Protein AF-A0A395MNA4-F1 (afdb_monomer)

Nearest PDB structures (foldseek):
  7blo-assembly1_J  TM=5.849E-01  e=1.072E-12  Homo sapiens
  3lh8-assembly2_B  TM=6.107E-01  e=2.645E-11  Mus musculus
  3lha-assembly2_B  TM=6.039E-01  e=3.186E-11  Mus musculus
  6vac-assembly1_B  TM=5.971E-01  e=2.242E-10  Mus musculus
  6oh3-assembly1_A  TM=6.700E-01  e=7.982E-07  Mus musculus

InterPro domains:
  IPR004853 Sugar phosphate transporter domain [PF03151] (23-314)
  IPR011022 Arrestin-like, C-terminal domain [PF02752] (524-651)
  IPR011022 Arrestin-like, C-terminal domain [SM01017] (524-652)
  IPR014752 Arrestin-like, C-terminal domain superfamily [G3DSA:2.60.40.640] (362-504)
  IPR050186 Triose Phosphate/Phosphate Translocator [PTHR11132] (25-314)

Organism: NCBI:txid2675880

Sequence (710 aa):
MATYAKLPLLSKGPAQPDKPSSLKVGLYMVAWIVSSNITILFNKWLLDTAGFKYPILLVTWHLIFATVVTQILAHTTTYLDSRHDLPNNWDFFLTTVLPIGIVSSGSLVASNFVYLYLSVAVIQMLKAASPVSVLLVSWIFGVVNPTLEKILNILVIAVGVAVASAGTVEFSAIGFFFQMGGLAFEAVRVVMTQVMLNGEGLKMDAMVGLYYYAPIVAVLNLLVAFVIEVPHFDMEDFNRVGFPMLFLNAAVAFTLNFTSMVLIGKTSGLVMSLSGIFKNILLVICSVLIWHVTITPIQLFGYSVTLCALVYYSLGREKLREGYEASLNWVSGVATNNGVSIRTRKVTTSMHSLFAKITGPKRVKIRIKPDYDYVFLTGYGPEAQGQYLRGKLLLFVPEKQHVQSVHLKFTSRMWLGDHAAPTEQATKWQQREQTIHSWSPFRTVDHPSKNVLNGKEYEWPFELFIKGNQDETFKGCNRCSITYLLEASTEPQDVRSFTPIRIIRTPAFSSYELMDPSSVHGKWSTKAEYNISVRHRAIALGGLIPIDAQVCASSKIAKARFYLREIHTVDDVFEGQRVVTEWPLDVKKESELQSWQQCLHLPLAVRSCSPDLSMHGVKISHTLHFEVTFVTDGITTEEEISMPIHLFISPELPVNGWGIFVQNQDITSKEVKDVLAEGIRVPPRYCDVELSLEGYGLPVGTPPPAYSEC

Solvent-accessible surface area (backbone atoms only — not comparable to full-atom values): 39402 Å² total; per-residue (Å²): 139,84,84,83,77,83,79,83,84,72,88,77,74,81,73,82,55,79,84,61,60,68,65,60,55,50,51,46,50,50,50,27,44,50,28,47,46,50,36,54,52,50,51,48,41,37,42,70,71,57,55,42,77,41,51,43,55,54,54,25,49,33,24,47,51,44,37,54,52,44,54,52,42,56,74,76,42,78,91,43,58,67,58,74,73,50,81,93,42,68,65,53,44,61,71,53,48,44,56,45,19,53,34,44,28,52,13,52,47,27,52,40,55,20,65,81,48,43,54,70,42,59,51,49,49,56,54,70,40,43,67,49,38,32,50,53,45,29,40,75,71,65,66,43,87,81,50,72,71,59,51,55,47,40,50,49,26,50,51,14,37,51,45,21,58,74,34,46,90,76,75,40,66,68,24,50,52,32,42,54,50,13,39,47,28,44,19,49,29,52,49,53,48,48,50,53,51,69,36,92,86,37,83,57,51,64,63,44,48,49,59,64,35,28,53,52,23,21,52,53,31,44,56,52,22,57,74,67,43,53,83,72,63,55,70,65,45,51,62,70,54,31,68,71,53,55,49,50,50,30,52,36,44,40,48,23,55,52,35,46,38,54,43,62,56,69,48,54,72,58,59,55,52,54,52,47,53,53,43,47,53,51,42,34,53,51,39,32,70,75,70,65,55,85,78,39,73,51,22,53,50,14,43,51,50,22,52,54,37,50,52,47,68,65,56,36,73,69,54,48,49,54,53,49,53,51,49,52,52,48,50,51,54,50,41,68,73,64,72,71,78,72,71,64,59,57,55,52,54,52,50,50,58,57,48,48,77,70,70,48,68,91,53,73,46,65,46,79,45,54,78,54,40,42,47,68,24,38,32,63,73,94,62,24,39,54,40,78,49,43,31,38,41,39,36,40,36,23,76,92,57,80,63,54,30,35,41,43,34,36,32,39,42,35,38,41,47,57,85,87,60,67,98,83,56,88,69,67,64,49,74,48,76,43,80,79,44,69,57,77,65,50,42,55,86,84,45,84,63,47,84,46,94,61,26,38,35,38,77,44,78,48,77,44,78,43,57,25,80,56,77,57,52,39,68,51,48,100,47,42,33,33,45,34,34,41,38,38,36,37,32,86,51,82,53,74,34,73,43,48,37,21,39,43,56,32,83,34,86,86,51,52,75,34,58,42,63,47,72,54,69,54,62,56,79,95,46,30,39,38,40,37,34,32,61,42,31,49,34,39,63,53,22,44,48,52,37,42,39,38,38,43,33,85,50,52,70,77,47,37,33,40,36,36,34,40,38,39,33,42,70,85,79,42,79,49,75,45,78,59,52,75,46,80,50,90,76,69,93,87,51,53,64,46,75,48,77,51,68,49,79,47,61,78,41,44,69,64,43,57,56,47,44,80,56,94,52,36,33,34,45,38,35,42,31,43,39,40,31,35,41,55,98,88,45,77,48,80,48,76,50,76,45,76,37,43,34,32,60,36,88,87,49,36,52,35,35,83,60,45,75,49,81,55,93,89,54,54,80,65,56,50,53,54,56,35,64,42,56,104,73,76,88,83,92,86,77,94,64,92,72,83,82,80,83,81,79,78,90,77,88,72,80,74,98,78,80,89,85,127

Foldseek 3Di:
DDDDDDDDADDDFADAPDQDPPVVLVVLLVLLLVLVLCLLVLLLCLCPPLPNVQQLVLVLLLLVLLLVVLVVCVVVHPPQVLLVLDDPDPCCCVVQQLVLLVLLLLLSVLLSNLSVQDFLLLLLLLCLLLVVLLVVLCVVVVNDDDDPVLVVLSVLLVQLSVLLQVQDPRRDPSSSVSSVSSSNSVSNSVNSVVCQCPPARRVDQVSNSSNRNSVSSSVVSVVVCVVPPVVVDDVVSDVSCDPVSSVVSSVSSSSNSVSVSVCSRNDGPLVVLVSSLVSSVVSSVVSCVPVVDDRGPSNVRSSVSSSVSSNCSRQPQPRVQVVVVVVVVVVVVVCVVPVDDDDVVVVCVVVLVVVLVPRDDPDKDKDWFWPALEFEWEAADPLTAWDKTKTKIKIWDFPPDDFFWKKKWKKKWKWAWDPPDDPPDDTPIDIDMDTPDIDDTHGPVVFDWDDDRRTTMGMDMDMDTGTSNDFFFADQDPGITMWIKIWMATPPDGDIDIRTHGYFYDYHPVVCVQQQKDWDWDDDPPFKTKIKIWRGQEAEAQAWTWIKIKMQGPFFWDWKKKWKKKWKWALNPDIDIDTLDMGTDDDDGPDSMDIDTDIHGHDQFCNSPPFFDDPDRITIWMKMKIWIWTADPNDIDIDMDIDTGGYGHDPCFDAGSLRATDHDPVADPVNSRVVSVAPPDDDDDDDPDPPPPSDDDRPPDDRPPDPPDD

Structure (mmCIF, N/CA/C/O backbone):
data_AF-A0A395MNA4-F1
#
_entry.id   AF-A0A395MNA4-F1
#
loop_
_atom_site.group_PDB
_atom_site.id
_atom_site.type_symbol
_atom_site.label_atom_id
_atom_site.label_alt_id
_atom_site.label_comp_id
_atom_site.label_asym_id
_atom_site.label_entity_id
_atom_site.label_seq_id
_atom_site.pdbx_PDB_ins_code
_atom_site.Cartn_x
_atom_site.Cartn_y
_atom_site.Cartn_z
_atom_site.occupancy
_atom_site.B_iso_or_equiv
_atom_site.auth_seq_id
_atom_site.auth_comp_id
_atom_site.auth_asym_id
_atom_site.auth_atom_id
_atom_site.pdbx_PDB_model_num
ATOM 1 N N . MET A 1 1 ? -27.112 22.138 -4.716 1.00 27.09 1 MET A N 1
ATOM 2 C CA . MET A 1 1 ? -25.717 22.209 -4.230 1.00 27.09 1 MET A CA 1
ATOM 3 C C . MET A 1 1 ? -25.417 20.890 -3.541 1.00 27.09 1 MET A C 1
ATOM 5 O O . MET A 1 1 ? -25.883 20.691 -2.430 1.00 27.09 1 MET A O 1
ATOM 9 N N . ALA A 1 2 ? -24.783 19.953 -4.249 1.00 25.17 2 ALA A N 1
ATOM 10 C CA . ALA A 1 2 ? -24.515 18.610 -3.741 1.00 25.17 2 ALA A CA 1
ATOM 11 C C . ALA A 1 2 ? -23.218 18.608 -2.918 1.00 25.17 2 ALA A C 1
ATOM 13 O O . ALA A 1 2 ? -22.174 19.077 -3.372 1.00 25.17 2 ALA A O 1
ATOM 14 N N . THR A 1 3 ? -23.326 18.132 -1.686 1.00 21.75 3 THR A N 1
ATOM 15 C CA . THR A 1 3 ? -22.289 18.063 -0.660 1.00 21.75 3 THR A CA 1
ATOM 16 C C . THR A 1 3 ? -21.246 17.008 -1.044 1.00 21.75 3 THR A C 1
ATOM 18 O O . THR A 1 3 ? -21.527 15.814 -1.016 1.00 21.75 3 THR A O 1
ATOM 21 N N . TYR A 1 4 ? -20.035 17.435 -1.410 1.00 25.77 4 TYR A N 1
ATOM 22 C CA . TYR A 1 4 ? -18.895 16.534 -1.602 1.00 25.77 4 TYR A CA 1
ATOM 23 C C . TYR A 1 4 ? -18.392 16.041 -0.236 1.00 25.77 4 TYR A C 1
ATOM 25 O O . TYR A 1 4 ? -17.876 16.823 0.565 1.00 25.77 4 TYR A O 1
ATOM 33 N N . ALA A 1 5 ? -18.554 14.745 0.038 1.00 25.20 5 ALA A N 1
ATOM 34 C CA . ALA A 1 5 ? -17.995 14.086 1.215 1.00 25.20 5 ALA A CA 1
ATOM 35 C C . ALA A 1 5 ? -16.466 13.937 1.079 1.00 25.20 5 ALA A C 1
ATOM 37 O O . ALA A 1 5 ? -15.951 13.561 0.027 1.00 25.20 5 ALA A O 1
ATOM 38 N N . LYS A 1 6 ? -15.734 14.265 2.151 1.00 23.69 6 LYS A N 1
ATOM 39 C CA . LYS A 1 6 ? -14.266 14.185 2.238 1.00 23.69 6 LYS A CA 1
ATOM 40 C C . LYS A 1 6 ? -13.788 12.728 2.134 1.00 23.69 6 LYS A C 1
ATOM 42 O O . LYS A 1 6 ? -14.175 11.907 2.959 1.00 23.69 6 LYS A O 1
ATOM 47 N N . LEU A 1 7 ? -12.898 12.444 1.177 1.00 25.08 7 LEU A N 1
ATOM 48 C CA . LEU A 1 7 ? -12.162 11.176 1.071 1.00 25.08 7 LEU A CA 1
ATOM 49 C C . LEU A 1 7 ? -11.260 10.934 2.305 1.00 25.08 7 LEU A C 1
ATOM 51 O O . LEU A 1 7 ? -10.472 11.822 2.651 1.00 25.08 7 LEU A O 1
ATOM 55 N N . PRO A 1 8 ? -11.277 9.736 2.922 1.00 27.28 8 PRO A N 1
ATOM 56 C CA . PRO A 1 8 ? -10.278 9.331 3.904 1.00 27.28 8 PRO A CA 1
ATOM 57 C C . PRO A 1 8 ? -9.030 8.738 3.222 1.00 27.28 8 PRO A C 1
ATOM 59 O O . PRO A 1 8 ? -9.038 7.641 2.670 1.00 27.28 8 PRO A O 1
ATOM 62 N N . LEU A 1 9 ? -7.920 9.473 3.300 1.00 31.36 9 LEU A N 1
ATOM 63 C CA . LEU A 1 9 ? -6.567 9.017 2.965 1.00 31.36 9 LEU A CA 1
ATOM 64 C C . LEU A 1 9 ? -5.991 8.153 4.097 1.00 31.36 9 LEU A C 1
ATOM 66 O O . LEU A 1 9 ? -5.315 8.686 4.972 1.00 31.36 9 LEU A O 1
ATOM 70 N N . LEU A 1 10 ? -6.189 6.833 4.066 1.00 29.58 10 LEU A N 1
ATOM 71 C CA . LEU A 1 10 ? -5.354 5.873 4.805 1.00 29.58 10 LEU A CA 1
ATOM 72 C C . LEU A 1 10 ? -5.200 4.585 3.986 1.00 29.58 10 LEU A C 1
ATOM 74 O O . LEU A 1 10 ? -6.109 3.767 3.886 1.00 29.58 10 LEU A O 1
ATOM 78 N N . SER A 1 11 ? -4.026 4.409 3.375 1.00 28.77 11 SER A N 1
ATOM 79 C CA . SER A 1 11 ? -3.700 3.232 2.575 1.00 28.77 11 SER A CA 1
ATOM 80 C C . SER A 1 11 ? -3.534 1.991 3.462 1.00 28.77 11 SER A C 1
ATOM 82 O O . SER A 1 11 ? -2.488 1.817 4.092 1.00 28.77 11 SER A O 1
ATOM 84 N N . LYS A 1 12 ? -4.513 1.083 3.453 1.00 29.27 12 LYS A N 1
ATOM 85 C CA . LYS A 1 12 ? -4.242 -0.342 3.685 1.00 29.27 12 LYS A CA 1
ATOM 86 C C . LYS A 1 12 ? -3.566 -0.891 2.427 1.00 29.27 12 LYS A C 1
ATOM 88 O O . LYS A 1 12 ? -4.120 -0.812 1.336 1.00 29.27 12 LYS A O 1
ATOM 93 N N . GLY A 1 13 ? -2.344 -1.402 2.568 1.00 27.45 13 GLY A N 1
ATOM 94 C CA . GLY A 1 13 ? -1.775 -2.292 1.557 1.00 27.45 13 GLY A CA 1
ATOM 95 C C . GLY A 1 13 ? -2.605 -3.583 1.474 1.00 27.45 13 GLY A C 1
ATOM 96 O O . GLY A 1 13 ? -3.261 -3.928 2.461 1.00 27.45 13 GLY A O 1
ATOM 97 N N . PRO A 1 14 ? -2.600 -4.291 0.331 1.00 27.56 14 PRO A N 1
ATOM 98 C CA . PRO A 1 14 ? -3.349 -5.534 0.188 1.00 27.56 14 PRO A CA 1
ATOM 99 C C . PRO A 1 14 ? -2.896 -6.550 1.244 1.00 27.56 14 PRO A C 1
ATOM 101 O O . PRO A 1 14 ? -1.709 -6.622 1.580 1.00 27.56 14 PRO A O 1
ATOM 104 N N . ALA A 1 15 ? -3.859 -7.305 1.781 1.00 28.25 15 ALA A N 1
ATOM 105 C CA . ALA A 1 15 ? -3.629 -8.379 2.738 1.00 28.25 15 ALA A CA 1
ATOM 106 C C . ALA A 1 15 ? -2.560 -9.343 2.202 1.00 28.25 15 ALA A C 1
ATOM 108 O O . ALA A 1 15 ? -2.649 -9.796 1.062 1.00 28.25 15 ALA A O 1
ATOM 109 N N . GLN A 1 16 ? -1.539 -9.649 3.010 1.00 27.19 16 GLN A N 1
ATOM 110 C CA . GLN A 1 16 ? -0.625 -10.736 2.677 1.00 27.19 16 GLN A CA 1
ATOM 111 C C . GLN A 1 16 ? -1.381 -12.056 2.843 1.00 27.19 16 GLN A C 1
ATOM 113 O O . GLN A 1 16 ? -1.850 -12.332 3.946 1.00 27.19 16 GLN A O 1
ATOM 118 N N . PRO A 1 17 ? -1.501 -12.879 1.793 1.00 30.42 17 PRO A N 1
ATOM 119 C CA . PRO A 1 17 ? -1.974 -14.239 1.969 1.00 30.42 17 PRO A CA 1
ATOM 120 C C . PRO A 1 17 ? -0.906 -15.069 2.675 1.00 30.42 17 PRO A C 1
ATOM 122 O O . PRO A 1 17 ? 0.286 -14.752 2.590 1.00 30.42 17 PRO A O 1
ATOM 125 N N . ASP A 1 18 ? -1.350 -16.151 3.319 1.00 32.75 18 ASP A N 1
ATOM 126 C CA . ASP A 1 18 ? -0.515 -17.201 3.911 1.00 32.75 18 ASP A CA 1
ATOM 127 C C . ASP A 1 18 ? 0.758 -17.405 3.104 1.00 32.75 18 ASP A C 1
ATOM 129 O O . ASP A 1 18 ? 0.652 -17.638 1.896 1.00 32.75 18 ASP A O 1
ATOM 133 N N . LYS A 1 19 ? 1.934 -17.307 3.755 1.00 34.84 19 LYS A N 1
ATOM 134 C CA . LYS A 1 19 ? 3.255 -17.479 3.125 1.00 34.84 19 LYS A CA 1
ATOM 135 C C . LYS A 1 19 ? 3.212 -18.720 2.229 1.00 34.84 19 LYS A C 1
ATOM 137 O O . LYS A 1 19 ? 3.357 -19.839 2.727 1.00 34.84 19 LYS A O 1
ATOM 142 N N . PRO A 1 20 ? 3.050 -18.567 0.903 1.00 44.72 20 PRO A N 1
ATOM 143 C CA . PRO A 1 20 ? 3.150 -19.703 0.019 1.00 44.72 20 PRO A CA 1
ATOM 144 C C . PRO A 1 20 ? 4.628 -20.084 0.047 1.00 44.72 20 PRO A C 1
ATOM 146 O O . PRO A 1 20 ? 5.487 -19.206 0.166 1.00 44.72 20 PRO A O 1
ATOM 149 N N . SER A 1 21 ? 4.955 -21.374 -0.049 1.00 53.78 21 SER A N 1
ATOM 150 C CA . SER A 1 21 ? 6.353 -21.802 -0.173 1.00 53.78 21 SER A CA 1
ATOM 151 C C . SER A 1 21 ? 7.061 -20.890 -1.185 1.00 53.78 21 SER A C 1
ATOM 153 O O . SER A 1 21 ? 6.567 -20.775 -2.310 1.00 53.78 21 SER A O 1
ATOM 155 N N . SER A 1 22 ? 8.154 -20.226 -0.789 1.00 68.25 22 SER A N 1
ATOM 156 C CA . SER A 1 22 ? 8.850 -19.190 -1.584 1.00 68.25 22 SER A CA 1
ATOM 157 C C . SER A 1 22 ? 9.055 -19.603 -3.055 1.00 68.25 22 SER A C 1
ATOM 159 O O . SER A 1 22 ? 8.897 -18.805 -3.978 1.00 68.25 22 SER A O 1
ATOM 161 N N . LEU A 1 23 ? 9.261 -20.906 -3.277 1.00 74.94 23 LEU A N 1
ATOM 162 C CA . LEU A 1 23 ? 9.349 -21.556 -4.583 1.00 74.94 23 LEU A CA 1
ATOM 163 C C . LEU A 1 23 ? 8.095 -21.395 -5.471 1.00 74.94 23 LEU A C 1
ATOM 165 O O . LEU A 1 23 ? 8.219 -21.066 -6.645 1.00 74.94 23 LEU A O 1
ATOM 169 N N . LYS A 1 24 ? 6.886 -21.604 -4.930 1.00 77.81 24 LYS A N 1
ATOM 170 C CA . LYS A 1 24 ? 5.617 -21.498 -5.681 1.00 77.81 24 LYS A CA 1
ATOM 171 C C . LYS A 1 24 ? 5.379 -20.066 -6.157 1.00 77.81 24 LYS A C 1
ATOM 173 O O . LYS A 1 24 ? 5.001 -19.861 -7.303 1.00 77.81 24 LYS A O 1
ATOM 178 N N . VAL A 1 25 ? 5.648 -19.077 -5.302 1.00 78.88 25 VAL A N 1
ATOM 179 C CA . VAL A 1 25 ? 5.535 -17.653 -5.667 1.00 78.88 25 VAL A CA 1
ATOM 180 C C . VAL A 1 25 ? 6.547 -17.288 -6.750 1.00 78.88 25 VAL A C 1
ATOM 182 O O . VAL A 1 25 ? 6.189 -16.627 -7.724 1.00 78.88 25 VAL A O 1
ATOM 185 N N . GLY A 1 26 ? 7.789 -17.765 -6.616 1.00 83.44 26 GLY A N 1
ATOM 186 C CA . GLY A 1 26 ? 8.820 -17.599 -7.639 1.00 83.44 26 GLY A CA 1
ATOM 187 C C . GLY A 1 26 ? 8.410 -18.196 -8.987 1.00 83.44 26 GLY A C 1
ATOM 188 O O . GLY A 1 26 ? 8.567 -17.543 -10.015 1.00 83.44 26 GLY A O 1
ATOM 189 N N . LEU A 1 27 ? 7.812 -19.391 -8.993 1.00 85.94 27 LEU A N 1
ATOM 190 C CA . LEU A 1 27 ? 7.354 -20.055 -10.216 1.00 85.94 27 LEU A CA 1
ATOM 191 C C . LEU A 1 27 ? 6.233 -19.271 -10.911 1.00 85.94 27 LEU A C 1
ATOM 193 O O . LEU A 1 27 ? 6.319 -19.034 -12.115 1.00 85.94 27 LEU A O 1
ATOM 197 N N . TYR A 1 28 ? 5.229 -18.797 -10.164 1.00 83.94 28 TYR A N 1
ATOM 198 C CA . TYR A 1 28 ? 4.186 -17.934 -10.729 1.00 83.94 28 TYR A CA 1
ATOM 199 C C . TYR A 1 28 ? 4.763 -16.637 -11.301 1.00 83.94 28 TYR A C 1
ATOM 201 O O . TYR A 1 28 ? 4.342 -16.190 -12.365 1.00 83.94 28 TYR A O 1
ATOM 209 N N . MET A 1 29 ? 5.753 -16.046 -10.631 1.00 87.06 29 MET A N 1
ATOM 210 C CA . MET A 1 29 ? 6.411 -14.828 -11.098 1.00 87.06 29 MET A CA 1
ATOM 211 C C . MET A 1 29 ? 7.167 -15.040 -12.408 1.00 87.06 29 MET A C 1
ATOM 213 O O . MET A 1 29 ? 7.041 -14.225 -13.320 1.00 87.06 29 MET A O 1
ATOM 217 N N . VAL A 1 30 ? 7.908 -16.143 -12.530 1.00 88.94 30 VAL A N 1
ATOM 218 C CA . VAL A 1 30 ? 8.563 -16.517 -13.790 1.00 88.94 30 VAL A CA 1
ATOM 219 C C . VAL A 1 30 ? 7.516 -16.745 -14.880 1.00 88.94 30 VAL A C 1
ATOM 221 O O . VAL A 1 30 ? 7.662 -16.204 -15.974 1.00 88.94 30 VAL A O 1
ATOM 224 N N . ALA A 1 31 ? 6.427 -17.458 -14.580 1.00 89.62 31 ALA A N 1
ATOM 225 C CA . ALA A 1 31 ? 5.340 -17.688 -15.529 1.00 89.62 31 ALA A CA 1
ATOM 226 C C . ALA A 1 31 ? 4.693 -16.376 -16.010 1.00 89.62 31 ALA A C 1
ATOM 228 O O . ALA A 1 31 ? 4.438 -16.222 -17.204 1.00 89.62 31 ALA A O 1
ATOM 229 N N . TRP A 1 32 ? 4.487 -15.402 -15.121 1.00 91.12 32 TRP A N 1
ATOM 230 C CA . TRP A 1 32 ? 3.970 -14.075 -15.471 1.00 91.12 32 TRP A CA 1
ATOM 231 C C . TRP A 1 32 ? 4.938 -13.277 -16.350 1.00 91.12 32 TRP A C 1
ATOM 233 O O . TRP A 1 32 ? 4.534 -12.702 -17.360 1.00 91.12 32 TRP A O 1
ATOM 243 N N . ILE A 1 33 ? 6.233 -13.273 -16.014 1.00 90.88 33 ILE A N 1
ATOM 244 C CA . ILE A 1 33 ? 7.259 -12.599 -16.823 1.00 90.88 33 ILE A CA 1
ATOM 245 C C . ILE A 1 33 ? 7.312 -13.223 -18.220 1.00 90.88 33 ILE A C 1
ATOM 247 O O . ILE A 1 33 ? 7.261 -12.498 -19.213 1.00 90.88 33 ILE A O 1
ATOM 251 N N . VAL A 1 34 ? 7.385 -14.551 -18.311 1.00 91.12 34 VAL A N 1
ATOM 252 C CA . VAL A 1 34 ? 7.490 -15.273 -19.585 1.00 91.12 34 VAL A CA 1
ATOM 253 C C . VAL A 1 34 ? 6.230 -15.080 -20.429 1.00 91.12 34 VAL A C 1
ATOM 255 O O . VAL A 1 34 ? 6.338 -14.634 -21.568 1.00 91.12 34 VAL A O 1
ATOM 258 N N . SER A 1 35 ? 5.038 -15.323 -19.875 1.00 91.19 35 SER A N 1
ATOM 259 C CA . SER A 1 35 ? 3.772 -15.135 -20.602 1.00 91.19 35 SER A CA 1
ATOM 260 C C . SER A 1 35 ? 3.572 -13.687 -21.055 1.00 91.19 35 SER A C 1
ATOM 262 O O . SER A 1 35 ? 3.150 -13.459 -22.188 1.00 91.19 35 SER A O 1
ATOM 264 N N . SER A 1 36 ? 3.956 -12.695 -20.241 1.00 90.69 36 SER A N 1
ATOM 265 C CA . SER A 1 36 ? 3.892 -11.282 -20.631 1.00 90.69 36 SER A CA 1
ATOM 266 C C . SER A 1 36 ? 4.814 -10.963 -21.803 1.00 90.69 36 SER A C 1
ATOM 268 O O . SER A 1 36 ? 4.394 -10.257 -22.718 1.00 90.69 36 SER A O 1
ATOM 270 N N . ASN A 1 37 ? 6.058 -11.448 -21.772 1.00 91.06 37 ASN A N 1
ATOM 271 C CA . ASN A 1 37 ? 7.020 -11.224 -22.849 1.00 91.06 37 ASN A CA 1
ATOM 272 C C . ASN A 1 37 ? 6.561 -11.912 -24.137 1.00 91.06 37 ASN A C 1
ATOM 274 O O . ASN A 1 37 ? 6.493 -11.261 -25.176 1.00 91.06 37 ASN A O 1
ATOM 278 N N . ILE A 1 38 ? 6.174 -13.191 -24.060 1.00 92.88 38 ILE A N 1
ATOM 279 C CA . ILE A 1 38 ? 5.684 -13.945 -25.219 1.00 92.88 38 ILE A CA 1
ATOM 280 C C . ILE A 1 38 ? 4.454 -13.261 -25.810 1.00 92.88 38 ILE A C 1
ATOM 282 O O . ILE A 1 38 ? 4.430 -13.061 -27.014 1.00 92.88 38 ILE A O 1
ATOM 286 N N . THR A 1 39 ? 3.479 -12.829 -25.002 1.00 91.44 39 THR A N 1
ATOM 287 C CA . THR A 1 39 ? 2.279 -12.139 -25.518 1.00 91.44 39 THR A CA 1
ATOM 288 C C . THR A 1 39 ? 2.656 -10.907 -26.341 1.00 91.44 39 THR A C 1
ATOM 290 O O . THR A 1 39 ? 2.161 -10.730 -27.447 1.00 91.44 39 THR A O 1
ATOM 293 N N . ILE A 1 40 ? 3.564 -10.063 -25.842 1.00 89.94 40 ILE A N 1
ATOM 294 C CA . ILE A 1 40 ? 3.943 -8.824 -26.538 1.00 89.94 40 ILE A CA 1
ATOM 295 C C . ILE A 1 40 ? 4.715 -9.127 -27.827 1.00 89.94 40 ILE A C 1
ATOM 297 O O . ILE A 1 40 ? 4.419 -8.546 -28.871 1.00 89.94 40 ILE A O 1
ATOM 301 N N . LEU A 1 41 ? 5.683 -10.043 -27.765 1.00 89.94 41 LEU A N 1
ATOM 302 C CA . LEU A 1 41 ? 6.480 -10.436 -28.927 1.00 89.94 41 LEU A CA 1
ATOM 303 C C . LEU A 1 41 ? 5.614 -11.110 -29.997 1.00 89.94 41 LEU A C 1
ATOM 305 O O . LEU A 1 41 ? 5.745 -10.808 -31.180 1.00 89.94 41 LEU A O 1
ATOM 309 N N . PHE A 1 42 ? 4.703 -11.985 -29.575 1.00 91.56 42 PHE A N 1
ATOM 310 C CA . PHE A 1 42 ? 3.801 -12.717 -30.452 1.00 91.56 42 PHE A CA 1
ATOM 311 C C . PHE A 1 42 ? 2.773 -11.776 -31.088 1.00 91.56 42 PHE A C 1
ATOM 313 O O . PHE A 1 42 ? 2.565 -11.847 -32.295 1.00 91.56 42 PHE A O 1
ATOM 320 N N . ASN A 1 43 ? 2.217 -10.821 -30.333 1.00 91.06 43 ASN A N 1
ATOM 321 C CA . ASN A 1 43 ? 1.358 -9.780 -30.900 1.00 91.06 43 ASN A CA 1
ATOM 322 C C . ASN A 1 43 ? 2.118 -8.957 -31.948 1.00 91.06 43 ASN A C 1
ATOM 324 O O . ASN A 1 43 ? 1.610 -8.779 -33.049 1.00 91.06 43 ASN A O 1
ATOM 328 N N . LYS A 1 44 ? 3.352 -8.508 -31.667 1.00 88.06 44 LYS A N 1
ATOM 329 C CA . LYS A 1 44 ? 4.144 -7.775 -32.671 1.00 88.06 44 LYS A CA 1
ATOM 330 C C . LYS A 1 44 ? 4.411 -8.627 -33.913 1.00 88.06 44 LYS A C 1
ATOM 332 O O . LYS A 1 44 ? 4.227 -8.134 -35.017 1.00 88.06 44 LYS A O 1
ATOM 337 N N . TRP A 1 45 ? 4.801 -9.890 -33.754 1.00 89.44 45 TRP A N 1
ATOM 338 C CA . TRP A 1 45 ? 5.042 -10.790 -34.885 1.00 89.44 45 TRP A CA 1
ATOM 339 C C . TRP A 1 45 ? 3.781 -11.024 -35.731 1.00 89.44 45 TRP A C 1
ATOM 341 O O . TRP A 1 45 ? 3.860 -10.987 -36.956 1.00 89.44 45 TRP A O 1
ATOM 351 N N . LEU A 1 46 ? 2.614 -11.195 -35.100 1.00 89.31 46 LEU A N 1
ATOM 352 C CA . LEU A 1 46 ? 1.326 -11.337 -35.789 1.00 89.31 46 LEU A CA 1
ATOM 353 C C . LEU A 1 46 ? 0.974 -10.095 -36.617 1.00 89.31 46 LEU A C 1
ATOM 355 O O . LEU A 1 46 ? 0.639 -10.218 -37.796 1.00 89.31 46 LEU A O 1
ATOM 359 N N . LEU A 1 47 ? 1.091 -8.914 -36.005 1.00 87.12 47 LEU A N 1
ATOM 360 C CA . LEU A 1 47 ? 0.722 -7.637 -36.622 1.00 87.12 47 LEU A CA 1
ATOM 361 C C . LEU A 1 47 ? 1.700 -7.198 -37.723 1.00 87.12 47 LEU A C 1
ATOM 363 O O . LEU A 1 47 ? 1.293 -6.566 -38.692 1.00 87.12 47 LEU A O 1
ATOM 367 N N . ASP A 1 48 ? 2.986 -7.512 -37.570 1.00 82.50 48 ASP A N 1
ATOM 368 C CA . ASP A 1 48 ? 4.060 -6.985 -38.420 1.00 82.50 48 ASP A CA 1
ATOM 369 C C . ASP A 1 48 ? 4.535 -8.000 -39.471 1.00 82.50 48 ASP A C 1
ATOM 371 O O . ASP A 1 48 ? 4.687 -7.665 -40.642 1.00 82.50 48 ASP A O 1
ATOM 375 N N . THR A 1 49 ? 4.752 -9.256 -39.066 1.00 82.38 49 THR A N 1
ATOM 376 C CA . THR A 1 49 ? 5.398 -10.292 -39.891 1.00 82.38 49 THR A CA 1
ATOM 377 C C . THR A 1 49 ? 4.396 -11.277 -40.495 1.00 82.38 49 THR A C 1
ATOM 379 O O . THR A 1 49 ? 4.515 -11.632 -41.668 1.00 82.38 49 THR A O 1
ATOM 382 N N . ALA A 1 50 ? 3.403 -11.727 -39.720 1.00 82.88 50 ALA A N 1
ATOM 383 C CA . ALA A 1 50 ? 2.419 -12.709 -40.184 1.00 82.88 50 ALA A CA 1
ATOM 384 C C . ALA A 1 50 ? 1.362 -12.106 -41.127 1.00 82.88 50 ALA A C 1
ATOM 386 O O . ALA A 1 50 ? 0.739 -12.843 -41.887 1.00 82.88 50 ALA A O 1
ATOM 387 N N . GLY A 1 51 ? 1.204 -10.777 -41.118 1.00 79.75 51 GLY A N 1
ATOM 388 C CA . GLY A 1 51 ? 0.298 -10.037 -42.001 1.00 79.75 51 GLY A CA 1
ATOM 389 C C . GLY A 1 51 ? -1.059 -9.687 -41.386 1.00 79.75 51 GLY A C 1
ATOM 390 O O . GLY A 1 51 ? -1.846 -9.014 -42.037 1.00 79.75 51 GLY A O 1
ATOM 391 N N . PHE A 1 52 ? -1.326 -10.058 -40.130 1.00 85.50 52 PHE A N 1
ATOM 392 C CA . PHE A 1 52 ? -2.599 -9.773 -39.461 1.00 85.50 52 PHE A CA 1
ATOM 393 C C . PHE A 1 52 ? -2.657 -8.328 -38.954 1.00 85.50 52 PHE A C 1
ATOM 395 O O . PHE A 1 52 ? -2.536 -8.086 -37.758 1.00 85.50 52 PHE A O 1
ATOM 402 N N . LYS A 1 53 ? -2.816 -7.334 -39.829 1.00 86.12 53 LYS A N 1
ATOM 403 C CA . LYS A 1 53 ? -2.724 -5.901 -39.469 1.00 86.12 53 LYS A CA 1
ATOM 404 C C . LYS A 1 53 ? -3.977 -5.342 -38.769 1.00 86.12 53 LYS A C 1
ATOM 406 O O . LYS A 1 53 ? -4.362 -4.202 -39.008 1.00 86.12 53 LYS A O 1
ATOM 411 N N . TYR A 1 54 ? -4.579 -6.123 -37.874 1.00 89.69 54 TYR A N 1
ATOM 412 C CA . TYR A 1 54 ? -5.829 -5.801 -37.179 1.00 89.69 54 TYR A CA 1
ATOM 413 C C . TYR A 1 54 ? -5.649 -5.865 -35.647 1.00 89.69 54 TYR A C 1
ATOM 415 O O . TYR A 1 54 ? -6.050 -6.842 -35.001 1.00 89.69 54 TYR A O 1
ATOM 423 N N . PRO A 1 55 ? -4.966 -4.873 -35.039 1.00 89.12 55 PRO A N 1
ATOM 424 C CA . PRO A 1 55 ? -4.667 -4.860 -33.606 1.00 89.12 55 PRO A CA 1
ATOM 425 C C . PRO A 1 55 ? -5.896 -4.863 -32.689 1.00 89.12 55 PRO A C 1
ATOM 427 O O . PRO A 1 55 ? -5.837 -5.490 -31.626 1.00 89.12 55 PRO A O 1
ATOM 430 N N . ILE A 1 56 ? -6.999 -4.202 -33.057 1.00 90.94 56 ILE A N 1
ATOM 431 C CA . ILE A 1 56 ? -8.225 -4.186 -32.245 1.00 90.94 56 ILE A CA 1
ATOM 432 C C . ILE A 1 56 ? -8.932 -5.536 -32.338 1.00 90.94 56 ILE A C 1
ATOM 434 O O . ILE A 1 56 ? -9.332 -6.076 -31.306 1.00 90.94 56 ILE A O 1
ATOM 438 N N . LEU A 1 57 ? -9.061 -6.120 -33.530 1.00 91.12 57 LEU A N 1
ATOM 439 C CA . LEU A 1 57 ? -9.638 -7.457 -33.694 1.00 91.12 57 LEU A CA 1
ATOM 440 C C . LEU A 1 57 ? -8.827 -8.508 -32.929 1.00 91.12 57 LEU A C 1
ATOM 442 O O . LEU A 1 57 ? -9.416 -9.356 -32.257 1.00 91.12 57 LEU A O 1
ATOM 446 N N . LEU A 1 58 ? -7.494 -8.406 -32.934 1.00 90.88 58 LEU A N 1
ATOM 447 C CA . LEU A 1 58 ? -6.625 -9.312 -32.181 1.00 90.88 58 LEU A CA 1
ATOM 448 C C . LEU A 1 58 ? -6.869 -9.232 -30.664 1.00 90.88 58 LEU A C 1
ATOM 450 O O . LEU A 1 58 ? -7.057 -10.260 -30.013 1.00 90.88 58 LEU A O 1
ATOM 454 N N . VAL A 1 59 ? -6.908 -8.027 -30.083 1.00 90.94 59 VAL A N 1
ATOM 455 C CA . VAL A 1 59 ? -7.176 -7.878 -28.639 1.00 90.94 59 VAL A CA 1
ATOM 456 C C . VAL A 1 59 ? -8.633 -8.202 -28.288 1.00 90.94 59 VAL A C 1
ATOM 458 O O . VAL A 1 59 ? -8.908 -8.718 -27.207 1.00 90.94 59 VAL A O 1
ATOM 461 N N . THR A 1 60 ? -9.574 -7.957 -29.203 1.00 92.81 60 THR A N 1
ATOM 462 C CA . THR A 1 60 ? -10.978 -8.368 -29.050 1.00 92.81 60 THR A CA 1
ATOM 463 C C . THR A 1 60 ? -11.080 -9.887 -28.978 1.00 92.81 60 THR A C 1
ATOM 465 O O . THR A 1 60 ? -11.754 -10.408 -28.093 1.00 92.81 60 THR A O 1
ATOM 468 N N . TRP A 1 61 ? -10.339 -10.607 -29.824 1.00 92.25 61 TRP A N 1
ATOM 469 C CA . TRP A 1 61 ? -10.244 -12.065 -29.773 1.00 92.25 61 TRP A CA 1
ATOM 470 C C . TRP A 1 61 ? -9.698 -12.571 -28.429 1.00 92.25 61 TRP A C 1
ATOM 472 O O . TRP A 1 61 ? -10.263 -13.502 -27.855 1.00 92.25 61 TRP A O 1
ATOM 482 N N . HIS A 1 62 ? -8.670 -11.924 -27.862 1.00 92.31 62 HIS A N 1
ATOM 483 C CA . HIS A 1 62 ? -8.168 -12.264 -26.518 1.00 92.31 62 HIS A CA 1
ATOM 484 C C . HIS A 1 62 ? -9.235 -12.105 -25.437 1.00 92.31 62 HIS A C 1
ATOM 486 O O . HIS A 1 62 ? -9.337 -12.951 -24.551 1.00 92.31 62 HIS A O 1
ATOM 492 N N . LEU A 1 63 ? -10.023 -11.030 -25.500 1.00 91.25 63 LEU A N 1
ATOM 493 C CA . LEU A 1 63 ? -11.072 -10.741 -24.521 1.00 91.25 63 LEU A CA 1
ATOM 494 C C . LEU A 1 63 ? -12.278 -11.673 -24.671 1.00 91.25 63 LEU A C 1
ATOM 496 O O . LEU A 1 63 ? -12.830 -12.107 -23.661 1.00 91.25 63 LEU A O 1
ATOM 500 N N . ILE A 1 64 ? -12.660 -12.029 -25.902 1.00 92.81 64 ILE A N 1
ATOM 501 C CA . ILE A 1 64 ? -13.692 -13.042 -26.170 1.00 92.81 64 ILE A CA 1
ATOM 502 C C . ILE A 1 64 ? -13.240 -14.389 -25.609 1.00 92.81 64 ILE A C 1
ATOM 504 O O . ILE A 1 64 ? -13.975 -15.012 -24.846 1.00 92.81 64 ILE A O 1
ATOM 508 N N . PHE A 1 65 ? -12.011 -14.808 -25.916 1.00 92.44 65 PHE A N 1
ATOM 509 C CA . PHE A 1 65 ? -11.446 -16.045 -25.385 1.00 92.44 65 PHE A CA 1
ATOM 510 C C . PHE A 1 65 ? -11.413 -16.036 -23.852 1.00 92.44 65 PHE A C 1
ATOM 512 O O . PHE A 1 65 ? -11.868 -16.986 -23.218 1.00 92.44 65 PHE A O 1
ATOM 519 N N . ALA A 1 66 ? -10.951 -14.939 -23.243 1.00 89.81 66 ALA A N 1
ATOM 520 C CA . ALA A 1 66 ? -10.951 -14.782 -21.794 1.00 89.81 66 ALA A CA 1
ATOM 521 C C . ALA A 1 66 ? -12.366 -14.857 -21.204 1.00 89.81 66 ALA A C 1
ATOM 523 O O . ALA A 1 66 ? -12.539 -15.503 -20.179 1.00 89.81 66 ALA A O 1
ATOM 524 N N . THR A 1 67 ? -13.367 -14.264 -21.859 1.00 90.19 67 THR A N 1
ATOM 525 C CA . THR A 1 67 ? -14.778 -14.318 -21.438 1.00 90.19 67 THR A CA 1
ATOM 526 C C . THR A 1 67 ? -15.318 -15.745 -21.474 1.00 90.19 67 THR A C 1
ATOM 528 O O . THR A 1 67 ? -15.936 -16.193 -20.515 1.00 90.19 67 THR A O 1
ATOM 531 N N . VAL A 1 68 ? -15.059 -16.488 -22.553 1.00 91.12 68 VAL A N 1
ATOM 532 C CA . VAL A 1 68 ? -15.491 -17.890 -22.671 1.00 91.12 68 VAL A CA 1
ATOM 533 C C . VAL A 1 68 ? -14.851 -18.739 -21.575 1.00 91.12 68 VAL A C 1
ATOM 535 O O . VAL A 1 68 ? -15.543 -19.477 -20.879 1.00 91.12 68 VAL A O 1
ATOM 538 N N . VAL A 1 69 ? -13.537 -18.609 -21.374 1.00 88.12 69 VAL A N 1
ATOM 539 C CA . VAL A 1 69 ? -12.824 -19.397 -20.362 1.00 88.12 69 VAL A CA 1
ATOM 540 C C . VAL A 1 69 ? -13.264 -19.027 -18.945 1.00 88.12 69 VAL A C 1
ATOM 542 O O . VAL A 1 69 ? -13.457 -19.926 -18.130 1.00 88.12 69 VAL A O 1
ATOM 545 N N . THR A 1 70 ? -13.465 -17.744 -18.628 1.00 85.00 70 THR A N 1
ATOM 546 C CA . THR A 1 70 ? -13.938 -17.339 -17.293 1.00 85.00 70 THR A CA 1
ATOM 547 C C . THR A 1 70 ? -15.376 -17.768 -17.035 1.00 85.00 70 THR A C 1
ATOM 549 O O . THR A 1 70 ? -15.674 -18.145 -15.906 1.00 85.00 70 THR A O 1
ATOM 552 N N . GLN A 1 71 ? -16.247 -17.791 -18.050 1.00 84.88 71 GLN A N 1
ATOM 553 C CA . GLN A 1 71 ? -17.598 -18.350 -17.929 1.00 84.88 71 GLN A CA 1
ATOM 554 C C . GLN A 1 71 ? -17.574 -19.861 -17.689 1.00 84.88 71 GLN A C 1
ATOM 556 O O . GLN A 1 71 ? -18.251 -20.343 -16.785 1.00 84.88 71 GLN A O 1
ATOM 561 N N . ILE A 1 72 ? -16.754 -20.612 -18.429 1.00 86.19 72 ILE A N 1
ATOM 562 C CA . ILE A 1 72 ? -16.581 -22.053 -18.187 1.00 86.19 72 ILE A CA 1
ATOM 563 C C . ILE A 1 72 ? -16.078 -22.281 -16.759 1.00 86.19 72 ILE A C 1
ATOM 565 O O . ILE A 1 72 ? -16.657 -23.070 -16.017 1.00 86.19 72 ILE A O 1
ATOM 569 N N . LEU A 1 73 ? -15.057 -21.533 -16.342 1.00 81.25 73 LEU A N 1
ATOM 570 C CA . LEU A 1 73 ? -14.457 -21.662 -15.019 1.00 81.25 73 LEU A CA 1
ATOM 571 C C . LEU A 1 73 ? -15.427 -21.297 -13.888 1.00 81.25 73 LEU A C 1
ATOM 573 O O . LEU A 1 73 ? -15.407 -21.934 -12.839 1.00 81.25 73 LEU A O 1
ATOM 577 N N . ALA A 1 74 ? -16.310 -20.327 -14.131 1.00 78.12 74 ALA A N 1
ATOM 578 C CA . ALA A 1 74 ? -17.423 -19.968 -13.259 1.00 78.12 74 ALA A CA 1
ATOM 579 C C . ALA A 1 74 ? -18.425 -21.117 -13.045 1.00 78.12 74 ALA A C 1
ATOM 581 O O . ALA A 1 74 ? -19.085 -21.146 -12.004 1.00 78.12 74 ALA A O 1
ATOM 582 N N . HIS A 1 75 ? -18.567 -22.029 -14.007 1.00 77.62 75 HIS A N 1
ATOM 583 C CA . HIS A 1 75 ? -19.455 -23.188 -13.903 1.00 77.62 75 HIS A CA 1
ATOM 584 C C . HIS A 1 75 ? -18.747 -24.448 -13.391 1.00 77.62 75 HIS A C 1
ATOM 586 O O . HIS A 1 75 ? -19.400 -25.309 -12.807 1.00 77.62 75 HIS A O 1
ATOM 592 N N . THR A 1 76 ? -17.434 -24.575 -13.594 1.00 78.25 76 THR A N 1
ATOM 593 C CA . THR A 1 76 ? -16.682 -25.792 -13.250 1.00 78.25 76 THR A CA 1
ATOM 594 C C . THR A 1 76 ? -15.887 -25.697 -11.952 1.00 78.25 76 THR A C 1
ATOM 596 O O . THR A 1 76 ? -15.366 -26.714 -11.494 1.00 78.25 76 THR A O 1
ATOM 599 N N . THR A 1 77 ? -15.685 -24.506 -11.377 1.00 69.56 77 THR A N 1
ATOM 600 C CA . THR A 1 77 ? -14.758 -24.335 -10.247 1.00 69.56 77 THR A CA 1
ATOM 601 C C . THR A 1 77 ? -15.188 -23.240 -9.273 1.00 69.56 77 THR A C 1
ATOM 603 O O . THR A 1 77 ? -15.764 -22.232 -9.661 1.00 69.56 77 THR A O 1
ATOM 606 N N . THR A 1 78 ? -14.829 -23.413 -8.000 1.00 60.28 78 THR A N 1
ATOM 607 C CA . THR A 1 78 ? -15.152 -22.510 -6.881 1.00 60.28 78 THR A CA 1
ATOM 608 C C . THR A 1 78 ? -14.289 -21.239 -6.820 1.00 60.28 78 THR A C 1
ATOM 610 O O . THR A 1 78 ? -14.503 -20.374 -5.976 1.00 60.28 78 THR A O 1
ATOM 613 N N . TYR A 1 79 ? -13.320 -21.062 -7.733 1.00 58.09 79 TYR A N 1
ATOM 614 C CA . TYR A 1 79 ? -12.442 -19.877 -7.771 1.00 58.09 79 TYR A CA 1
ATOM 615 C C . TYR A 1 79 ? -13.181 -18.555 -8.056 1.00 58.09 79 TYR A C 1
ATOM 617 O O . TYR A 1 79 ? -12.595 -17.492 -7.875 1.00 58.09 79 TYR A O 1
ATOM 625 N N . LEU A 1 80 ? -14.436 -18.599 -8.522 1.00 61.81 80 LEU A N 1
ATOM 626 C CA . LEU A 1 80 ? -15.257 -17.418 -8.828 1.00 61.81 80 LEU A CA 1
ATOM 627 C C . LEU A 1 80 ? -16.460 -17.244 -7.879 1.00 61.81 80 LEU A C 1
ATOM 629 O O . LEU A 1 80 ? -17.335 -16.429 -8.170 1.00 61.81 80 LEU A O 1
ATOM 633 N N . ASP A 1 81 ? -16.530 -17.967 -6.756 1.00 59.03 81 ASP A N 1
ATOM 634 C CA . ASP A 1 81 ? -17.721 -17.962 -5.885 1.00 59.03 81 ASP A CA 1
ATOM 635 C C . ASP A 1 81 ? -17.986 -16.619 -5.193 1.00 59.03 81 ASP A C 1
ATOM 637 O O . ASP A 1 81 ? -19.149 -16.293 -4.953 1.00 59.03 81 ASP A O 1
ATOM 641 N N . SER A 1 82 ? -16.959 -15.779 -5.014 1.00 59.53 82 SER A N 1
ATOM 642 C CA . SER A 1 82 ? -17.094 -14.401 -4.505 1.00 59.53 82 SER A CA 1
ATOM 643 C C . SER A 1 82 ? -17.924 -13.477 -5.410 1.00 59.53 82 SER A C 1
ATOM 645 O O . SER A 1 82 ? -18.181 -12.329 -5.064 1.00 59.53 82 SER A O 1
ATOM 647 N N . ARG A 1 83 ? -18.359 -13.946 -6.589 1.00 61.97 83 ARG A N 1
ATOM 648 C CA . ARG A 1 83 ? -19.318 -13.223 -7.439 1.00 61.97 83 ARG A CA 1
ATOM 649 C C . ARG A 1 83 ? -20.705 -13.089 -6.800 1.00 61.97 83 ARG A C 1
ATOM 651 O O . ARG A 1 83 ? -21.436 -12.174 -7.163 1.00 61.97 83 ARG A O 1
ATOM 658 N N . HIS A 1 84 ? -21.085 -14.011 -5.910 1.00 58.53 84 HIS A N 1
ATOM 659 C CA . HIS A 1 84 ? -22.417 -14.028 -5.293 1.00 58.53 84 HIS A CA 1
ATOM 660 C C . HIS A 1 84 ? -22.548 -13.005 -4.155 1.00 58.53 84 HIS A C 1
ATOM 662 O O . HIS A 1 84 ? -23.664 -12.649 -3.792 1.00 58.53 84 HIS A O 1
ATOM 668 N N . ASP A 1 85 ? -21.418 -12.485 -3.667 1.00 53.91 85 ASP A N 1
ATOM 669 C CA . ASP A 1 85 ? -21.348 -11.462 -2.619 1.00 53.91 85 ASP A CA 1
ATOM 670 C C . ASP A 1 85 ? -21.551 -10.038 -3.176 1.00 53.91 85 ASP A C 1
ATOM 672 O O . ASP A 1 85 ? -21.575 -9.060 -2.430 1.00 53.91 85 ASP A O 1
ATOM 676 N N . LEU A 1 86 ? -21.683 -9.894 -4.502 1.00 59.62 86 LEU A N 1
ATOM 677 C CA . LEU A 1 86 ? -21.816 -8.598 -5.157 1.00 59.62 86 LEU A CA 1
ATOM 678 C C . LEU A 1 86 ? -23.284 -8.202 -5.326 1.00 59.62 86 LEU A C 1
ATOM 680 O O . LEU A 1 86 ? -24.097 -9.021 -5.763 1.00 59.62 86 LEU A O 1
ATOM 684 N N . PRO A 1 87 ? -23.636 -6.930 -5.065 1.00 55.38 87 PRO A N 1
ATOM 685 C CA . PRO A 1 87 ? -24.988 -6.445 -5.288 1.00 55.38 87 PRO A CA 1
ATOM 686 C C . PRO A 1 87 ? -25.345 -6.584 -6.773 1.00 55.38 87 PRO A C 1
ATOM 688 O O . PRO A 1 87 ? -24.745 -5.942 -7.637 1.00 55.38 87 PRO A O 1
ATOM 691 N N . ASN A 1 88 ? -26.350 -7.408 -7.073 1.00 58.56 88 ASN A N 1
ATOM 692 C CA . ASN A 1 88 ? -26.825 -7.676 -8.434 1.00 58.56 88 ASN A CA 1
ATOM 693 C C . ASN A 1 88 ? -27.708 -6.530 -8.980 1.00 58.56 88 ASN A C 1
ATOM 695 O O . ASN A 1 88 ? -28.800 -6.757 -9.501 1.00 58.56 88 ASN A O 1
ATOM 699 N N . ASN A 1 89 ? -27.254 -5.284 -8.815 1.00 68.19 89 ASN A N 1
ATOM 700 C CA . ASN A 1 89 ? -27.992 -4.077 -9.177 1.00 68.19 89 ASN A CA 1
ATOM 701 C C . ASN A 1 89 ? -27.445 -3.464 -10.472 1.00 68.19 89 ASN A C 1
ATOM 703 O O . ASN A 1 89 ? -26.243 -3.233 -10.614 1.00 68.19 89 ASN A O 1
ATOM 707 N N . TRP A 1 90 ? -28.347 -3.112 -11.391 1.00 73.38 90 TRP A N 1
ATOM 708 C CA . TRP A 1 90 ? -28.014 -2.399 -12.631 1.00 73.38 90 TRP A CA 1
ATOM 709 C C . TRP A 1 90 ? -27.312 -1.060 -12.383 1.00 73.38 90 TRP A C 1
ATOM 711 O O . TRP A 1 90 ? -26.438 -0.676 -13.159 1.00 73.38 90 TRP A O 1
ATOM 721 N N . ASP A 1 91 ? -27.624 -0.393 -11.271 1.00 67.56 91 ASP A N 1
ATOM 722 C CA . ASP A 1 91 ? -26.969 0.857 -10.883 1.00 67.56 91 ASP A CA 1
ATOM 723 C C . ASP A 1 91 ? -25.478 0.653 -10.606 1.00 67.56 91 ASP A C 1
ATOM 725 O O . ASP A 1 91 ? -24.654 1.431 -11.084 1.00 67.56 91 ASP A O 1
ATOM 729 N N . PHE A 1 92 ? -25.102 -0.426 -9.912 1.00 71.56 92 PHE A N 1
ATOM 730 C CA . PHE A 1 92 ? -23.698 -0.773 -9.676 1.00 71.56 92 PHE A CA 1
ATOM 731 C C . PHE A 1 92 ? -22.971 -1.056 -10.999 1.00 71.56 92 PHE A C 1
ATOM 733 O O . PHE A 1 92 ? -21.875 -0.545 -11.246 1.00 71.56 92 PHE A O 1
ATOM 740 N N . PHE A 1 93 ? -23.618 -1.800 -11.897 1.00 74.50 93 PHE A N 1
ATOM 741 C CA . PHE A 1 93 ? -23.067 -2.117 -13.211 1.00 74.50 93 PHE A CA 1
ATOM 742 C C . PHE A 1 93 ? -22.819 -0.860 -14.065 1.00 74.50 93 PHE A C 1
ATOM 744 O O . PHE A 1 93 ? -21.728 -0.691 -14.612 1.00 74.50 93 PHE A O 1
ATOM 751 N N . LEU A 1 94 ? -23.794 0.052 -14.144 1.00 74.75 94 LEU A N 1
ATOM 752 C CA . LEU A 1 94 ? -23.715 1.256 -14.980 1.00 74.75 94 LEU A CA 1
ATOM 753 C C . LEU A 1 94 ? -22.825 2.357 -14.394 1.00 74.75 94 LEU A C 1
ATOM 755 O O . LEU A 1 94 ? -22.179 3.076 -15.153 1.00 74.75 94 LEU A O 1
ATOM 759 N N . THR A 1 95 ? -22.777 2.504 -13.068 1.00 69.38 95 THR A N 1
ATOM 760 C CA . THR A 1 95 ? -22.013 3.583 -12.414 1.00 69.38 95 THR A CA 1
ATOM 761 C C . THR A 1 95 ? -20.580 3.191 -12.073 1.00 69.38 95 THR A C 1
ATOM 763 O O . THR A 1 95 ? -19.720 4.065 -11.994 1.00 69.38 95 THR A O 1
ATOM 766 N N . THR A 1 96 ? -20.303 1.895 -11.899 1.00 71.50 96 THR A N 1
ATOM 767 C CA . THR A 1 96 ? -18.993 1.418 -11.434 1.00 71.50 96 THR A CA 1
ATOM 768 C C . THR A 1 96 ? -18.286 0.571 -12.488 1.00 71.50 96 THR A C 1
ATOM 770 O O . THR A 1 96 ? -17.167 0.895 -12.882 1.00 71.50 96 THR A O 1
ATOM 773 N N . VAL A 1 97 ? -18.930 -0.479 -13.008 1.00 78.62 97 VAL A N 1
ATOM 774 C CA . VAL A 1 97 ? -18.266 -1.449 -13.901 1.00 78.62 97 VAL A CA 1
ATOM 775 C C . VAL A 1 97 ? -18.111 -0.907 -15.329 1.00 78.62 97 VAL A C 1
ATOM 777 O O . VAL A 1 97 ? -17.027 -0.983 -15.913 1.00 78.62 97 VAL A O 1
ATOM 780 N N . LEU A 1 98 ? -19.170 -0.323 -15.895 1.00 84.50 98 LEU A N 1
ATOM 781 C CA . LEU A 1 98 ? -19.175 0.187 -17.268 1.00 84.50 98 LEU A CA 1
ATOM 782 C C . LEU A 1 98 ? -18.143 1.312 -17.505 1.00 84.50 98 LEU A C 1
ATOM 784 O O . LEU A 1 98 ? -17.404 1.216 -18.488 1.00 84.50 98 LEU A O 1
ATOM 788 N N . PRO A 1 99 ? -17.995 2.332 -16.633 1.00 84.12 99 PRO A N 1
ATOM 789 C CA . PRO A 1 99 ? -16.979 3.371 -16.813 1.00 84.12 99 PRO A CA 1
ATOM 790 C C . PRO A 1 99 ? -15.547 2.818 -16.804 1.00 84.12 99 PRO A C 1
ATOM 792 O O . PRO A 1 99 ? -14.721 3.232 -17.619 1.00 84.12 99 PRO A O 1
ATOM 795 N N . ILE A 1 100 ? -15.263 1.833 -15.942 1.00 82.56 100 ILE A N 1
ATOM 796 C CA . ILE A 1 100 ? -13.972 1.126 -15.921 1.00 82.56 100 ILE A CA 1
ATOM 797 C C . ILE A 1 100 ? -13.753 0.385 -17.246 1.00 82.56 100 ILE A C 1
ATOM 799 O O . ILE A 1 100 ? -12.664 0.458 -17.821 1.00 82.56 100 ILE A O 1
ATOM 803 N N . GLY A 1 101 ? -14.790 -0.282 -17.762 1.00 86.19 101 GLY A N 1
ATOM 804 C CA . GLY A 1 101 ? -14.769 -0.952 -19.062 1.00 86.19 101 GLY A CA 1
ATOM 805 C C . GLY A 1 101 ? -14.468 -0.001 -20.226 1.00 86.19 101 GLY A C 1
ATOM 806 O O . GLY A 1 101 ? -13.615 -0.308 -21.056 1.00 86.19 101 GLY A O 1
ATOM 807 N N . ILE A 1 102 ? -15.089 1.183 -20.256 1.00 89.50 102 ILE A N 1
ATOM 808 C CA . ILE A 1 102 ? -14.857 2.208 -21.291 1.00 89.50 102 ILE A CA 1
ATOM 809 C C . ILE A 1 102 ? -13.403 2.684 -21.281 1.00 89.50 102 ILE A C 1
ATOM 811 O O . ILE A 1 102 ? -12.735 2.675 -22.316 1.00 89.50 102 ILE A O 1
ATOM 815 N N . VAL A 1 103 ? -12.881 3.050 -20.109 1.00 89.19 103 VAL A N 1
ATOM 816 C CA . VAL A 1 103 ? -11.488 3.501 -19.971 1.00 89.19 103 VAL A CA 1
ATOM 817 C C . VAL A 1 103 ? -10.508 2.369 -20.313 1.00 89.19 103 VAL A C 1
ATOM 819 O O . VAL A 1 103 ? -9.496 2.602 -20.978 1.00 89.19 103 VAL A O 1
ATOM 822 N N . SER A 1 104 ? -10.815 1.127 -19.922 1.00 88.12 104 SER A N 1
ATOM 823 C CA . SER A 1 104 ? -9.997 -0.043 -20.261 1.00 88.12 104 SER A CA 1
ATOM 824 C C . SER A 1 104 ? -9.997 -0.352 -21.756 1.00 88.12 104 SER A C 1
ATOM 826 O O . SER A 1 104 ? -8.950 -0.704 -22.299 1.00 88.12 104 SER A O 1
ATOM 828 N N . SER A 1 105 ? -11.141 -0.211 -22.427 1.00 91.31 105 SER A N 1
ATOM 829 C CA . SER A 1 105 ? -11.253 -0.343 -23.882 1.00 91.31 105 SER A CA 1
ATOM 830 C C . SER A 1 105 ? -10.381 0.701 -24.580 1.00 91.31 105 SER A C 1
ATOM 832 O O . SER A 1 105 ? -9.507 0.337 -25.369 1.00 91.31 105 SER A O 1
ATOM 834 N N . GLY A 1 106 ? -10.501 1.976 -24.191 1.00 91.50 106 GLY A N 1
ATOM 835 C CA . GLY A 1 106 ? -9.666 3.058 -24.721 1.00 91.50 106 GLY A CA 1
ATOM 836 C C . GLY A 1 106 ? -8.164 2.810 -24.540 1.00 91.50 106 GLY A C 1
ATOM 837 O O . GLY A 1 106 ? -7.388 2.989 -25.481 1.00 91.50 106 GLY A O 1
ATOM 838 N N . SER A 1 107 ? -7.745 2.325 -23.366 1.00 91.06 107 SER A N 1
ATOM 839 C CA . SER A 1 107 ? -6.342 1.977 -23.110 1.00 91.06 107 SER A CA 1
ATOM 840 C C . SER A 1 107 ? -5.838 0.829 -23.992 1.00 91.06 107 SER A C 1
ATOM 842 O O . SER A 1 107 ? -4.743 0.925 -24.557 1.00 91.06 107 SER A O 1
ATOM 844 N N . LEU A 1 108 ? -6.625 -0.246 -24.137 1.00 89.06 108 LEU A N 1
ATOM 845 C CA . LEU A 1 108 ? -6.251 -1.416 -24.937 1.00 89.06 108 LEU A CA 1
ATOM 846 C C . LEU A 1 108 ? -6.188 -1.091 -26.428 1.00 89.06 108 LEU A C 1
ATOM 848 O O . LEU A 1 108 ? -5.233 -1.509 -27.084 1.00 89.06 108 LEU A O 1
ATOM 852 N N . VAL A 1 109 ? -7.155 -0.337 -26.953 1.00 90.75 109 VAL A N 1
ATOM 853 C CA . VAL A 1 109 ? -7.159 0.106 -28.354 1.00 90.75 109 VAL A CA 1
ATOM 854 C C . VAL A 1 109 ? -5.921 0.955 -28.630 1.00 90.75 109 VAL A C 1
ATOM 856 O O . VAL A 1 109 ? -5.123 0.601 -29.497 1.00 90.75 109 VAL A O 1
ATOM 859 N N . ALA A 1 110 ? -5.701 2.012 -27.839 1.00 90.81 110 ALA A N 1
ATOM 860 C CA . ALA A 1 110 ? -4.555 2.898 -28.014 1.00 90.81 110 ALA A CA 1
ATOM 861 C C . ALA A 1 110 ? -3.224 2.138 -27.897 1.00 90.81 110 ALA A C 1
ATOM 863 O O . ALA A 1 110 ? -2.372 2.257 -28.770 1.00 90.81 110 ALA A O 1
ATOM 864 N N . SER A 1 111 ? -3.056 1.295 -26.873 1.00 87.69 111 SER A N 1
ATOM 865 C CA . SER A 1 111 ? -1.800 0.571 -26.625 1.00 87.69 111 SER A CA 1
ATOM 866 C C . SER A 1 111 ? -1.473 -0.502 -27.668 1.00 87.69 111 SER A C 1
ATOM 868 O O . SER A 1 111 ? -0.300 -0.846 -27.810 1.00 87.69 111 SER A O 1
ATOM 870 N N . ASN A 1 112 ? -2.470 -1.054 -28.372 1.00 87.75 112 ASN A N 1
ATOM 871 C CA . ASN A 1 112 ? -2.229 -2.010 -29.457 1.00 87.75 112 ASN A CA 1
ATOM 872 C C . ASN A 1 112 ? -2.022 -1.313 -30.809 1.00 87.75 112 ASN A C 1
ATOM 874 O O . ASN A 1 112 ? -1.190 -1.763 -31.595 1.00 87.75 112 ASN A O 1
ATOM 878 N N . PHE A 1 113 ? -2.683 -0.176 -31.052 1.00 87.94 113 PHE A N 1
ATOM 879 C CA . PHE A 1 113 ? -2.449 0.644 -32.247 1.00 87.94 113 PHE A CA 1
ATOM 880 C C . PHE A 1 113 ? -0.994 1.118 -32.365 1.00 87.94 113 PHE A C 1
ATOM 882 O O . PHE A 1 113 ? -0.445 1.203 -33.461 1.00 87.94 113 PHE A O 1
ATOM 889 N N . VAL A 1 114 ? -0.332 1.366 -31.232 1.00 90.19 114 VAL A N 1
ATOM 890 C CA . VAL A 1 114 ? 1.068 1.814 -31.193 1.00 90.19 114 VAL A CA 1
ATOM 891 C C . VAL A 1 114 ? 2.030 0.817 -31.857 1.00 90.19 114 VAL A C 1
ATOM 893 O O . VAL A 1 114 ? 3.035 1.251 -32.419 1.00 90.19 114 VAL A O 1
ATOM 896 N N . TYR A 1 115 ? 1.735 -0.491 -31.866 1.00 87.19 115 TYR A N 1
ATOM 897 C CA . TYR A 1 115 ? 2.608 -1.499 -32.494 1.00 87.19 115 TYR A CA 1
ATOM 898 C C . TYR A 1 115 ? 2.778 -1.318 -34.008 1.00 87.19 115 TYR A C 1
ATOM 900 O O . TYR A 1 115 ? 3.758 -1.825 -34.563 1.00 87.19 115 TYR A O 1
ATOM 908 N N . LEU A 1 116 ? 1.856 -0.598 -34.658 1.00 85.69 116 LEU A N 1
ATOM 909 C CA . LEU A 1 116 ? 1.940 -0.248 -36.078 1.00 85.69 116 LEU A CA 1
ATOM 910 C C . LEU A 1 116 ? 2.905 0.917 -36.347 1.00 85.69 116 LEU A C 1
ATOM 912 O O . LEU A 1 116 ? 3.341 1.093 -37.479 1.00 85.69 116 LEU A O 1
ATOM 916 N N . TYR A 1 117 ? 3.239 1.711 -35.325 1.00 87.00 117 TYR A N 1
ATOM 917 C CA . TYR A 1 117 ? 3.987 2.963 -35.480 1.00 87.00 117 TYR A CA 1
ATOM 918 C C . TYR A 1 117 ? 5.325 2.994 -34.742 1.00 87.00 117 TYR A C 1
ATOM 920 O O . TYR A 1 117 ? 6.206 3.751 -35.139 1.00 87.00 117 TYR A O 1
ATOM 928 N N . LEU A 1 118 ? 5.472 2.237 -33.652 1.00 88.06 118 LEU A N 1
ATOM 929 C CA . LEU A 1 118 ? 6.679 2.220 -32.825 1.00 88.06 118 LEU A CA 1
ATOM 930 C C . LEU A 1 118 ? 7.216 0.797 -32.651 1.00 88.06 118 LEU A C 1
ATOM 932 O O . LEU A 1 118 ? 6.471 -0.184 -32.606 1.00 88.06 118 LEU A O 1
ATOM 936 N N . SER A 1 119 ? 8.535 0.691 -32.487 1.00 88.56 119 SER A N 1
ATOM 937 C CA . SER A 1 119 ? 9.184 -0.570 -32.133 1.00 88.56 119 SER A CA 1
ATOM 938 C C . SER A 1 119 ? 8.877 -0.964 -30.686 1.00 88.56 119 SER A C 1
ATOM 940 O O . SER A 1 119 ? 8.669 -0.116 -29.814 1.00 88.56 119 SER A O 1
ATOM 942 N N . VAL A 1 120 ? 8.897 -2.269 -30.399 1.00 88.12 120 VAL A N 1
ATOM 943 C CA . VAL A 1 120 ? 8.599 -2.792 -29.054 1.00 88.12 120 VAL A CA 1
ATOM 944 C C . VAL A 1 120 ? 9.548 -2.199 -28.009 1.00 88.12 120 VAL A C 1
ATOM 946 O O . VAL A 1 120 ? 9.094 -1.830 -26.928 1.00 88.12 120 VAL A O 1
ATOM 949 N N . ALA A 1 121 ? 10.832 -2.021 -28.336 1.00 88.44 121 ALA A N 1
ATOM 950 C CA . ALA A 1 121 ? 11.804 -1.378 -27.453 1.00 88.44 121 ALA A CA 1
ATOM 951 C C . ALA A 1 121 ? 11.387 0.053 -27.059 1.00 88.44 121 ALA A C 1
ATOM 953 O O . ALA A 1 121 ? 11.337 0.365 -25.869 1.00 88.44 121 ALA A O 1
ATOM 954 N N . VAL A 1 122 ? 11.015 0.898 -28.029 1.00 88.50 122 VAL A N 1
ATOM 955 C CA . VAL A 1 122 ? 10.578 2.283 -27.768 1.00 88.50 122 VAL A CA 1
ATOM 956 C C . VAL A 1 122 ? 9.274 2.306 -26.967 1.00 88.50 122 VAL A C 1
ATOM 958 O O . VAL A 1 122 ? 9.149 3.080 -26.019 1.00 88.50 122 VAL A O 1
ATOM 961 N N . ILE A 1 123 ? 8.336 1.401 -27.266 1.00 89.88 123 ILE A N 1
ATOM 962 C CA . ILE A 1 123 ? 7.091 1.237 -26.499 1.00 89.88 123 ILE A CA 1
ATOM 963 C C . ILE A 1 123 ? 7.389 0.941 -25.024 1.00 89.88 123 ILE A C 1
ATOM 965 O O . ILE A 1 123 ? 6.792 1.560 -24.143 1.00 89.88 123 ILE A O 1
ATOM 969 N N . GLN A 1 124 ? 8.320 0.029 -24.726 1.00 89.00 124 GLN A N 1
ATOM 970 C CA . GLN A 1 124 ? 8.671 -0.292 -23.336 1.00 89.00 124 GLN A CA 1
ATOM 971 C C . GLN A 1 124 ? 9.388 0.854 -22.620 1.00 89.00 124 GLN A C 1
ATOM 973 O O . GLN A 1 124 ? 9.152 1.073 -21.430 1.00 89.00 124 GLN A O 1
ATOM 978 N N . MET A 1 125 ? 10.230 1.606 -23.334 1.00 90.00 125 MET A N 1
ATOM 979 C CA . MET A 1 125 ? 10.872 2.803 -22.787 1.00 90.00 125 MET A CA 1
ATOM 980 C C . MET A 1 125 ? 9.833 3.862 -22.403 1.00 90.00 125 MET A C 1
ATOM 982 O O . MET A 1 125 ? 9.905 4.411 -21.307 1.00 90.00 125 MET A O 1
ATOM 986 N N . LEU A 1 126 ? 8.821 4.087 -23.247 1.00 90.75 126 LEU A N 1
ATOM 987 C CA . LEU A 1 126 ? 7.709 4.994 -22.946 1.00 90.75 126 LEU A CA 1
ATOM 988 C C . LEU A 1 126 ? 6.841 4.476 -21.791 1.00 90.75 126 LEU A C 1
ATOM 990 O O . LEU A 1 126 ? 6.464 5.245 -20.907 1.00 90.75 126 LEU A O 1
ATOM 994 N N . LYS A 1 127 ? 6.578 3.164 -21.728 1.00 89.06 127 LYS A N 1
ATOM 995 C CA . LYS A 1 127 ? 5.817 2.544 -20.628 1.00 89.06 127 LYS A CA 1
ATOM 996 C C . LYS A 1 127 ? 6.481 2.682 -19.261 1.00 89.06 127 LYS A C 1
ATOM 998 O O . LYS A 1 127 ? 5.783 2.626 -18.249 1.00 89.06 127 LYS A O 1
ATOM 1003 N N . ALA A 1 128 ? 7.787 2.932 -19.203 1.00 88.81 128 ALA A N 1
ATOM 1004 C CA . ALA A 1 128 ? 8.474 3.245 -17.955 1.00 88.81 128 ALA A CA 1
ATOM 1005 C C . ALA A 1 128 ? 7.958 4.541 -17.287 1.00 88.81 128 ALA A C 1
ATOM 1007 O O . ALA A 1 128 ? 8.128 4.707 -16.080 1.00 88.81 128 ALA A O 1
ATOM 1008 N N . ALA A 1 129 ? 7.260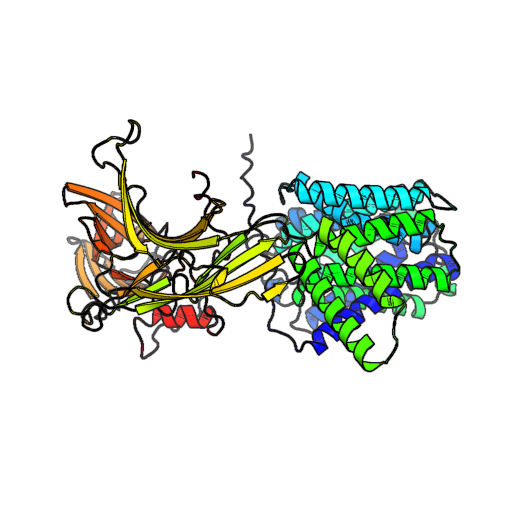 5.417 -18.027 1.00 88.50 129 ALA A N 1
ATOM 1009 C CA . ALA A 1 129 ? 6.551 6.577 -17.482 1.00 88.50 129 ALA A CA 1
ATOM 1010 C C . ALA A 1 129 ? 5.216 6.235 -16.791 1.00 88.50 129 ALA A C 1
ATOM 1012 O O . ALA A 1 129 ? 4.601 7.124 -16.210 1.00 88.50 129 ALA A O 1
ATOM 1013 N N . SER A 1 130 ? 4.746 4.982 -16.818 1.00 88.31 130 SER A N 1
ATOM 1014 C CA . SER A 1 130 ? 3.453 4.592 -16.230 1.00 88.31 130 SER A CA 1
ATOM 1015 C C . SER A 1 130 ? 3.250 5.080 -14.781 1.00 88.31 130 SER A C 1
ATOM 1017 O O . SER A 1 130 ? 2.193 5.654 -14.508 1.00 88.31 130 SER A O 1
ATOM 1019 N N . PRO A 1 131 ? 4.240 4.991 -13.864 1.00 86.88 131 PRO A N 1
ATOM 1020 C CA . PRO A 1 131 ? 4.081 5.511 -12.502 1.00 86.88 131 PRO A CA 1
ATOM 1021 C C . PRO A 1 131 ? 3.855 7.027 -12.428 1.00 86.88 131 PRO A C 1
ATOM 1023 O O . PRO A 1 131 ? 3.207 7.501 -11.496 1.00 86.88 131 PRO A O 1
ATOM 1026 N N . VAL A 1 132 ? 4.352 7.789 -13.410 1.00 88.69 132 VAL A N 1
ATOM 1027 C CA . VAL A 1 132 ? 4.111 9.237 -13.523 1.00 88.69 132 VAL A CA 1
ATOM 1028 C C . VAL A 1 132 ? 2.631 9.492 -13.783 1.00 88.69 132 VAL A C 1
ATOM 1030 O O . VAL A 1 132 ? 1.995 10.241 -13.044 1.00 88.69 132 VAL A O 1
ATOM 1033 N N . SER A 1 133 ? 2.069 8.822 -14.793 1.00 87.06 133 SER A N 1
ATOM 1034 C CA . SER A 1 133 ? 0.652 8.934 -15.149 1.00 87.06 133 SER A CA 1
ATOM 1035 C C . SER A 1 133 ? -0.255 8.483 -14.003 1.00 87.06 133 SER A C 1
ATOM 1037 O O . SER A 1 133 ? -1.206 9.186 -13.671 1.00 87.06 133 SER A O 1
ATOM 1039 N N . VAL A 1 134 ? 0.066 7.363 -13.344 1.00 87.56 134 VAL A N 1
ATOM 1040 C CA . VAL A 1 134 ? -0.711 6.854 -12.199 1.00 87.56 134 VAL A CA 1
ATOM 1041 C C . VAL A 1 134 ? -0.694 7.836 -11.031 1.00 87.56 134 VAL A C 1
ATOM 1043 O O . VAL A 1 134 ? -1.753 8.086 -10.455 1.00 87.56 134 VAL A O 1
ATOM 1046 N N . LEU A 1 135 ? 0.456 8.433 -10.686 1.00 84.38 135 LEU A N 1
ATOM 1047 C CA . LEU A 1 135 ? 0.499 9.414 -9.596 1.00 84.38 135 LEU A CA 1
ATOM 1048 C C . LEU A 1 135 ? -0.305 10.672 -9.941 1.00 84.38 135 LEU A C 1
ATOM 1050 O O . LEU A 1 135 ? -1.056 11.147 -9.094 1.00 84.38 135 LEU A O 1
ATOM 1054 N N . LEU A 1 136 ? -0.155 11.205 -11.157 1.00 85.62 136 LEU A N 1
ATOM 1055 C CA . LEU A 1 136 ? -0.881 12.402 -11.588 1.00 85.62 136 LEU A CA 1
ATOM 1056 C C . LEU A 1 136 ? -2.393 12.184 -11.526 1.00 85.62 136 LEU A C 1
ATOM 1058 O O . LEU A 1 136 ? -3.101 12.994 -10.934 1.00 85.62 136 LEU A O 1
ATOM 1062 N N . VAL A 1 137 ? -2.881 11.066 -12.064 1.00 83.44 137 VAL A N 1
ATOM 1063 C CA . VAL A 1 137 ? -4.304 10.715 -12.001 1.00 83.44 137 VAL A CA 1
ATOM 1064 C C . VAL A 1 137 ? -4.748 10.490 -10.555 1.00 83.44 137 VAL A C 1
ATOM 1066 O O . VAL A 1 137 ? -5.763 11.038 -10.143 1.00 83.44 137 VAL A O 1
ATOM 1069 N N . SER A 1 138 ? -3.971 9.761 -9.748 1.00 77.94 138 SER A N 1
ATOM 1070 C CA . SER A 1 138 ? -4.288 9.547 -8.326 1.00 77.94 138 SER A CA 1
ATOM 1071 C C . SER A 1 138 ? -4.381 10.858 -7.544 1.00 77.94 138 SER A C 1
ATOM 1073 O O . SER A 1 138 ? -5.194 10.970 -6.630 1.00 77.94 138 SER A O 1
ATOM 1075 N N . TRP A 1 139 ? -3.559 11.849 -7.894 1.00 80.81 139 TRP A N 1
ATOM 1076 C CA . TRP A 1 139 ? -3.589 13.172 -7.282 1.00 80.81 139 TRP A CA 1
ATOM 1077 C C . TRP A 1 139 ? -4.806 13.984 -7.736 1.00 80.81 139 TRP A C 1
ATOM 1079 O O . TRP A 1 139 ? -5.502 14.540 -6.890 1.00 80.81 139 TRP A O 1
ATOM 1089 N N . ILE A 1 140 ? -5.120 13.984 -9.039 1.00 81.69 140 ILE A N 1
ATOM 1090 C CA . ILE A 1 140 ? -6.315 14.644 -9.602 1.00 81.69 140 ILE A CA 1
ATOM 1091 C C . ILE A 1 140 ? -7.599 14.089 -8.972 1.00 81.69 140 ILE A C 1
ATOM 1093 O O . ILE A 1 140 ? -8.504 14.848 -8.642 1.00 81.69 140 ILE A O 1
ATOM 1097 N N . PHE A 1 141 ? -7.663 12.774 -8.765 1.00 72.25 141 PHE A N 1
ATOM 1098 C CA . PHE A 1 141 ? -8.807 12.098 -8.150 1.00 72.25 141 PHE A CA 1
ATOM 1099 C C . PHE A 1 141 ? -8.812 12.200 -6.612 1.00 72.25 141 PHE A C 1
ATOM 1101 O O . PHE A 1 141 ? -9.701 11.651 -5.966 1.00 72.25 141 PHE A O 1
ATOM 1108 N N . GLY A 1 142 ? -7.830 12.877 -6.002 1.00 67.56 142 GLY A N 1
ATOM 1109 C CA . GLY A 1 142 ? -7.743 13.057 -4.549 1.00 67.56 142 GLY A CA 1
ATOM 1110 C C . GLY A 1 142 ? -7.443 11.775 -3.762 1.00 67.56 142 GLY A C 1
ATOM 1111 O O . GLY A 1 142 ? -7.596 11.757 -2.543 1.00 67.56 142 GLY A O 1
ATOM 1112 N N . VAL A 1 143 ? -7.006 10.708 -4.437 1.00 66.56 143 VAL A N 1
ATOM 1113 C CA . VAL A 1 143 ? -6.714 9.396 -3.835 1.00 66.56 143 VAL A CA 1
ATOM 1114 C C . VAL A 1 143 ? -5.396 9.422 -3.063 1.00 66.56 143 VAL A C 1
ATOM 1116 O O . VAL A 1 143 ? -5.251 8.732 -2.057 1.00 66.56 143 VAL A O 1
ATOM 1119 N N . VAL A 1 144 ? -4.414 10.207 -3.522 1.00 68.94 144 VAL A N 1
ATOM 1120 C CA . VAL A 1 144 ? -3.088 10.326 -2.895 1.00 68.94 144 VAL A CA 1
ATOM 1121 C C . VAL A 1 144 ? -2.622 11.779 -2.918 1.00 68.94 144 VAL A C 1
ATOM 1123 O O . VAL A 1 144 ? -2.567 12.393 -3.978 1.00 68.94 144 VAL A O 1
ATOM 1126 N N . ASN A 1 145 ? -2.185 12.301 -1.768 1.00 68.94 145 ASN A N 1
ATOM 1127 C CA . ASN A 1 145 ? -1.459 13.571 -1.699 1.00 68.94 145 ASN A CA 1
ATOM 1128 C C . ASN A 1 145 ? 0.052 13.324 -1.868 1.00 68.94 145 ASN A C 1
ATOM 1130 O O . ASN A 1 145 ? 0.667 12.678 -1.009 1.00 68.94 145 ASN A O 1
ATOM 1134 N N . PRO A 1 146 ? 0.676 13.782 -2.969 1.00 69.31 146 PRO A N 1
ATOM 1135 C CA . PRO A 1 146 ? 2.080 13.507 -3.233 1.00 69.31 146 PRO A CA 1
ATOM 1136 C C . PRO A 1 146 ? 2.996 14.357 -2.345 1.00 69.31 146 PRO A C 1
ATOM 1138 O O . PRO A 1 146 ? 2.852 15.572 -2.241 1.00 69.31 146 PRO A O 1
ATOM 1141 N N . THR A 1 147 ? 3.990 13.720 -1.724 1.00 81.25 147 THR A N 1
ATOM 1142 C CA . THR A 1 147 ? 5.069 14.427 -1.023 1.00 81.25 147 THR A CA 1
ATOM 1143 C C . THR A 1 147 ? 6.056 15.025 -2.028 1.00 81.25 147 THR A C 1
ATOM 1145 O O . THR A 1 147 ? 6.261 14.468 -3.109 1.00 81.25 147 THR A O 1
ATOM 1148 N N . LEU A 1 148 ? 6.730 16.121 -1.660 1.00 81.88 148 LEU A N 1
ATOM 1149 C CA . LEU A 1 148 ? 7.710 16.790 -2.531 1.00 81.88 148 LEU A CA 1
ATOM 1150 C C . LEU A 1 148 ? 8.809 15.833 -3.035 1.00 81.88 148 LEU A C 1
ATOM 1152 O O . LEU A 1 148 ? 9.210 15.904 -4.193 1.00 81.88 148 LEU A O 1
ATOM 1156 N N . GLU A 1 149 ? 9.248 14.885 -2.200 1.00 79.69 149 GLU A N 1
ATOM 1157 C CA . GLU A 1 149 ? 10.228 13.861 -2.592 1.00 79.69 149 GLU A CA 1
ATOM 1158 C C . GLU A 1 149 ? 9.712 12.951 -3.722 1.00 79.69 149 GLU A C 1
ATOM 1160 O O . GLU A 1 149 ? 10.457 12.648 -4.656 1.00 79.69 149 GLU A O 1
ATOM 1165 N N . LYS A 1 150 ? 8.432 12.551 -3.684 1.00 79.19 150 LYS A N 1
ATOM 1166 C CA . LYS A 1 150 ? 7.821 11.724 -4.738 1.00 79.19 150 LYS A CA 1
ATOM 1167 C C . LYS A 1 150 ? 7.675 12.499 -6.047 1.00 79.19 150 LYS A C 1
ATOM 1169 O O . LYS A 1 150 ? 7.940 11.930 -7.103 1.00 79.19 150 LYS A O 1
ATOM 1174 N N . ILE A 1 151 ? 7.315 13.783 -5.972 1.00 83.75 151 ILE A N 1
ATOM 1175 C CA . ILE A 1 151 ? 7.206 14.669 -7.144 1.00 83.75 151 ILE A CA 1
ATOM 1176 C C . ILE A 1 151 ? 8.565 14.812 -7.833 1.00 83.75 151 ILE A C 1
ATOM 1178 O O . ILE A 1 151 ? 8.664 14.601 -9.040 1.00 83.75 151 ILE A O 1
ATOM 1182 N N . LEU A 1 152 ? 9.623 15.113 -7.072 1.00 86.81 152 LEU A N 1
ATOM 1183 C CA . LEU A 1 152 ? 10.974 15.265 -7.623 1.00 86.81 152 LEU A CA 1
ATOM 1184 C C . LEU A 1 152 ? 11.465 13.984 -8.302 1.00 86.81 152 LEU A C 1
ATOM 1186 O O . LEU A 1 152 ? 12.027 14.041 -9.392 1.00 86.81 152 LEU A O 1
ATOM 1190 N N . ASN A 1 153 ? 11.225 12.823 -7.693 1.00 87.00 153 ASN A N 1
ATOM 1191 C CA . ASN A 1 1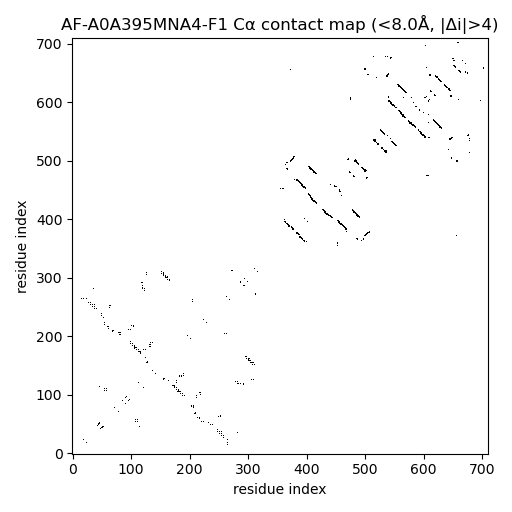53 ? 11.619 11.544 -8.277 1.00 87.00 153 ASN A CA 1
ATOM 1192 C C . ASN A 1 153 ? 10.886 11.259 -9.602 1.00 87.00 153 ASN A C 1
ATOM 1194 O O . ASN A 1 153 ? 11.484 10.842 -10.591 1.00 87.00 153 ASN A O 1
ATOM 1198 N N . ILE A 1 154 ? 9.590 11.555 -9.655 1.00 87.31 154 ILE A N 1
ATOM 1199 C CA . ILE A 1 154 ? 8.787 11.393 -10.870 1.00 87.31 154 ILE A CA 1
ATOM 1200 C C . ILE A 1 154 ? 9.194 12.364 -11.978 1.00 87.31 154 ILE A C 1
ATOM 1202 O O . ILE A 1 154 ? 9.191 11.978 -13.147 1.00 87.31 154 ILE A O 1
ATOM 1206 N N . LEU A 1 155 ? 9.624 13.579 -11.634 1.00 89.94 155 LEU A N 1
ATOM 1207 C CA . LEU A 1 155 ? 10.198 14.506 -12.607 1.00 89.94 155 LEU A CA 1
ATOM 1208 C C . LEU A 1 155 ? 11.446 13.907 -13.275 1.00 89.94 155 LEU A C 1
ATOM 1210 O O . LEU A 1 155 ? 11.597 14.006 -14.489 1.00 89.94 155 LEU A O 1
ATOM 1214 N N . VAL A 1 156 ? 12.308 13.227 -12.511 1.00 93.31 156 VAL A N 1
ATOM 1215 C CA . VAL A 1 156 ? 13.492 12.539 -13.059 1.00 93.31 156 VAL A CA 1
ATOM 1216 C C . VAL A 1 156 ? 13.086 11.414 -14.015 1.00 93.31 156 VAL A C 1
ATOM 1218 O O . VAL A 1 156 ? 13.675 11.291 -15.088 1.00 93.31 156 VAL A O 1
ATOM 1221 N N . ILE A 1 157 ? 12.057 10.628 -13.671 1.00 92.31 157 ILE A N 1
ATOM 1222 C CA . ILE A 1 157 ? 11.496 9.594 -14.559 1.00 92.31 157 ILE A CA 1
ATOM 1223 C C . ILE A 1 157 ? 11.017 10.226 -15.874 1.00 92.31 157 ILE A C 1
ATOM 1225 O O . ILE A 1 157 ? 11.384 9.743 -16.946 1.00 92.31 157 ILE A O 1
ATOM 1229 N N . ALA A 1 158 ? 10.249 11.318 -15.797 1.00 91.56 158 ALA A N 1
ATOM 1230 C CA . ALA A 1 158 ? 9.715 12.021 -16.962 1.00 91.56 158 ALA A CA 1
ATOM 1231 C C . ALA A 1 158 ? 10.826 12.586 -17.864 1.00 91.56 158 ALA A C 1
ATOM 1233 O O . ALA A 1 158 ? 10.776 12.409 -19.081 1.00 91.56 158 ALA A O 1
ATOM 1234 N N . VAL A 1 159 ? 11.860 13.200 -17.278 1.00 93.25 159 VAL A N 1
ATOM 1235 C CA . VAL A 1 159 ? 13.025 13.706 -18.022 1.00 93.25 159 VAL A CA 1
ATOM 1236 C C . VAL A 1 159 ? 13.783 12.564 -18.700 1.00 93.25 159 VAL A C 1
ATOM 1238 O O . VAL A 1 159 ? 14.113 12.678 -19.878 1.00 93.25 159 VAL A O 1
ATOM 1241 N N . GLY A 1 160 ? 14.025 11.447 -18.008 1.00 93.69 160 GLY A N 1
ATOM 1242 C CA . GLY A 1 160 ? 14.699 10.285 -18.599 1.00 93.69 160 GLY A CA 1
ATOM 1243 C C . GLY A 1 160 ? 13.939 9.707 -19.798 1.00 93.69 160 GLY A C 1
ATOM 1244 O O . GLY A 1 160 ? 14.542 9.425 -20.835 1.00 93.69 160 GLY A O 1
ATOM 1245 N N . VAL A 1 161 ? 12.606 9.632 -19.708 1.00 91.69 161 VAL A N 1
ATOM 1246 C CA . VAL A 1 161 ? 11.747 9.181 -20.816 1.00 91.69 161 VAL A CA 1
ATOM 1247 C C . VAL A 1 161 ? 11.756 10.183 -21.972 1.00 91.69 161 VAL A C 1
ATOM 1249 O O . VAL A 1 161 ? 11.821 9.766 -23.127 1.00 91.69 161 VAL A O 1
ATOM 1252 N N . ALA A 1 162 ? 11.751 11.489 -21.695 1.00 91.31 162 ALA A N 1
ATOM 1253 C CA . ALA A 1 162 ? 11.859 12.519 -22.728 1.00 91.31 162 ALA A CA 1
ATOM 1254 C C . ALA A 1 162 ? 13.201 12.439 -23.478 1.00 91.31 162 ALA A C 1
ATOM 1256 O O . ALA A 1 162 ? 13.216 12.446 -24.708 1.00 91.31 162 ALA A O 1
ATOM 1257 N N . VAL A 1 163 ? 14.314 12.276 -22.753 1.00 92.94 163 VAL A N 1
ATOM 1258 C CA . VAL A 1 163 ? 15.651 12.080 -23.342 1.00 92.94 163 VAL A CA 1
ATOM 1259 C C . VAL A 1 163 ? 15.698 10.800 -24.178 1.00 92.94 163 VAL A C 1
ATOM 1261 O O . VAL A 1 163 ? 16.211 10.818 -25.295 1.00 92.94 163 VAL A O 1
ATOM 1264 N N . ALA A 1 164 ? 15.120 9.702 -23.681 1.00 90.81 164 ALA A N 1
ATOM 1265 C CA . ALA A 1 164 ? 15.054 8.457 -24.438 1.00 90.81 164 ALA A CA 1
ATOM 1266 C C . ALA A 1 164 ? 14.214 8.607 -25.719 1.00 90.81 164 ALA A C 1
ATOM 1268 O O . ALA A 1 164 ? 14.601 8.126 -26.780 1.00 90.81 164 ALA A O 1
ATOM 1269 N N . SER A 1 165 ? 13.096 9.327 -25.645 1.00 88.44 165 SER A N 1
ATOM 1270 C CA . SER A 1 165 ? 12.210 9.567 -26.790 1.00 88.44 165 SER A CA 1
ATOM 1271 C C . SER A 1 165 ? 12.869 10.447 -27.855 1.00 88.44 165 SER A C 1
ATOM 1273 O O . SER A 1 165 ? 12.770 10.142 -29.041 1.00 88.44 165 SER A O 1
ATOM 1275 N N . ALA A 1 166 ? 13.604 11.487 -27.447 1.00 87.12 166 ALA A N 1
ATOM 1276 C CA . ALA A 1 166 ? 14.352 12.361 -28.355 1.00 87.12 166 ALA A CA 1
ATOM 1277 C C . ALA A 1 166 ? 15.464 11.623 -29.120 1.00 87.12 166 ALA A C 1
ATOM 1279 O O . ALA A 1 166 ? 15.868 12.042 -30.199 1.00 87.12 166 ALA A O 1
ATOM 1280 N N . GLY A 1 167 ? 15.950 10.512 -28.566 1.00 84.06 167 GLY A N 1
ATOM 1281 C CA . GLY A 1 167 ? 16.962 9.663 -29.179 1.00 84.06 167 GLY A CA 1
ATOM 1282 C C . GLY A 1 167 ? 16.454 8.655 -30.207 1.00 84.06 167 GLY A C 1
ATOM 1283 O O . GLY A 1 167 ? 17.237 7.811 -30.642 1.00 84.06 167 GLY A O 1
ATOM 1284 N N . THR A 1 168 ? 15.160 8.654 -30.528 1.00 83.25 168 THR A N 1
ATOM 1285 C CA . THR A 1 168 ? 14.565 7.683 -31.455 1.00 83.25 168 THR A CA 1
ATOM 1286 C C . THR A 1 168 ? 14.980 7.956 -32.899 1.00 83.25 168 THR A C 1
ATOM 1288 O O . THR A 1 168 ? 14.907 9.084 -33.372 1.00 83.25 168 THR A O 1
ATOM 1291 N N . VAL A 1 169 ? 15.438 6.910 -33.597 1.00 73.19 169 VAL A N 1
ATOM 1292 C CA . VAL A 1 169 ? 15.904 7.010 -34.994 1.00 73.19 169 VAL A CA 1
ATOM 1293 C C . VAL A 1 169 ? 14.733 7.272 -35.949 1.00 73.19 169 VAL A C 1
ATOM 1295 O O . VAL A 1 169 ? 14.848 8.091 -36.852 1.00 73.19 169 VAL A O 1
ATOM 1298 N N . GLU A 1 170 ? 13.587 6.632 -35.705 1.00 72.56 170 GLU A N 1
ATOM 1299 C CA . GLU A 1 170 ? 12.339 6.824 -36.452 1.00 72.56 170 GLU A CA 1
ATOM 1300 C C . GLU A 1 170 ? 11.244 7.302 -35.492 1.00 72.56 170 GLU A C 1
ATOM 1302 O O . GLU A 1 170 ? 10.490 6.514 -34.913 1.00 72.56 170 GLU A O 1
ATOM 1307 N N . PHE A 1 171 ? 11.188 8.613 -35.252 1.00 76.75 171 PHE A N 1
ATOM 1308 C CA . PHE A 1 171 ? 10.182 9.185 -34.362 1.00 76.75 171 PHE A CA 1
ATOM 1309 C C . PHE A 1 171 ? 8.824 9.297 -35.068 1.00 76.75 171 PHE A C 1
ATOM 1311 O O . PHE A 1 171 ? 8.586 10.217 -35.851 1.00 76.75 171 PHE A O 1
ATOM 1318 N N . SER A 1 172 ? 7.897 8.390 -34.751 1.00 87.25 172 SER A N 1
ATOM 1319 C CA . SER A 1 172 ? 6.487 8.549 -35.118 1.00 87.25 172 SER A CA 1
ATOM 1320 C C . SER A 1 172 ? 5.744 9.335 -34.040 1.00 87.25 172 SER A C 1
ATOM 1322 O O . SER A 1 172 ? 5.415 8.801 -32.978 1.00 87.25 172 SER A O 1
ATOM 1324 N N . ALA A 1 173 ? 5.434 10.601 -34.330 1.00 87.06 173 ALA A N 1
ATOM 1325 C CA . ALA A 1 173 ? 4.641 11.444 -33.434 1.00 87.06 173 ALA A CA 1
ATOM 1326 C C . ALA A 1 173 ? 3.256 10.833 -33.160 1.00 87.06 173 ALA A C 1
ATOM 1328 O O . ALA A 1 173 ? 2.790 10.840 -32.023 1.00 87.06 173 ALA A O 1
ATOM 1329 N N . ILE A 1 174 ? 2.633 10.241 -34.185 1.00 90.06 174 ILE A N 1
ATOM 1330 C CA . ILE A 1 174 ? 1.339 9.554 -34.074 1.00 90.06 174 ILE A CA 1
ATOM 1331 C C . ILE A 1 174 ? 1.445 8.410 -33.060 1.00 90.06 174 ILE A C 1
ATOM 1333 O O . ILE A 1 174 ? 0.682 8.367 -32.095 1.00 90.06 174 ILE A O 1
ATOM 1337 N N . GLY A 1 175 ? 2.442 7.533 -33.219 1.00 89.56 175 GLY A N 1
ATOM 1338 C CA . GLY A 1 175 ? 2.684 6.432 -32.288 1.00 89.56 175 GLY A CA 1
ATOM 1339 C C . GLY A 1 175 ? 2.990 6.907 -30.866 1.00 89.56 175 GLY A C 1
ATOM 1340 O O . GLY A 1 175 ? 2.491 6.329 -29.903 1.00 89.56 175 GLY A O 1
ATOM 1341 N N . PHE A 1 176 ? 3.753 7.993 -30.719 1.00 89.81 176 PHE A N 1
ATOM 1342 C CA . PHE A 1 176 ? 4.056 8.589 -29.418 1.00 89.81 176 PHE A CA 1
ATOM 1343 C C . PHE A 1 176 ? 2.792 9.096 -28.709 1.00 89.81 176 PHE A C 1
ATOM 1345 O O . PHE A 1 176 ? 2.570 8.760 -27.545 1.00 89.81 176 PHE A O 1
ATOM 1352 N N . PHE A 1 177 ? 1.927 9.853 -29.392 1.00 90.44 177 PHE A N 1
ATOM 1353 C CA . PHE A 1 177 ? 0.691 10.362 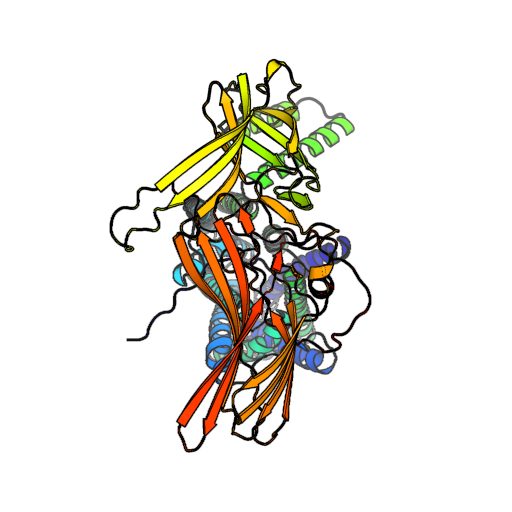-28.788 1.00 90.44 177 PHE A CA 1
ATOM 1354 C C . PHE A 1 177 ? -0.302 9.246 -28.455 1.00 90.44 177 PHE A C 1
ATOM 1356 O O . PHE A 1 177 ? -0.881 9.276 -27.369 1.00 90.44 177 PHE A O 1
ATOM 1363 N N . PHE A 1 178 ? -0.448 8.229 -29.312 1.00 91.44 178 PHE A N 1
ATOM 1364 C CA . PHE A 1 178 ? -1.246 7.043 -28.976 1.00 91.44 178 PHE A CA 1
ATOM 1365 C C . PHE A 1 178 ? -0.686 6.309 -27.752 1.00 91.44 178 PHE A C 1
ATOM 1367 O O . PHE A 1 178 ? -1.454 5.890 -26.888 1.00 91.44 178 PHE A O 1
ATOM 1374 N N . GLN A 1 179 ? 0.640 6.213 -27.616 1.00 92.50 179 GLN A N 1
ATOM 1375 C CA . GLN A 1 179 ? 1.272 5.577 -26.460 1.00 92.50 179 GLN A CA 1
ATOM 1376 C C . GLN A 1 179 ? 1.063 6.379 -25.171 1.00 92.50 179 GLN A C 1
ATOM 1378 O O . GLN A 1 179 ? 0.762 5.793 -24.129 1.00 92.50 179 GLN A O 1
ATOM 1383 N N . MET A 1 180 ? 1.193 7.706 -25.225 1.00 90.19 180 MET A N 1
ATOM 1384 C CA . MET A 1 180 ? 0.946 8.584 -24.078 1.00 90.19 180 MET A CA 1
ATOM 1385 C C . MET A 1 180 ? -0.537 8.609 -23.685 1.00 90.19 180 MET A C 1
ATOM 1387 O O . MET A 1 180 ? -0.855 8.534 -22.498 1.00 90.19 180 MET A O 1
ATOM 1391 N N . GLY A 1 181 ? -1.446 8.641 -24.662 1.00 91.31 181 GLY A N 1
ATOM 1392 C CA . GLY A 1 181 ? -2.887 8.520 -24.434 1.00 91.31 181 GLY A CA 1
ATOM 1393 C C . GLY A 1 181 ? -3.261 7.167 -23.826 1.00 91.31 181 GLY A C 1
ATOM 1394 O O . GLY A 1 181 ? -3.978 7.116 -22.828 1.00 91.31 181 GLY A O 1
ATOM 1395 N N . GLY A 1 182 ? -2.698 6.073 -24.347 1.00 92.00 182 GLY A N 1
ATOM 1396 C CA . GLY A 1 182 ? -2.864 4.730 -23.790 1.00 92.00 182 GLY A CA 1
ATOM 1397 C C . GLY A 1 182 ? -2.387 4.627 -22.340 1.00 92.00 182 GLY A C 1
ATOM 1398 O O . GLY A 1 182 ? -3.081 4.032 -21.517 1.00 92.00 182 GLY A O 1
ATOM 1399 N N . LEU A 1 183 ? -1.261 5.268 -21.998 1.00 91.12 183 LEU A N 1
ATOM 1400 C CA . LEU A 1 183 ? -0.756 5.365 -20.620 1.00 91.12 183 LEU A CA 1
ATOM 1401 C C . LEU A 1 183 ? -1.673 6.177 -19.700 1.00 91.12 183 LEU A C 1
ATOM 1403 O O . LEU A 1 183 ? -1.831 5.817 -18.534 1.00 91.12 183 LEU A O 1
ATOM 1407 N N . ALA A 1 184 ? -2.277 7.254 -20.202 1.00 90.69 184 ALA A N 1
ATOM 1408 C CA . ALA A 1 184 ? -3.233 8.048 -19.437 1.00 90.69 184 ALA A CA 1
ATOM 1409 C C . ALA A 1 184 ? -4.511 7.249 -19.139 1.00 90.69 184 ALA A C 1
ATOM 1411 O O . ALA A 1 184 ? -4.915 7.163 -17.980 1.00 90.69 184 ALA A O 1
ATOM 1412 N N . PHE A 1 185 ? -5.102 6.598 -20.148 1.00 91.75 185 PHE A N 1
ATOM 1413 C CA . PHE A 1 185 ? -6.259 5.719 -19.944 1.00 91.75 185 PHE A CA 1
ATOM 1414 C C . PHE A 1 185 ? -5.926 4.540 -19.026 1.00 91.75 185 PHE A C 1
ATOM 1416 O O . PHE A 1 185 ? -6.706 4.220 -18.134 1.00 91.75 185 PHE A O 1
ATOM 1423 N N . GLU A 1 186 ? -4.749 3.932 -19.182 1.00 89.38 186 GLU A N 1
ATOM 1424 C CA . GLU A 1 186 ? -4.279 2.863 -18.294 1.00 89.38 186 GLU A CA 1
ATOM 1425 C C . GLU A 1 186 ? -4.201 3.343 -16.838 1.00 89.38 186 GLU A C 1
ATOM 1427 O O . GLU A 1 186 ? -4.672 2.659 -15.933 1.00 89.38 186 GLU A O 1
ATOM 1432 N N . ALA A 1 187 ? -3.662 4.541 -16.602 1.00 88.00 187 ALA A N 1
ATOM 1433 C CA . ALA A 1 187 ? -3.579 5.121 -15.267 1.00 88.00 187 ALA A CA 1
ATOM 1434 C C . ALA A 1 187 ? -4.962 5.375 -14.650 1.00 88.00 187 ALA A C 1
ATOM 1436 O O . ALA A 1 187 ? -5.183 5.023 -13.492 1.00 88.00 187 ALA A O 1
ATOM 1437 N N . VAL A 1 188 ? -5.905 5.928 -15.421 1.00 86.75 188 VAL A N 1
ATOM 1438 C CA . VAL A 1 188 ? -7.298 6.116 -14.979 1.00 86.75 188 VAL A CA 1
ATOM 1439 C C . VAL A 1 188 ? -7.950 4.776 -14.658 1.00 86.75 188 VAL A C 1
ATOM 1441 O O . VAL A 1 188 ? -8.530 4.633 -13.584 1.00 86.75 188 VAL A O 1
ATOM 1444 N N . ARG A 1 189 ? -7.775 3.763 -15.514 1.00 84.75 189 ARG A N 1
ATOM 1445 C CA . ARG A 1 189 ? -8.265 2.403 -15.261 1.00 84.75 189 ARG A CA 1
ATOM 1446 C C . ARG A 1 189 ? -7.720 1.849 -13.952 1.00 84.75 189 ARG A C 1
ATOM 1448 O O . ARG A 1 189 ? -8.497 1.342 -13.148 1.00 84.75 189 ARG A O 1
ATOM 1455 N N . VAL A 1 190 ? -6.405 1.925 -13.740 1.00 80.81 190 VAL A N 1
ATOM 1456 C CA . VAL A 1 190 ? -5.749 1.403 -12.533 1.00 80.81 190 VAL A CA 1
ATOM 1457 C C . VAL A 1 190 ? -6.289 2.094 -11.285 1.00 80.81 190 VAL A C 1
ATOM 1459 O O . VAL A 1 190 ? -6.639 1.406 -10.332 1.00 80.81 190 VAL A O 1
ATOM 1462 N N . VAL A 1 191 ? -6.430 3.422 -11.297 1.00 80.00 191 VAL A N 1
ATOM 1463 C CA . VAL A 1 191 ? -6.962 4.178 -10.151 1.00 80.00 191 VAL A CA 1
ATOM 1464 C C . VAL A 1 191 ? -8.434 3.847 -9.896 1.00 80.00 191 VAL A C 1
ATOM 1466 O O . VAL A 1 191 ? -8.793 3.572 -8.755 1.00 80.00 191 VAL A O 1
ATOM 1469 N N . MET A 1 192 ? -9.282 3.794 -10.927 1.00 75.38 192 MET A N 1
ATOM 1470 C CA . MET A 1 192 ? -10.695 3.418 -10.766 1.00 75.38 192 MET A CA 1
ATOM 1471 C C . MET A 1 192 ? -10.854 1.975 -10.276 1.00 75.38 192 MET A C 1
ATOM 1473 O O . MET A 1 192 ? -11.654 1.714 -9.384 1.00 75.38 192 MET A O 1
ATOM 1477 N N . THR A 1 193 ? -10.052 1.048 -10.805 1.00 72.50 193 THR A N 1
ATOM 1478 C CA . THR A 1 193 ? -10.032 -0.352 -10.354 1.00 72.50 193 THR A CA 1
ATOM 1479 C C . THR A 1 193 ? -9.548 -0.439 -8.910 1.00 72.50 193 THR A C 1
ATOM 1481 O O . THR A 1 193 ? -10.118 -1.176 -8.118 1.00 72.50 193 THR A O 1
ATOM 1484 N N . GLN A 1 194 ? -8.540 0.348 -8.526 1.00 68.25 194 GLN A N 1
ATOM 1485 C CA . GLN A 1 194 ? -8.063 0.420 -7.147 1.00 68.25 194 GLN A CA 1
ATOM 1486 C C . GLN A 1 194 ? -9.137 0.971 -6.200 1.00 68.25 194 GLN A C 1
ATOM 1488 O O . GLN A 1 194 ? -9.268 0.462 -5.091 1.00 68.25 194 GLN A O 1
ATOM 1493 N N . VAL A 1 195 ? -9.895 1.988 -6.611 1.00 67.38 195 VAL A N 1
ATOM 1494 C CA . VAL A 1 195 ? -11.017 2.526 -5.828 1.00 67.38 195 VAL A CA 1
ATOM 1495 C C . VAL A 1 195 ? -12.143 1.496 -5.710 1.00 67.38 195 VAL A C 1
ATOM 1497 O O . VAL A 1 195 ? -12.673 1.321 -4.621 1.00 67.38 195 VAL A O 1
ATOM 1500 N N . MET A 1 196 ? -12.458 0.766 -6.784 1.00 64.88 196 MET A N 1
ATOM 1501 C CA . MET A 1 196 ? -13.460 -0.307 -6.775 1.00 64.88 196 MET A CA 1
ATOM 1502 C C . MET A 1 196 ? -13.052 -1.474 -5.862 1.00 64.88 196 MET A C 1
ATOM 1504 O O . MET A 1 196 ? -13.854 -1.922 -5.054 1.00 64.88 196 MET A O 1
ATOM 1508 N N . LEU A 1 197 ? -11.802 -1.942 -5.961 1.00 61.16 197 LEU A N 1
ATOM 1509 C CA . LEU A 1 197 ? -11.284 -3.078 -5.184 1.00 61.16 197 LEU A CA 1
ATOM 1510 C C . LEU A 1 197 ? -11.061 -2.753 -3.700 1.00 61.16 197 LEU A C 1
ATOM 1512 O O . LEU A 1 197 ? -11.084 -3.654 -2.869 1.00 61.16 197 LEU A O 1
ATOM 1516 N N . ASN A 1 198 ? -10.796 -1.486 -3.368 1.00 56.34 198 ASN A N 1
ATOM 1517 C CA . ASN A 1 198 ? -10.588 -1.039 -1.987 1.00 56.34 198 ASN A CA 1
ATOM 1518 C C . ASN A 1 198 ? -11.805 -0.299 -1.403 1.00 56.34 198 ASN A C 1
ATOM 1520 O O . ASN A 1 198 ? -11.701 0.246 -0.304 1.00 56.34 198 ASN A O 1
ATOM 1524 N N . GLY A 1 199 ? -12.927 -0.243 -2.128 1.00 49.69 199 GLY A N 1
ATOM 1525 C CA . GLY A 1 199 ? -14.173 0.362 -1.664 1.00 49.69 199 GLY A CA 1
ATOM 1526 C C . GLY A 1 199 ? -14.818 -0.452 -0.539 1.00 49.69 199 GLY A C 1
ATOM 1527 O O . GLY A 1 199 ? -14.703 -1.679 -0.497 1.00 49.69 199 GLY A O 1
ATOM 1528 N N . GLU A 1 200 ? -15.492 0.227 0.393 1.00 35.72 200 GLU A N 1
ATOM 1529 C CA . GLU A 1 200 ? -16.221 -0.427 1.486 1.00 35.72 200 GLU A CA 1
ATOM 1530 C C . GLU A 1 200 ? -17.298 -1.370 0.915 1.00 35.72 200 GLU A C 1
ATOM 1532 O O . GLU A 1 200 ? -18.172 -0.942 0.166 1.00 35.72 200 GLU A O 1
ATOM 1537 N N . GLY A 1 201 ? -17.215 -2.666 1.242 1.00 41.97 201 GLY A N 1
ATOM 1538 C CA . GLY A 1 201 ? -18.231 -3.669 0.889 1.00 41.97 201 GLY A CA 1
ATOM 1539 C C . GLY A 1 201 ? -18.021 -4.454 -0.415 1.00 41.97 201 GLY A C 1
ATOM 1540 O O . GLY A 1 201 ? -18.827 -5.327 -0.704 1.00 41.97 201 GLY A O 1
ATOM 1541 N N . LEU A 1 202 ? -16.950 -4.217 -1.187 1.00 47.50 202 LEU A N 1
ATOM 1542 C CA . LEU A 1 202 ? -16.673 -4.952 -2.436 1.00 47.50 202 LEU A CA 1
ATOM 1543 C C . LEU A 1 202 ? -15.306 -5.642 -2.374 1.00 47.50 202 LEU A C 1
ATOM 1545 O O . LEU A 1 202 ? -14.348 -5.233 -3.027 1.00 47.50 202 LEU A O 1
ATOM 1549 N N . LYS A 1 203 ? -15.189 -6.721 -1.591 1.00 45.47 203 LYS A N 1
ATOM 1550 C CA . LYS A 1 203 ? -14.007 -7.600 -1.637 1.00 45.47 203 LYS A CA 1
ATOM 1551 C C . LYS A 1 203 ? -14.050 -8.470 -2.900 1.00 45.47 203 LYS A C 1
ATOM 1553 O O . LYS A 1 203 ? -14.230 -9.679 -2.827 1.00 45.47 203 LYS A O 1
ATOM 1558 N N . MET A 1 204 ? -13.908 -7.854 -4.071 1.00 54.16 204 MET A N 1
ATOM 1559 C CA . MET A 1 204 ? -13.806 -8.592 -5.330 1.00 54.16 204 MET A CA 1
ATOM 1560 C C . MET A 1 204 ? -12.410 -9.200 -5.455 1.00 54.16 204 MET A C 1
ATOM 1562 O O . MET A 1 204 ? -11.410 -8.481 -5.469 1.00 54.16 204 MET A O 1
ATOM 1566 N N . ASP A 1 205 ? -12.335 -10.524 -5.602 1.00 59.09 205 ASP A N 1
ATOM 1567 C CA . ASP A 1 205 ? -11.123 -11.162 -6.113 1.00 59.09 205 ASP A CA 1
ATOM 1568 C C . ASP A 1 205 ? -10.819 -10.577 -7.509 1.00 59.09 205 ASP A C 1
ATOM 1570 O O . ASP A 1 205 ? -11.718 -10.360 -8.329 1.00 59.09 205 ASP A O 1
ATOM 1574 N N . ALA A 1 206 ? -9.548 -10.307 -7.802 1.00 62.16 206 ALA A N 1
ATOM 1575 C CA . ALA A 1 206 ? -9.107 -9.754 -9.079 1.00 62.16 206 ALA A CA 1
ATOM 1576 C C . ALA A 1 206 ? -9.557 -10.629 -10.277 1.00 62.16 206 ALA A C 1
ATOM 1578 O O . ALA A 1 206 ? -9.825 -10.125 -11.372 1.00 62.16 206 ALA A O 1
ATOM 1579 N N . MET A 1 207 ? -9.734 -11.934 -10.044 1.00 65.50 207 MET A N 1
ATOM 1580 C CA . MET A 1 207 ? -10.270 -12.894 -11.009 1.00 65.50 207 MET A CA 1
ATOM 1581 C C . MET A 1 207 ? -11.775 -12.720 -11.280 1.00 65.50 207 MET A C 1
ATOM 1583 O O . MET A 1 207 ? -12.212 -12.842 -12.426 1.00 65.50 207 MET A O 1
ATOM 1587 N N . VAL A 1 208 ? -12.555 -12.349 -10.259 1.00 72.19 208 VAL A N 1
ATOM 1588 C CA . VAL A 1 208 ? -13.962 -11.940 -10.407 1.00 72.19 208 VAL A CA 1
ATOM 1589 C C . VAL A 1 208 ? -14.038 -10.618 -11.176 1.00 72.19 208 VAL A C 1
ATOM 1591 O O . VAL A 1 208 ? -14.882 -10.463 -12.053 1.00 72.19 208 VAL A O 1
ATOM 1594 N N . GLY A 1 209 ? -13.089 -9.702 -10.953 1.00 70.75 209 GLY A N 1
ATOM 1595 C CA . GLY A 1 209 ? -12.935 -8.497 -11.771 1.00 70.75 209 GLY A CA 1
ATOM 1596 C C . GLY A 1 209 ? -12.849 -8.809 -13.271 1.00 70.75 209 GLY A C 1
ATOM 1597 O O . GLY A 1 209 ? -13.622 -8.251 -14.051 1.00 70.75 209 GLY A O 1
ATOM 1598 N N . LEU A 1 210 ? -11.975 -9.745 -13.673 1.00 76.38 210 LEU A N 1
ATOM 1599 C CA . LEU A 1 210 ? -11.828 -10.173 -15.073 1.00 76.38 210 LEU A CA 1
ATOM 1600 C C . LEU A 1 210 ? -13.139 -10.714 -15.666 1.00 76.38 210 LEU A C 1
ATOM 1602 O O . LEU A 1 210 ? -13.442 -10.409 -16.816 1.00 76.38 210 LEU A O 1
ATOM 1606 N N . TYR A 1 211 ? -13.931 -11.459 -14.892 1.00 81.19 211 TYR A N 1
ATOM 1607 C CA . TYR A 1 211 ? -15.242 -11.956 -15.324 1.00 81.19 211 TYR A CA 1
ATOM 1608 C C . TYR A 1 211 ? -16.227 -10.824 -15.662 1.00 81.19 211 TYR A C 1
ATOM 1610 O O . TYR A 1 211 ? -16.927 -10.910 -16.669 1.00 81.19 211 TYR A O 1
ATOM 1618 N N . TYR A 1 212 ? -16.253 -9.744 -14.873 1.00 77.69 212 TYR A N 1
ATOM 1619 C CA . TYR A 1 212 ? -17.188 -8.634 -15.090 1.00 77.69 212 TYR A CA 1
ATOM 1620 C C . TYR A 1 212 ? -16.757 -7.669 -16.201 1.00 77.69 212 TYR A C 1
ATOM 1622 O O . TYR A 1 212 ? -17.600 -7.261 -17.000 1.00 77.69 212 TYR A O 1
ATOM 1630 N N . TYR A 1 213 ? -15.475 -7.291 -16.293 1.00 78.38 213 TYR A N 1
ATOM 1631 C CA . TYR A 1 213 ? -15.060 -6.302 -17.299 1.00 78.38 213 TYR A CA 1
ATOM 1632 C C . TYR A 1 213 ? -14.734 -6.913 -18.668 1.00 78.38 213 TYR A C 1
ATOM 1634 O O . TYR A 1 213 ? -14.957 -6.242 -19.674 1.00 78.38 213 TYR A O 1
ATOM 1642 N N . ALA A 1 214 ? -14.217 -8.149 -18.754 1.00 85.00 214 ALA A N 1
ATOM 1643 C CA . ALA A 1 214 ? -13.817 -8.748 -20.035 1.00 85.00 214 ALA A CA 1
ATOM 1644 C C . ALA A 1 214 ? -14.923 -8.734 -21.112 1.00 85.00 214 ALA A C 1
ATOM 1646 O O . ALA A 1 214 ? -14.623 -8.268 -22.214 1.00 85.00 214 ALA A O 1
ATOM 1647 N N . PRO A 1 215 ? -16.182 -9.140 -20.836 1.00 88.88 215 PRO A N 1
ATOM 1648 C CA . PRO A 1 215 ? -17.248 -9.095 -21.839 1.00 88.88 215 PRO A CA 1
ATOM 1649 C C . PRO A 1 215 ? -17.594 -7.665 -22.269 1.00 88.88 215 PRO A C 1
ATOM 1651 O O . PRO A 1 215 ? -17.793 -7.410 -23.453 1.00 88.88 215 PRO A O 1
ATOM 1654 N N . ILE A 1 216 ? -17.614 -6.711 -21.334 1.00 88.56 216 ILE A N 1
ATOM 1655 C CA . ILE A 1 216 ? -17.912 -5.301 -21.631 1.00 88.56 216 ILE A CA 1
ATOM 1656 C C . ILE A 1 216 ? -16.834 -4.726 -22.547 1.00 88.56 216 ILE A C 1
ATOM 1658 O O . ILE A 1 216 ? -17.135 -4.127 -23.576 1.00 88.56 216 ILE A O 1
ATOM 1662 N N . VAL A 1 217 ? -15.566 -4.940 -22.195 1.00 89.94 217 VAL A N 1
ATOM 1663 C CA . VAL A 1 217 ? -14.428 -4.455 -22.979 1.00 89.94 217 VAL A CA 1
ATOM 1664 C C . VAL A 1 217 ? -14.368 -5.160 -24.338 1.00 89.94 217 VAL A C 1
ATOM 1666 O O . VAL A 1 217 ? -14.032 -4.511 -25.323 1.00 89.94 217 VAL A O 1
ATOM 1669 N N . ALA A 1 218 ? -14.734 -6.444 -24.426 1.00 92.56 218 ALA A N 1
ATOM 1670 C CA . ALA A 1 218 ? -14.842 -7.160 -25.697 1.00 92.56 218 ALA A CA 1
ATOM 1671 C C . ALA A 1 218 ? -15.896 -6.524 -26.611 1.00 92.56 218 ALA A C 1
ATOM 1673 O O . ALA A 1 218 ? -15.600 -6.254 -27.770 1.00 92.56 218 ALA A O 1
ATOM 1674 N N . VAL A 1 219 ? -17.094 -6.233 -26.090 1.00 93.50 219 VAL A N 1
ATOM 1675 C CA . VAL A 1 219 ? -18.164 -5.571 -26.854 1.00 93.50 219 VAL A CA 1
ATOM 1676 C C . VAL A 1 219 ? -17.729 -4.177 -27.298 1.00 93.50 219 VAL A C 1
ATOM 1678 O O . VAL A 1 219 ? -17.854 -3.848 -28.473 1.00 93.50 219 VAL A O 1
ATOM 1681 N N . LEU A 1 220 ? -17.169 -3.368 -26.395 1.00 92.94 220 LEU A N 1
ATOM 1682 C CA . LEU A 1 220 ? -16.700 -2.022 -26.732 1.00 92.94 220 LEU A CA 1
ATOM 1683 C C . LEU A 1 220 ? -15.583 -2.051 -27.783 1.00 92.94 220 LEU A C 1
ATOM 1685 O O . LEU A 1 220 ? -15.665 -1.327 -28.772 1.00 92.94 220 LEU A O 1
ATOM 1689 N N . ASN A 1 221 ? -14.580 -2.919 -27.628 1.00 92.62 221 ASN A N 1
ATOM 1690 C CA . ASN A 1 221 ? -13.519 -3.066 -28.625 1.00 92.62 221 ASN A CA 1
ATOM 1691 C C . ASN A 1 221 ? -14.061 -3.581 -29.961 1.00 92.62 221 ASN A C 1
ATOM 1693 O O . ASN A 1 221 ? -13.616 -3.107 -31.001 1.00 92.62 221 ASN A O 1
ATOM 1697 N N . LEU A 1 222 ? -15.038 -4.492 -29.948 1.00 93.19 222 LEU A N 1
ATOM 1698 C CA . LEU A 1 222 ? -15.681 -4.983 -31.162 1.00 93.19 222 LEU A CA 1
ATOM 1699 C C . LEU A 1 222 ? -16.424 -3.860 -31.895 1.00 93.19 222 LEU A C 1
ATOM 1701 O O . LEU A 1 222 ? -16.327 -3.778 -33.115 1.00 93.19 222 LEU A O 1
ATOM 1705 N N . LEU A 1 223 ? -17.107 -2.966 -31.173 1.00 93.19 223 LEU A N 1
ATOM 1706 C CA . LEU A 1 223 ? -17.748 -1.787 -31.766 1.00 93.19 223 LEU A CA 1
ATOM 1707 C C . LEU A 1 223 ? -16.720 -0.868 -32.435 1.00 93.19 223 LEU A C 1
ATOM 1709 O O . LEU A 1 223 ? -16.940 -0.420 -33.558 1.00 93.19 223 LEU A O 1
ATOM 1713 N N . VAL A 1 224 ? -15.578 -0.621 -31.784 1.00 91.75 224 VAL A N 1
ATOM 1714 C CA . VAL A 1 224 ? -14.499 0.180 -32.387 1.00 91.75 224 VAL A CA 1
ATOM 1715 C C . VAL A 1 224 ? -13.890 -0.540 -33.596 1.00 91.75 224 VAL A C 1
ATOM 1717 O O . VAL A 1 224 ? -13.688 0.077 -34.642 1.00 91.75 224 VAL A O 1
ATOM 1720 N N . ALA A 1 225 ? -13.644 -1.849 -33.496 1.00 91.38 225 ALA A N 1
ATOM 1721 C CA . ALA A 1 225 ? -13.129 -2.659 -34.596 1.00 91.38 225 ALA A CA 1
ATOM 1722 C C . ALA A 1 225 ? -14.074 -2.645 -35.800 1.00 91.38 225 ALA A C 1
ATOM 1724 O O . ALA A 1 225 ? -13.607 -2.546 -36.931 1.00 91.38 225 ALA A O 1
ATOM 1725 N N . PHE A 1 226 ? -15.389 -2.691 -35.566 1.00 91.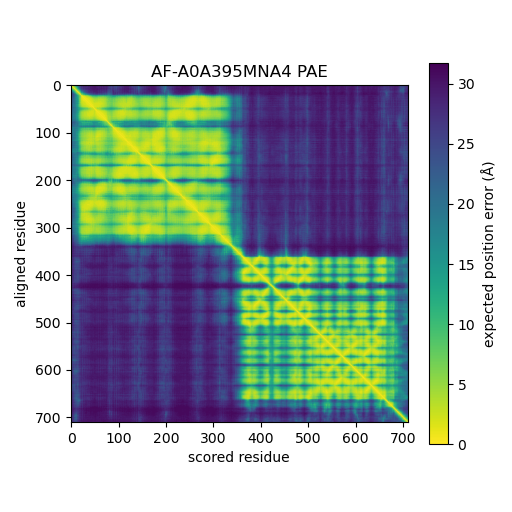88 226 PHE A N 1
ATOM 1726 C CA . PHE A 1 226 ? -16.397 -2.673 -36.623 1.00 91.88 226 PHE A CA 1
ATOM 1727 C C . PHE A 1 226 ? -16.338 -1.402 -37.475 1.00 91.88 226 PHE A C 1
ATOM 1729 O O . PHE A 1 226 ? -16.589 -1.445 -38.675 1.00 91.88 226 PHE A O 1
ATOM 1736 N N . VAL A 1 227 ? -15.969 -0.275 -36.864 1.00 91.31 227 VAL A N 1
ATOM 1737 C CA . VAL A 1 227 ? -15.848 1.012 -37.558 1.00 91.31 227 VAL A CA 1
ATOM 1738 C C . VAL A 1 227 ? -14.495 1.156 -38.260 1.00 91.31 227 VAL A C 1
ATOM 1740 O O . VAL A 1 227 ? -14.434 1.724 -39.347 1.00 91.31 227 VAL A O 1
ATOM 1743 N N . ILE A 1 228 ? -13.409 0.668 -37.652 1.00 89.69 228 ILE A N 1
ATOM 1744 C CA . ILE A 1 228 ? -12.039 0.953 -38.111 1.00 89.69 228 ILE A CA 1
ATOM 1745 C C . ILE A 1 228 ? -11.448 -0.194 -38.946 1.00 89.69 228 ILE A C 1
ATOM 1747 O O . ILE A 1 228 ? -10.950 0.026 -40.050 1.00 89.69 228 ILE A O 1
ATOM 1751 N N . GLU A 1 229 ? -11.481 -1.417 -38.418 1.00 90.62 229 GLU A N 1
ATOM 1752 C CA . GLU A 1 229 ? -10.711 -2.558 -38.933 1.00 90.62 229 GLU A CA 1
ATOM 1753 C C . GLU A 1 229 ? -11.545 -3.514 -39.787 1.00 90.62 229 GLU A C 1
ATOM 1755 O O . GLU A 1 229 ? -11.071 -3.954 -40.829 1.00 90.62 229 GLU A O 1
ATOM 1760 N N . VAL A 1 230 ? -12.795 -3.793 -39.400 1.00 87.69 230 VAL A N 1
ATOM 1761 C CA . VAL A 1 230 ? -13.695 -4.705 -40.132 1.00 87.69 230 VAL A CA 1
ATOM 1762 C C . VAL A 1 230 ? -13.920 -4.296 -41.595 1.00 87.69 230 VAL A C 1
ATOM 1764 O O . VAL A 1 230 ? -13.920 -5.189 -42.438 1.00 87.69 230 VAL A O 1
ATOM 1767 N N . PRO A 1 231 ? -14.044 -3.002 -41.963 1.00 88.12 231 PRO A N 1
ATOM 1768 C CA . PRO A 1 231 ? -14.182 -2.617 -43.371 1.00 88.12 231 PRO A CA 1
ATOM 1769 C C . PRO A 1 231 ? -12.957 -2.961 -44.228 1.00 88.12 231 PRO A C 1
ATOM 1771 O O . PRO A 1 231 ? -13.071 -3.080 -45.443 1.00 88.12 231 PRO A O 1
ATOM 1774 N N . HIS A 1 232 ? -11.792 -3.105 -43.596 1.00 85.50 232 HIS A N 1
ATOM 1775 C CA . HIS A 1 232 ? -10.522 -3.429 -44.240 1.00 85.50 232 HIS A CA 1
ATOM 1776 C C . HIS A 1 232 ? -10.115 -4.889 -44.005 1.00 85.50 232 HIS A C 1
ATOM 1778 O O . HIS A 1 232 ? -8.994 -5.258 -44.349 1.00 85.50 232 HIS A O 1
ATOM 1784 N N . PHE A 1 233 ? -10.972 -5.695 -43.369 1.00 86.25 233 PHE A N 1
ATOM 1785 C CA . PHE A 1 233 ? -10.672 -7.068 -42.984 1.00 86.25 233 PHE A CA 1
ATOM 1786 C C . PHE A 1 233 ? -10.832 -8.024 -44.164 1.00 86.25 233 PHE A C 1
ATOM 1788 O O . PHE A 1 233 ? -11.932 -8.164 -44.700 1.00 86.25 233 PHE A O 1
ATOM 1795 N N . ASP A 1 234 ? -9.748 -8.712 -44.523 1.00 85.44 234 ASP A N 1
ATOM 1796 C CA . ASP A 1 234 ? -9.768 -9.765 -45.532 1.00 85.44 234 ASP A CA 1
ATOM 1797 C C . ASP A 1 234 ? -9.704 -11.158 -44.883 1.00 85.44 234 ASP A C 1
ATOM 1799 O O . ASP A 1 234 ? -8.925 -11.424 -43.962 1.00 85.44 234 ASP A O 1
ATOM 1803 N N . MET A 1 235 ? -10.520 -12.080 -45.393 1.00 82.75 235 MET A N 1
ATOM 1804 C CA . MET A 1 235 ? -10.494 -13.487 -44.988 1.00 82.75 235 MET A CA 1
ATOM 1805 C C . MET A 1 235 ? -9.195 -14.182 -45.416 1.00 82.75 235 MET A C 1
ATOM 1807 O O . MET A 1 235 ? -8.808 -15.182 -44.805 1.00 82.75 235 MET A O 1
ATOM 1811 N N . GLU A 1 236 ? -8.496 -13.664 -46.429 1.00 81.19 236 GLU A N 1
ATOM 1812 C CA . GLU A 1 236 ? -7.192 -14.185 -46.849 1.00 81.19 236 GLU A CA 1
ATOM 1813 C C . GLU A 1 236 ? -6.120 -14.008 -45.757 1.00 81.19 236 GLU A C 1
ATOM 1815 O O . GLU A 1 236 ? -5.375 -14.949 -45.463 1.00 81.19 236 GLU A O 1
ATOM 1820 N N . ASP A 1 237 ? -6.115 -12.868 -45.057 1.00 83.44 237 ASP A N 1
ATOM 1821 C CA . ASP A 1 237 ? -5.195 -12.603 -43.943 1.00 83.44 237 ASP A CA 1
ATOM 1822 C C . ASP A 1 237 ? -5.466 -13.517 -42.737 1.00 83.44 237 ASP A C 1
ATOM 1824 O O . ASP A 1 237 ? -4.534 -13.981 -42.071 1.00 83.44 237 ASP A O 1
ATOM 1828 N N . PHE A 1 238 ? -6.735 -13.849 -42.480 1.00 83.69 238 PHE A N 1
ATOM 1829 C CA . PHE A 1 238 ? -7.111 -14.825 -41.453 1.00 83.69 238 PHE A CA 1
ATOM 1830 C C . PHE A 1 238 ? -6.620 -16.238 -41.797 1.00 83.69 238 PHE A C 1
ATOM 1832 O O . PHE A 1 238 ? -6.048 -16.928 -40.946 1.00 83.69 238 PHE A O 1
ATOM 1839 N N . ASN A 1 239 ? -6.795 -16.661 -43.051 1.00 84.69 239 ASN A N 1
ATOM 1840 C CA . ASN A 1 239 ? -6.358 -17.977 -43.518 1.00 84.69 239 ASN A CA 1
ATOM 1841 C C . ASN A 1 239 ? -4.831 -18.116 -43.528 1.00 84.69 239 ASN A C 1
ATOM 1843 O O . ASN A 1 239 ? -4.314 -19.185 -43.201 1.00 84.69 239 ASN A O 1
ATOM 1847 N N . ARG A 1 240 ? -4.106 -17.037 -43.846 1.00 84.44 240 ARG A N 1
ATOM 1848 C CA . ARG A 1 240 ? -2.638 -16.996 -43.831 1.00 84.44 240 ARG A CA 1
ATOM 1849 C C . ARG A 1 240 ? -2.053 -17.228 -42.439 1.00 84.44 240 ARG A C 1
ATOM 1851 O O . ARG A 1 240 ? -1.038 -17.907 -42.302 1.00 84.44 240 ARG A O 1
ATOM 1858 N N . VAL A 1 241 ? -2.670 -16.649 -41.414 1.00 86.31 241 VAL A N 1
ATOM 1859 C CA . VAL A 1 241 ? -2.239 -16.801 -40.015 1.00 86.31 241 VAL A CA 1
ATOM 1860 C C . VAL A 1 241 ? -2.688 -18.146 -39.451 1.00 86.31 241 VAL A C 1
ATOM 1862 O O . VAL A 1 241 ? -1.941 -18.806 -38.727 1.00 86.31 241 VAL A O 1
ATOM 1865 N N . GLY A 1 242 ? -3.913 -18.548 -39.789 1.00 86.94 242 GLY A N 1
ATOM 1866 C CA . GLY A 1 242 ? -4.530 -19.785 -39.348 1.00 86.94 242 GLY A CA 1
ATOM 1867 C C . GLY A 1 242 ? -5.076 -19.726 -37.918 1.00 86.94 242 GLY A C 1
ATOM 1868 O O . GLY A 1 242 ? -4.490 -19.154 -36.995 1.00 86.94 242 GLY A O 1
ATOM 1869 N N . PHE A 1 243 ? -6.203 -20.411 -37.712 1.00 88.56 243 PHE A N 1
ATOM 1870 C CA . PHE A 1 243 ? -6.850 -20.534 -36.404 1.00 88.56 243 PHE A CA 1
ATOM 1871 C C . PHE A 1 243 ? -5.931 -21.068 -35.283 1.00 88.56 243 PHE A C 1
ATOM 1873 O O . PHE A 1 243 ? -5.970 -20.500 -34.191 1.00 88.56 243 PHE A O 1
ATOM 1880 N N . PRO A 1 244 ? -5.064 -22.087 -35.495 1.00 90.81 244 PRO A N 1
ATOM 1881 C CA . PRO A 1 244 ? -4.201 -22.601 -34.427 1.00 90.81 244 PRO A CA 1
ATOM 1882 C C . PRO A 1 244 ? -3.263 -21.542 -33.837 1.00 90.81 244 PRO A C 1
ATOM 1884 O O . PRO A 1 244 ? -3.033 -21.524 -32.628 1.00 90.81 244 PRO A O 1
ATOM 1887 N N . MET A 1 245 ? -2.754 -20.632 -34.673 1.00 90.25 245 MET A N 1
ATOM 1888 C CA . MET A 1 245 ? -1.829 -19.588 -34.237 1.00 90.25 245 MET A CA 1
ATOM 1889 C C . MET A 1 245 ? -2.552 -18.508 -33.423 1.00 90.25 245 MET A C 1
ATOM 1891 O O . MET A 1 245 ? -2.054 -18.083 -32.379 1.00 90.25 245 MET A O 1
ATOM 1895 N N . LEU A 1 246 ? -3.761 -18.124 -33.849 1.00 89.81 246 LEU A N 1
ATOM 1896 C CA . LEU A 1 246 ? -4.632 -17.197 -33.118 1.00 89.81 246 LEU A CA 1
ATOM 1897 C C . LEU A 1 246 ? -5.133 -17.791 -31.796 1.00 89.81 246 LEU A C 1
ATOM 1899 O O . LEU A 1 246 ? -5.212 -17.083 -30.790 1.00 89.81 246 LEU A O 1
ATOM 1903 N N . PHE A 1 247 ? -5.439 -19.089 -31.769 1.00 92.81 247 PHE A N 1
ATOM 1904 C CA . PHE A 1 247 ? -5.801 -19.803 -30.547 1.00 92.81 247 PHE A CA 1
ATOM 1905 C C . PHE A 1 247 ? -4.632 -19.834 -29.558 1.00 92.81 247 PHE A C 1
ATOM 1907 O O . PHE A 1 247 ? -4.802 -19.476 -28.394 1.00 92.81 247 PHE A O 1
ATOM 1914 N N . LEU A 1 248 ? -3.428 -20.194 -30.019 1.00 93.38 248 LEU A N 1
ATOM 1915 C CA . LEU A 1 248 ? -2.232 -20.209 -29.176 1.00 93.38 248 LEU A CA 1
ATOM 1916 C C . LEU A 1 248 ? -1.923 -18.813 -28.622 1.00 93.38 248 LEU A C 1
ATOM 1918 O O . LEU A 1 248 ? -1.632 -18.667 -27.437 1.00 93.38 248 LEU A O 1
ATOM 1922 N N . ASN A 1 249 ? -2.026 -17.779 -29.458 1.00 93.19 249 ASN A N 1
ATOM 1923 C CA . ASN A 1 249 ? -1.819 -16.398 -29.040 1.00 93.19 249 ASN A CA 1
ATOM 1924 C C . ASN A 1 249 ? -2.830 -15.966 -27.958 1.00 93.19 249 ASN A C 1
ATOM 1926 O O . ASN A 1 249 ? -2.422 -15.420 -26.931 1.00 93.19 249 ASN A O 1
ATOM 1930 N N . ALA A 1 250 ? -4.116 -16.294 -28.122 1.00 92.56 250 ALA A N 1
ATOM 1931 C CA . ALA A 1 250 ? -5.146 -16.035 -27.113 1.00 92.56 250 ALA A CA 1
ATOM 1932 C C . ALA A 1 250 ? -4.939 -16.836 -25.815 1.00 92.56 250 ALA A C 1
ATOM 1934 O O . ALA A 1 250 ? -5.117 -16.292 -24.726 1.00 92.56 250 ALA A O 1
ATOM 1935 N N . ALA A 1 251 ? -4.496 -18.093 -25.901 1.00 92.50 251 ALA A N 1
ATOM 1936 C CA . ALA A 1 251 ? -4.179 -18.916 -24.734 1.00 92.50 251 ALA A CA 1
ATOM 1937 C C . ALA A 1 251 ? -3.003 -18.344 -23.921 1.00 92.50 251 ALA A C 1
ATOM 1939 O O . ALA A 1 251 ? -3.043 -18.323 -22.686 1.00 92.50 251 ALA A O 1
ATOM 1940 N N . VAL A 1 252 ? -1.969 -17.824 -24.593 1.00 93.38 252 VAL A N 1
ATOM 1941 C CA . VAL A 1 252 ? -0.848 -17.145 -23.923 1.00 93.38 252 VAL A CA 1
ATOM 1942 C C . VAL A 1 252 ? -1.316 -15.835 -23.277 1.00 93.38 252 VAL A C 1
ATOM 1944 O O . VAL A 1 252 ? -0.978 -15.580 -22.119 1.00 93.38 252 VAL A O 1
ATOM 1947 N N . ALA A 1 253 ? -2.148 -15.047 -23.967 1.00 90.25 253 ALA A N 1
ATOM 1948 C CA . ALA A 1 253 ? -2.733 -13.822 -23.418 1.00 90.25 253 ALA A CA 1
ATOM 1949 C C . ALA A 1 253 ? -3.630 -14.098 -22.194 1.00 90.25 253 ALA A C 1
ATOM 1951 O O . ALA A 1 253 ? -3.574 -13.377 -21.195 1.00 90.25 253 ALA A O 1
ATOM 1952 N N . PHE A 1 254 ? -4.417 -15.176 -22.216 1.00 89.25 254 PHE A N 1
ATOM 1953 C CA . PHE A 1 254 ? -5.191 -15.622 -21.058 1.00 89.25 254 PHE A CA 1
ATOM 1954 C C . PHE A 1 254 ? -4.283 -16.043 -19.896 1.00 89.25 254 PHE A C 1
ATOM 1956 O O . PHE A 1 254 ? -4.512 -15.633 -18.760 1.00 89.25 254 PHE A O 1
ATOM 1963 N N . THR A 1 255 ? -3.215 -16.794 -20.177 1.00 90.00 255 THR A N 1
ATOM 1964 C CA . THR A 1 255 ? -2.224 -17.206 -19.168 1.00 90.00 255 THR A CA 1
ATOM 1965 C C . THR A 1 255 ? -1.572 -15.995 -18.496 1.00 90.00 255 THR A C 1
ATOM 1967 O O . THR A 1 255 ? -1.386 -15.988 -17.277 1.00 90.00 255 THR A O 1
ATOM 1970 N N . LEU A 1 256 ? -1.266 -14.942 -19.260 1.00 89.00 256 LEU A N 1
ATOM 1971 C CA . LEU A 1 256 ? -0.791 -13.666 -18.722 1.00 89.00 256 LEU A CA 1
ATOM 1972 C C . LEU A 1 256 ? -1.810 -13.052 -17.756 1.00 89.00 256 LEU A C 1
ATOM 1974 O O . LEU A 1 256 ? -1.447 -12.695 -16.635 1.00 89.00 256 LEU A O 1
ATOM 1978 N N . ASN A 1 257 ? -3.075 -12.944 -18.168 1.00 84.88 257 ASN A N 1
ATOM 1979 C CA . ASN A 1 257 ? -4.127 -12.390 -17.316 1.00 84.88 257 ASN A CA 1
ATOM 1980 C C . ASN A 1 257 ? -4.284 -13.214 -16.029 1.00 84.88 257 ASN A C 1
ATOM 1982 O O . ASN A 1 257 ? -4.238 -12.653 -14.936 1.00 84.88 257 ASN A O 1
ATOM 1986 N N . PHE A 1 258 ? -4.357 -14.541 -16.141 1.00 82.75 258 PHE A N 1
ATOM 1987 C CA . PHE A 1 258 ? -4.469 -15.457 -15.006 1.00 82.75 258 PHE A CA 1
ATOM 1988 C C . PHE A 1 258 ? -3.289 -15.336 -14.030 1.00 82.75 258 PHE A C 1
ATOM 1990 O O . PHE A 1 258 ? -3.481 -15.087 -12.839 1.00 82.75 258 PHE A O 1
ATOM 1997 N N . THR A 1 259 ? -2.052 -15.451 -14.525 1.00 85.50 259 THR A N 1
ATOM 1998 C CA . THR A 1 259 ? -0.851 -15.347 -13.679 1.00 85.50 259 THR A CA 1
ATOM 1999 C C . THR A 1 259 ? -0.717 -13.964 -13.040 1.00 85.50 259 THR A C 1
ATOM 2001 O O . THR A 1 259 ? -0.330 -13.873 -11.877 1.00 85.50 259 THR A O 1
ATOM 2004 N N . SER A 1 260 ? -1.102 -12.893 -13.743 1.00 80.69 260 SER A N 1
ATOM 2005 C CA . SER A 1 260 ? -1.112 -11.535 -13.191 1.00 80.69 260 SER A CA 1
ATOM 2006 C C . SER A 1 260 ? -2.071 -11.407 -12.007 1.00 80.69 260 SER A C 1
ATOM 2008 O O . SER A 1 260 ? -1.696 -10.820 -10.994 1.00 80.69 260 SER A O 1
ATOM 2010 N N . MET A 1 261 ? -3.281 -11.968 -12.105 1.00 72.50 261 MET A N 1
ATOM 2011 C CA . MET A 1 261 ? -4.257 -11.941 -11.007 1.00 72.50 261 MET A CA 1
ATOM 2012 C C . MET A 1 261 ? -3.747 -12.719 -9.787 1.00 72.50 261 MET A C 1
ATOM 2014 O O . MET A 1 261 ? -3.762 -12.199 -8.671 1.00 72.50 261 MET A O 1
ATOM 2018 N N . VAL A 1 262 ? -3.193 -13.919 -10.001 1.00 77.00 262 VAL A N 1
ATOM 2019 C CA . VAL A 1 262 ? -2.605 -14.734 -8.924 1.00 77.00 262 VAL A CA 1
ATOM 2020 C C . VAL A 1 262 ? -1.467 -13.989 -8.217 1.00 77.00 262 VAL A C 1
ATOM 2022 O O . VAL A 1 262 ? -1.381 -14.026 -6.989 1.00 77.00 262 VAL A O 1
ATOM 2025 N N . LEU A 1 263 ? -0.606 -13.275 -8.954 1.00 74.19 263 LEU A N 1
ATOM 2026 C CA . LEU A 1 263 ? 0.460 -12.477 -8.344 1.00 74.19 263 LEU A CA 1
ATOM 2027 C C . LEU A 1 263 ? -0.060 -11.280 -7.552 1.00 74.19 263 LEU A C 1
ATOM 2029 O O . LEU A 1 263 ? 0.514 -10.991 -6.502 1.00 74.19 263 LEU A O 1
ATOM 2033 N N . ILE A 1 264 ? -1.102 -10.589 -8.023 1.00 68.06 264 ILE A N 1
ATOM 2034 C CA . ILE A 1 264 ? -1.709 -9.470 -7.283 1.00 68.06 264 ILE A CA 1
ATOM 2035 C C . ILE A 1 264 ? -2.198 -9.944 -5.918 1.00 68.06 264 ILE A C 1
ATOM 2037 O O . ILE A 1 264 ? -1.925 -9.287 -4.917 1.00 68.06 264 ILE A O 1
ATOM 2041 N N . GLY A 1 265 ? -2.838 -11.112 -5.873 1.00 64.12 265 GLY A N 1
ATOM 2042 C CA . GLY A 1 265 ? -3.274 -11.710 -4.618 1.00 64.12 265 GLY A CA 1
ATOM 2043 C C . GLY A 1 265 ? -2.114 -12.187 -3.742 1.00 64.12 265 GLY A C 1
ATOM 2044 O O . GLY A 1 265 ? -2.178 -12.027 -2.533 1.00 64.12 265 GLY A O 1
ATOM 2045 N N . LYS A 1 266 ? -1.053 -12.772 -4.326 1.00 68.38 266 LYS A N 1
ATOM 2046 C CA . LYS A 1 266 ? 0.005 -13.518 -3.603 1.00 68.38 266 LYS A CA 1
ATOM 2047 C C . LYS A 1 266 ? 1.301 -12.756 -3.327 1.00 68.38 266 LYS A C 1
ATOM 2049 O O . LYS A 1 266 ? 2.158 -13.274 -2.609 1.00 68.38 266 LYS A O 1
ATOM 2054 N N . THR A 1 267 ? 1.485 -11.561 -3.883 1.00 70.06 267 THR A N 1
ATOM 2055 C CA . THR A 1 267 ? 2.732 -10.791 -3.757 1.00 70.06 267 THR A CA 1
ATOM 2056 C C . THR A 1 267 ? 2.486 -9.365 -3.282 1.00 70.06 267 THR A C 1
ATOM 2058 O O . THR A 1 267 ? 1.411 -8.804 -3.446 1.00 70.06 267 THR A O 1
ATOM 2061 N N . SER A 1 268 ? 3.508 -8.750 -2.681 1.00 68.19 268 SER A N 1
ATOM 2062 C CA . SER A 1 268 ? 3.440 -7.328 -2.335 1.00 68.19 268 SER A CA 1
ATOM 2063 C C . SER A 1 268 ? 3.595 -6.451 -3.582 1.00 68.19 268 SER A C 1
ATOM 2065 O O . SER A 1 268 ? 4.332 -6.802 -4.508 1.00 68.19 268 SER A O 1
ATOM 2067 N N . GLY A 1 269 ? 2.993 -5.257 -3.566 1.00 64.75 269 GLY A N 1
ATOM 2068 C CA . GLY A 1 269 ? 3.140 -4.285 -4.658 1.00 64.75 269 GLY A CA 1
ATOM 2069 C C . GLY A 1 269 ? 4.601 -3.925 -4.974 1.00 64.75 269 GLY A C 1
ATOM 2070 O O . GLY A 1 269 ? 4.936 -3.669 -6.130 1.00 64.75 269 GLY A O 1
ATOM 2071 N N . LEU A 1 270 ? 5.502 -3.991 -3.982 1.00 68.19 270 LEU A N 1
ATOM 2072 C CA . LEU A 1 270 ? 6.942 -3.782 -4.175 1.00 68.19 270 LEU A CA 1
ATOM 2073 C C . LEU A 1 270 ? 7.563 -4.857 -5.073 1.00 68.19 270 LEU A C 1
ATOM 2075 O O . LEU A 1 270 ? 8.295 -4.539 -6.008 1.00 68.19 270 LEU A O 1
ATOM 2079 N N . VAL A 1 271 ? 7.268 -6.127 -4.790 1.00 75.81 271 VAL A N 1
ATOM 2080 C CA . VAL A 1 271 ? 7.795 -7.266 -5.552 1.00 75.81 271 VAL A CA 1
ATOM 2081 C C . VAL A 1 271 ? 7.284 -7.215 -6.990 1.00 75.81 271 VAL A C 1
ATOM 2083 O O . VAL A 1 271 ? 8.067 -7.348 -7.922 1.00 75.81 271 VAL A O 1
ATOM 2086 N N . MET A 1 272 ? 5.996 -6.929 -7.177 1.00 75.94 272 MET A N 1
ATOM 2087 C CA . MET A 1 272 ? 5.399 -6.788 -8.505 1.00 75.94 272 MET A CA 1
ATOM 2088 C C . MET A 1 272 ? 6.017 -5.637 -9.309 1.00 75.94 272 MET A C 1
ATOM 2090 O O . MET A 1 272 ? 6.299 -5.798 -10.496 1.00 75.94 272 MET A O 1
ATOM 2094 N N . SER A 1 273 ? 6.292 -4.502 -8.658 1.00 77.12 273 SER A N 1
ATOM 2095 C CA . SER A 1 273 ? 6.931 -3.346 -9.298 1.00 77.12 273 SER A CA 1
ATOM 2096 C C . SER A 1 273 ? 8.363 -3.661 -9.733 1.00 77.12 273 SER A C 1
ATOM 2098 O O . SER A 1 273 ? 8.731 -3.410 -10.880 1.00 77.12 273 SER A O 1
ATOM 2100 N N . LEU A 1 274 ? 9.163 -4.279 -8.856 1.00 79.38 274 LEU A N 1
ATOM 2101 C CA . LEU A 1 274 ? 10.547 -4.661 -9.162 1.00 79.38 274 LEU A CA 1
ATOM 2102 C C . LEU A 1 274 ? 10.629 -5.726 -10.260 1.00 79.38 274 LEU A C 1
ATOM 2104 O O . LEU A 1 274 ? 11.413 -5.586 -11.200 1.00 79.38 274 LEU A O 1
ATOM 2108 N N . SER A 1 275 ? 9.785 -6.755 -10.192 1.00 82.75 275 SER A N 1
ATOM 2109 C CA . SER A 1 275 ? 9.699 -7.777 -11.238 1.00 82.75 275 SER A CA 1
ATOM 2110 C C . SER A 1 275 ? 9.210 -7.193 -12.562 1.00 82.75 275 SER A C 1
ATOM 2112 O O . SER A 1 275 ? 9.672 -7.613 -13.621 1.00 82.75 275 SER A O 1
ATOM 2114 N N . GLY A 1 276 ? 8.338 -6.181 -12.525 1.00 85.25 276 GLY A N 1
ATOM 2115 C CA . GLY A 1 276 ? 7.926 -5.415 -13.700 1.00 85.25 276 GLY A CA 1
ATOM 2116 C C . GLY A 1 276 ? 9.086 -4.672 -14.371 1.00 85.25 276 GLY A C 1
ATOM 2117 O O . GLY A 1 276 ? 9.191 -4.696 -15.597 1.00 85.25 276 GLY A O 1
ATOM 2118 N N . ILE A 1 277 ? 9.996 -4.074 -13.592 1.00 87.19 277 ILE A N 1
ATOM 2119 C CA . ILE A 1 277 ? 11.214 -3.438 -14.123 1.00 87.19 277 ILE A CA 1
ATOM 2120 C C . ILE A 1 277 ? 12.080 -4.480 -14.841 1.00 87.19 277 ILE A C 1
ATOM 2122 O O . ILE A 1 277 ? 12.463 -4.274 -15.993 1.00 87.19 277 ILE A O 1
ATOM 2126 N N . PHE A 1 278 ? 12.338 -5.622 -14.196 1.00 85.81 278 PHE A N 1
ATOM 2127 C CA . PHE A 1 278 ? 13.129 -6.703 -14.791 1.00 85.81 278 PHE A CA 1
ATOM 2128 C C . PHE A 1 278 ? 12.495 -7.242 -16.081 1.00 85.81 278 PHE A C 1
ATOM 2130 O O . PHE A 1 278 ? 13.173 -7.391 -17.097 1.00 85.81 278 PHE A O 1
ATOM 2137 N N . LYS A 1 279 ? 11.177 -7.463 -16.061 1.00 88.31 279 LYS A N 1
ATOM 2138 C CA . LYS A 1 279 ? 10.387 -7.879 -17.223 1.00 88.31 279 LYS A CA 1
ATOM 2139 C C . LYS A 1 279 ? 10.572 -6.934 -18.410 1.00 88.31 279 LYS A C 1
ATOM 2141 O O . LYS A 1 279 ? 10.770 -7.405 -19.524 1.00 88.31 279 LYS A O 1
ATOM 2146 N N . ASN A 1 280 ? 10.519 -5.623 -18.177 1.00 88.75 280 ASN A N 1
ATOM 2147 C CA . ASN A 1 280 ? 10.652 -4.625 -19.237 1.00 88.75 280 ASN A CA 1
ATOM 2148 C C . ASN A 1 280 ? 12.072 -4.598 -19.822 1.00 88.75 280 ASN A C 1
ATOM 2150 O O . ASN A 1 280 ? 12.217 -4.524 -21.038 1.00 88.75 280 ASN A O 1
ATOM 2154 N N . ILE A 1 281 ? 13.108 -4.715 -18.982 1.00 90.00 281 ILE A N 1
ATOM 2155 C CA . ILE A 1 281 ? 14.504 -4.808 -19.443 1.00 90.00 281 ILE A CA 1
ATOM 2156 C C . ILE A 1 281 ? 14.687 -6.043 -20.330 1.00 90.00 281 ILE A C 1
ATOM 2158 O O . ILE A 1 281 ? 15.232 -5.935 -21.429 1.00 90.00 281 ILE A O 1
ATOM 2162 N N . LEU A 1 282 ? 14.196 -7.201 -19.875 1.00 89.81 282 LEU A N 1
ATOM 2163 C CA . LEU A 1 282 ? 14.261 -8.447 -20.637 1.00 89.81 282 LEU A CA 1
ATOM 2164 C C . LEU A 1 282 ? 13.571 -8.298 -21.999 1.00 89.81 282 LEU A C 1
ATOM 2166 O O . LEU A 1 282 ? 14.142 -8.680 -23.018 1.00 89.81 282 LEU A O 1
ATOM 2170 N N . LEU A 1 283 ? 12.392 -7.673 -22.029 1.00 89.88 283 LEU A N 1
ATOM 2171 C CA . LEU A 1 283 ? 11.639 -7.442 -23.258 1.00 89.88 283 LEU A CA 1
ATOM 2172 C C . LEU A 1 283 ? 12.383 -6.541 -24.249 1.00 89.88 283 LEU A C 1
ATOM 2174 O O . LEU A 1 283 ? 12.371 -6.816 -25.447 1.00 89.88 283 LEU A O 1
ATOM 2178 N N . VAL A 1 284 ? 13.039 -5.480 -23.766 1.00 90.44 284 VAL A N 1
ATOM 2179 C CA . VAL A 1 284 ? 13.861 -4.596 -24.608 1.00 90.44 284 VAL A CA 1
ATOM 2180 C C . VAL A 1 284 ? 15.022 -5.382 -25.218 1.00 90.44 284 VAL A C 1
ATOM 2182 O O . VAL A 1 2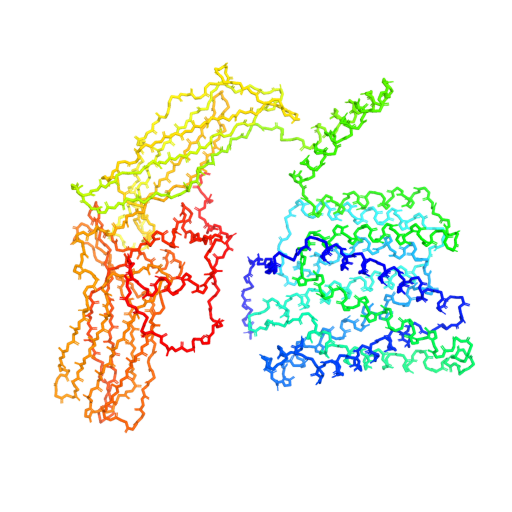84 ? 15.227 -5.302 -26.427 1.00 90.44 284 VAL A O 1
ATOM 2185 N N . ILE A 1 285 ? 15.732 -6.191 -24.424 1.00 90.19 285 ILE A N 1
ATOM 2186 C CA . ILE A 1 285 ? 16.840 -7.028 -24.915 1.00 90.19 285 ILE A CA 1
ATOM 2187 C C . ILE A 1 285 ? 16.339 -8.020 -25.971 1.00 90.19 285 ILE A C 1
ATOM 2189 O O . ILE A 1 285 ? 16.890 -8.073 -27.068 1.00 90.19 285 ILE A O 1
ATOM 2193 N N . CYS A 1 286 ? 15.266 -8.763 -25.686 1.00 89.12 286 CYS A N 1
ATOM 2194 C CA . CYS A 1 286 ? 14.677 -9.700 -26.643 1.00 89.12 286 CYS A CA 1
ATOM 2195 C C . CYS A 1 286 ? 14.215 -8.996 -27.926 1.00 89.12 286 CYS A C 1
ATOM 2197 O O . CYS A 1 286 ? 14.462 -9.502 -29.016 1.00 89.12 286 CYS A O 1
ATOM 2199 N N . SER A 1 287 ? 13.600 -7.814 -27.822 1.00 87.81 287 SER A N 1
ATOM 2200 C CA . SER A 1 287 ? 13.175 -7.037 -28.990 1.00 87.81 287 SER A CA 1
ATOM 2201 C C . SER A 1 287 ? 14.349 -6.618 -29.875 1.00 87.81 287 SER A C 1
ATOM 2203 O O . SER A 1 287 ? 14.203 -6.608 -31.096 1.00 87.81 287 SER A O 1
ATOM 2205 N N . VAL A 1 288 ? 15.490 -6.256 -29.285 1.00 88.56 288 VAL A N 1
ATOM 2206 C CA . VAL A 1 288 ? 16.706 -5.910 -30.038 1.00 88.56 288 VAL A CA 1
ATOM 2207 C C . VAL A 1 288 ? 17.302 -7.147 -30.698 1.00 88.56 288 VAL A C 1
ATOM 2209 O O . VAL A 1 288 ? 17.721 -7.072 -31.846 1.00 88.56 288 VAL A O 1
ATOM 2212 N N . LEU A 1 289 ? 17.318 -8.287 -30.004 1.00 88.88 289 LEU A N 1
ATOM 2213 C CA . LEU A 1 289 ? 17.868 -9.532 -30.544 1.00 88.88 289 LEU A CA 1
ATOM 2214 C C . LEU A 1 289 ? 17.028 -10.108 -31.692 1.00 88.88 289 LEU A C 1
ATOM 2216 O O . LEU A 1 289 ? 17.604 -10.618 -32.644 1.00 88.88 289 LEU A O 1
ATOM 2220 N N . ILE A 1 290 ? 15.694 -10.034 -31.606 1.00 88.19 290 ILE A N 1
ATOM 2221 C CA . ILE A 1 290 ? 14.780 -10.641 -32.590 1.00 88.19 290 ILE A CA 1
ATOM 2222 C C . ILE A 1 290 ? 14.642 -9.779 -33.850 1.00 88.19 290 ILE A C 1
ATOM 2224 O O . ILE A 1 290 ? 14.717 -10.305 -34.954 1.00 88.19 290 ILE A O 1
ATOM 2228 N N . TRP A 1 291 ? 14.428 -8.466 -33.700 1.00 85.94 291 TRP A N 1
ATOM 2229 C CA . TRP A 1 291 ? 14.174 -7.562 -34.836 1.00 85.94 291 TRP A CA 1
ATOM 2230 C C . TRP A 1 291 ? 15.368 -6.676 -35.200 1.00 85.94 291 TRP A C 1
ATOM 2232 O O . TRP A 1 291 ? 15.228 -5.791 -36.037 1.00 85.94 291 TRP A O 1
ATOM 2242 N N . HIS A 1 292 ? 16.529 -6.879 -34.568 1.00 85.12 292 HIS A N 1
ATOM 2243 C CA . HIS A 1 292 ? 17.753 -6.109 -34.824 1.00 85.12 292 HIS A CA 1
ATOM 2244 C C . HIS A 1 292 ? 17.546 -4.583 -34.783 1.00 85.12 292 HIS A C 1
ATOM 2246 O O . HIS A 1 292 ? 18.156 -3.832 -35.542 1.00 85.12 292 HIS A O 1
ATOM 2252 N N . VAL A 1 293 ? 16.680 -4.117 -33.873 1.00 81.81 293 VAL A N 1
ATOM 2253 C CA . VAL A 1 293 ? 16.368 -2.690 -33.704 1.00 81.81 293 VAL A CA 1
ATOM 2254 C C . VAL A 1 293 ? 17.604 -1.947 -33.201 1.00 81.81 293 VAL A C 1
ATOM 2256 O O . VAL A 1 293 ? 18.204 -2.327 -32.193 1.00 81.81 293 VAL A O 1
ATOM 2259 N N . THR A 1 294 ? 17.966 -0.852 -33.866 1.00 84.44 294 THR A N 1
ATOM 2260 C CA . THR A 1 294 ? 19.084 0.002 -33.458 1.00 84.44 294 THR A CA 1
ATOM 2261 C C . THR A 1 294 ? 18.673 0.890 -32.278 1.00 84.44 294 THR A C 1
ATOM 2263 O O . THR A 1 294 ? 17.734 1.679 -32.366 1.00 84.44 294 THR A O 1
ATOM 2266 N N . ILE A 1 295 ? 19.368 0.756 -31.143 1.00 85.62 295 ILE A N 1
ATOM 2267 C CA . ILE A 1 295 ? 19.198 1.639 -29.978 1.00 85.62 295 ILE A CA 1
ATOM 2268 C C . ILE A 1 295 ? 20.325 2.667 -29.980 1.00 85.62 295 ILE A C 1
ATOM 2270 O O . ILE A 1 295 ? 21.504 2.307 -29.967 1.00 85.62 295 ILE A O 1
ATOM 2274 N N . THR A 1 296 ? 19.974 3.951 -29.964 1.00 90.75 296 THR A N 1
ATOM 2275 C CA . THR A 1 296 ? 20.971 5.023 -29.917 1.00 90.75 296 THR A CA 1
ATOM 2276 C C . THR A 1 296 ? 21.606 5.139 -28.524 1.00 90.75 296 THR A C 1
ATOM 2278 O O . THR A 1 296 ? 20.975 4.826 -27.509 1.00 90.75 296 THR A O 1
ATOM 2281 N N . PRO A 1 297 ? 22.843 5.654 -28.415 1.00 90.00 297 PRO A N 1
ATOM 2282 C CA . PRO A 1 297 ? 23.473 5.880 -27.113 1.00 90.00 297 PRO A CA 1
ATOM 2283 C C . PRO A 1 297 ? 22.659 6.807 -26.199 1.00 90.00 297 PRO A C 1
ATOM 2285 O O . PRO A 1 297 ? 22.623 6.614 -24.985 1.00 90.00 297 PRO A O 1
ATOM 2288 N N . ILE A 1 298 ? 21.966 7.793 -26.778 1.00 91.44 298 ILE A N 1
ATOM 2289 C CA . ILE A 1 298 ? 21.123 8.729 -26.030 1.00 91.44 298 ILE A CA 1
ATOM 2290 C C . ILE A 1 298 ? 19.824 8.073 -25.532 1.00 91.44 298 ILE A C 1
ATOM 2292 O O . ILE A 1 298 ? 19.420 8.331 -24.397 1.00 91.44 298 ILE A O 1
ATOM 2296 N N . GLN A 1 299 ? 19.235 7.148 -26.301 1.00 90.81 299 GLN A N 1
ATOM 2297 C CA . GLN A 1 299 ? 18.138 6.290 -25.837 1.00 90.81 299 GLN A CA 1
ATOM 2298 C C . GLN A 1 299 ? 18.554 5.441 -24.647 1.00 90.81 299 GLN A C 1
ATOM 2300 O O . GLN A 1 299 ? 17.858 5.404 -23.631 1.00 90.81 299 GLN A O 1
ATOM 2305 N N . LEU A 1 300 ? 19.708 4.782 -24.765 1.00 91.12 300 LEU A N 1
ATOM 2306 C CA . LEU A 1 300 ? 20.245 3.941 -23.706 1.00 91.12 300 LEU A CA 1
ATOM 2307 C C . LEU A 1 300 ? 20.503 4.755 -22.433 1.00 91.12 300 LEU A C 1
ATOM 2309 O O . LEU A 1 300 ? 20.149 4.314 -21.339 1.00 91.12 300 LEU A O 1
ATOM 2313 N N . PHE A 1 301 ? 21.072 5.955 -22.571 1.00 93.25 301 PHE A N 1
ATOM 2314 C CA . PHE A 1 301 ? 21.306 6.858 -21.449 1.00 93.25 301 PHE A CA 1
ATOM 2315 C C . PHE A 1 301 ? 19.996 7.297 -20.780 1.00 93.25 301 PHE A C 1
ATOM 2317 O O . PHE A 1 301 ? 19.844 7.112 -19.572 1.00 93.25 301 PHE A O 1
ATOM 2324 N N . GLY A 1 302 ? 19.033 7.815 -21.551 1.00 93.12 302 GLY A N 1
ATOM 2325 C CA . GLY A 1 302 ? 17.736 8.253 -21.026 1.00 93.12 302 GLY A CA 1
ATOM 2326 C C . GLY A 1 302 ? 16.989 7.127 -20.310 1.00 93.12 302 GLY A C 1
ATOM 2327 O O . GLY A 1 302 ? 16.547 7.294 -19.173 1.00 93.12 302 GLY A O 1
ATOM 2328 N N . TYR A 1 303 ? 16.949 5.936 -20.916 1.00 92.88 303 TYR A N 1
ATOM 2329 C CA . TYR A 1 303 ? 16.305 4.771 -20.315 1.00 92.88 303 TYR A CA 1
ATOM 2330 C C . TYR A 1 303 ? 17.026 4.288 -19.048 1.00 92.88 303 TYR A C 1
ATOM 2332 O O . TYR A 1 303 ? 16.372 3.941 -18.067 1.00 92.88 303 TYR A O 1
ATOM 2340 N N . SER A 1 304 ? 18.362 4.336 -19.012 1.00 91.75 304 SER A N 1
ATOM 2341 C CA . SER A 1 304 ? 19.141 3.997 -17.810 1.00 91.75 304 SER A CA 1
ATOM 2342 C C . SER A 1 304 ? 18.835 4.939 -16.643 1.00 91.75 304 SER A C 1
ATOM 2344 O O . SER A 1 304 ? 18.663 4.484 -15.510 1.00 91.75 304 SER A O 1
ATOM 2346 N N . VAL A 1 305 ? 18.708 6.245 -16.909 1.00 93.62 305 VAL A N 1
ATOM 2347 C CA . VAL A 1 305 ? 18.288 7.235 -15.902 1.00 93.62 305 VAL A CA 1
ATOM 2348 C C . VAL A 1 305 ? 16.888 6.907 -15.378 1.00 93.62 305 VAL A C 1
ATOM 2350 O O . VAL A 1 305 ? 16.683 6.862 -14.162 1.00 93.62 305 VAL A O 1
ATOM 2353 N N . THR A 1 306 ? 15.945 6.603 -16.272 1.00 93.31 306 THR A N 1
ATOM 2354 C CA . THR A 1 306 ? 14.578 6.209 -15.907 1.00 93.31 306 THR A CA 1
ATOM 2355 C C . THR A 1 306 ? 14.544 4.947 -15.040 1.00 93.31 306 THR A C 1
ATOM 2357 O O . THR A 1 306 ? 13.849 4.927 -14.025 1.00 93.31 306 THR A O 1
ATOM 2360 N N . LEU A 1 307 ? 15.310 3.907 -15.385 1.00 91.31 307 LEU A N 1
ATOM 2361 C CA . LEU A 1 307 ? 15.376 2.664 -14.608 1.00 91.31 307 LEU A CA 1
ATOM 2362 C C . LEU A 1 307 ? 15.913 2.899 -13.192 1.00 91.31 307 LEU A C 1
ATOM 2364 O O . LEU A 1 307 ? 15.320 2.425 -12.222 1.00 91.31 307 LEU A O 1
ATOM 2368 N N . CYS A 1 308 ? 16.992 3.672 -13.052 1.00 90.38 308 CYS A N 1
ATOM 2369 C CA . CYS A 1 308 ? 17.542 4.032 -11.745 1.00 90.38 308 CYS A CA 1
ATOM 2370 C C . CYS A 1 308 ? 16.522 4.796 -10.885 1.00 90.38 308 CYS A C 1
ATOM 2372 O O . CYS A 1 308 ? 16.360 4.494 -9.700 1.00 90.38 308 CYS A O 1
ATOM 2374 N N . ALA A 1 309 ? 15.801 5.749 -11.481 1.00 89.94 309 ALA A N 1
ATOM 2375 C CA . ALA A 1 309 ? 14.764 6.511 -10.790 1.00 89.94 309 ALA A CA 1
ATOM 2376 C C . ALA A 1 309 ? 13.568 5.631 -10.374 1.00 89.94 309 ALA A C 1
ATOM 2378 O O . ALA A 1 309 ? 13.074 5.759 -9.255 1.00 89.94 309 ALA A O 1
ATOM 2379 N N . LEU A 1 310 ? 13.155 4.669 -11.207 1.00 87.56 310 LEU A N 1
ATOM 2380 C CA . LEU A 1 310 ? 12.102 3.694 -10.881 1.00 87.56 310 LEU A CA 1
ATOM 2381 C C . LEU A 1 310 ? 12.485 2.755 -9.732 1.00 87.56 310 LEU A C 1
ATOM 2383 O O . LEU A 1 310 ? 11.661 2.455 -8.864 1.00 87.56 310 LEU A O 1
ATOM 2387 N N . VAL A 1 311 ? 13.739 2.308 -9.700 1.00 87.25 311 VAL A N 1
ATOM 2388 C CA . VAL A 1 311 ? 14.273 1.500 -8.598 1.00 87.25 311 VAL A CA 1
ATOM 2389 C C . VAL A 1 311 ? 14.297 2.320 -7.303 1.00 87.25 311 VAL A C 1
ATOM 2391 O O . VAL A 1 311 ? 13.841 1.835 -6.265 1.00 87.25 311 VAL A O 1
ATOM 2394 N N . TYR A 1 312 ? 14.739 3.583 -7.368 1.00 86.69 312 TYR A N 1
ATOM 2395 C CA . TYR A 1 312 ? 14.685 4.516 -6.237 1.00 86.69 312 TYR A CA 1
ATOM 2396 C C . TYR A 1 312 ? 13.252 4.778 -5.762 1.00 86.69 312 TYR A C 1
ATOM 2398 O O . TYR A 1 312 ? 12.990 4.750 -4.559 1.00 86.69 312 TYR A O 1
ATOM 2406 N N . TYR A 1 313 ? 12.314 4.954 -6.696 1.00 84.00 313 TYR A N 1
ATOM 2407 C CA . TYR A 1 313 ? 10.886 5.119 -6.416 1.00 84.00 313 TYR A CA 1
ATOM 2408 C C . TYR A 1 313 ? 10.286 3.912 -5.693 1.00 84.00 313 TYR A C 1
ATOM 2410 O O . TYR A 1 313 ? 9.532 4.085 -4.739 1.00 84.00 313 TYR A O 1
ATOM 2418 N N . SER A 1 314 ? 10.643 2.700 -6.121 1.00 81.31 314 SER A N 1
ATOM 2419 C CA . SER A 1 314 ? 10.052 1.465 -5.601 1.00 81.31 314 SER A CA 1
ATOM 2420 C C . SER A 1 314 ? 10.611 1.081 -4.226 1.00 81.31 314 SER A C 1
ATOM 2422 O O . SER A 1 314 ? 9.850 0.752 -3.322 1.00 81.31 314 SER A O 1
ATOM 2424 N N . LEU A 1 315 ? 11.937 1.112 -4.043 1.00 79.50 315 LEU A N 1
ATOM 2425 C CA . LEU A 1 315 ? 12.591 0.610 -2.823 1.00 79.50 315 LEU A CA 1
ATOM 2426 C C . LEU A 1 315 ? 12.745 1.662 -1.720 1.00 79.50 315 LEU A C 1
ATOM 2428 O O . LEU A 1 315 ? 12.783 1.310 -0.539 1.00 79.50 315 LEU A O 1
ATOM 2432 N N . GLY A 1 316 ? 12.844 2.940 -2.086 1.00 75.19 316 GLY A N 1
ATOM 2433 C CA . GLY A 1 316 ? 13.200 4.001 -1.151 1.00 75.19 316 GLY A CA 1
ATOM 2434 C C . GLY A 1 316 ? 14.650 3.912 -0.656 1.00 75.19 316 GLY A C 1
ATOM 2435 O O . GLY A 1 316 ? 15.394 2.964 -0.917 1.00 75.19 316 GLY A O 1
ATOM 2436 N N . ARG A 1 317 ? 15.078 4.948 0.071 1.00 69.25 317 ARG A N 1
ATOM 2437 C CA . ARG A 1 317 ? 16.492 5.166 0.419 1.00 69.25 317 ARG A CA 1
ATOM 2438 C C . ARG A 1 317 ? 17.067 4.135 1.396 1.00 69.25 317 ARG A C 1
ATOM 2440 O O . ARG A 1 317 ? 18.214 3.733 1.232 1.00 69.25 317 ARG A O 1
ATOM 2447 N N . GLU A 1 318 ? 16.295 3.720 2.403 1.00 66.75 318 GLU A N 1
ATOM 2448 C CA . GLU A 1 318 ? 16.775 2.807 3.456 1.00 66.75 318 GLU A CA 1
ATOM 2449 C C . GLU A 1 318 ? 17.009 1.386 2.906 1.00 66.75 318 GLU A C 1
ATOM 2451 O O . GLU A 1 318 ? 18.111 0.860 3.041 1.00 66.75 318 GLU A O 1
ATOM 2456 N N . LYS A 1 319 ? 16.051 0.812 2.164 1.00 70.00 319 LYS A N 1
ATOM 2457 C CA . LYS A 1 319 ? 16.193 -0.541 1.588 1.00 70.00 319 LYS A CA 1
ATOM 2458 C C . LYS A 1 319 ? 17.239 -0.629 0.481 1.00 70.00 319 LYS A C 1
ATOM 2460 O O . LYS A 1 319 ? 17.902 -1.654 0.345 1.00 70.00 319 LYS A O 1
ATOM 2465 N N . LEU A 1 320 ? 17.413 0.432 -0.312 1.00 74.06 320 LEU A N 1
ATOM 2466 C CA . LEU A 1 320 ? 18.491 0.477 -1.304 1.00 74.06 320 LEU A CA 1
ATOM 2467 C C . LEU A 1 320 ? 19.868 0.424 -0.656 1.00 74.06 320 LEU A C 1
ATOM 2469 O O . LEU A 1 320 ? 20.771 -0.218 -1.187 1.00 74.06 320 LEU A O 1
ATOM 2473 N N . ARG A 1 321 ? 20.022 1.078 0.497 1.00 65.75 321 ARG A N 1
ATOM 2474 C CA . ARG A 1 321 ? 21.266 1.043 1.258 1.00 65.75 321 ARG A CA 1
ATOM 2475 C C . ARG A 1 321 ? 21.542 -0.355 1.808 1.00 65.75 321 ARG A C 1
ATOM 2477 O O . ARG A 1 321 ? 22.645 -0.851 1.616 1.00 65.75 321 ARG A O 1
ATOM 2484 N N . GLU A 1 322 ? 20.539 -1.003 2.396 1.00 70.25 322 GLU A N 1
ATOM 2485 C CA . GLU A 1 322 ? 20.644 -2.385 2.891 1.00 70.25 322 GLU A CA 1
ATOM 2486 C C . GLU A 1 322 ? 20.991 -3.376 1.766 1.00 70.25 322 GLU A C 1
ATOM 2488 O O . GLU A 1 322 ? 21.902 -4.191 1.907 1.00 70.25 322 GLU A O 1
ATOM 2493 N N . GLY A 1 323 ? 20.316 -3.281 0.615 1.00 66.62 323 GLY A N 1
ATOM 2494 C CA . GLY A 1 323 ? 20.581 -4.142 -0.542 1.00 66.62 323 GLY A CA 1
ATOM 2495 C C . GLY A 1 323 ? 21.963 -3.914 -1.164 1.00 66.62 323 GLY A C 1
ATOM 2496 O O . GLY A 1 323 ? 22.620 -4.866 -1.592 1.00 66.62 323 GLY A O 1
ATOM 2497 N N . TYR A 1 324 ? 22.435 -2.667 -1.182 1.00 64.19 324 TYR A N 1
ATOM 2498 C CA . TYR A 1 324 ? 23.784 -2.323 -1.630 1.00 64.19 324 TYR A CA 1
ATOM 2499 C C . TYR A 1 324 ? 24.856 -2.872 -0.678 1.00 64.19 324 TYR A C 1
ATOM 2501 O O . TYR A 1 324 ? 25.812 -3.498 -1.133 1.00 64.19 324 TYR A O 1
ATOM 2509 N N . GLU A 1 325 ? 24.668 -2.707 0.633 1.00 67.50 325 GLU A N 1
ATOM 2510 C CA . GLU A 1 325 ? 25.537 -3.272 1.674 1.00 67.50 325 GLU A CA 1
ATOM 2511 C C . GLU A 1 325 ? 25.605 -4.807 1.580 1.00 67.50 325 GLU A C 1
ATOM 2513 O O . GLU A 1 325 ? 26.694 -5.383 1.583 1.00 67.50 325 GLU A O 1
ATOM 2518 N N . ALA A 1 326 ? 24.465 -5.475 1.385 1.00 68.69 326 ALA A N 1
ATOM 2519 C CA . ALA A 1 326 ? 24.404 -6.921 1.173 1.00 68.69 326 ALA A CA 1
ATOM 2520 C C . ALA A 1 326 ? 25.120 -7.367 -0.117 1.00 68.69 326 ALA A C 1
ATOM 2522 O O . ALA A 1 326 ? 25.876 -8.340 -0.102 1.00 68.69 326 ALA A O 1
ATOM 2523 N N . SER A 1 327 ? 24.935 -6.637 -1.222 1.00 66.06 327 SER A N 1
ATOM 2524 C CA . SER A 1 327 ? 25.592 -6.933 -2.504 1.00 66.06 327 SER A CA 1
ATOM 2525 C C . SER A 1 327 ? 27.109 -6.755 -2.420 1.00 66.06 327 SER A C 1
ATOM 2527 O O . SER A 1 327 ? 27.857 -7.575 -2.943 1.00 66.06 327 SER A O 1
ATOM 2529 N N . LEU A 1 328 ? 27.586 -5.722 -1.722 1.00 62.44 328 LEU A N 1
ATOM 2530 C CA . LEU A 1 328 ? 29.013 -5.496 -1.480 1.00 62.44 328 LEU A CA 1
ATOM 2531 C C . LEU A 1 328 ? 29.638 -6.582 -0.597 1.00 62.44 328 LEU A C 1
ATOM 2533 O O . LEU A 1 328 ? 30.765 -7.010 -0.855 1.00 62.44 328 LEU A O 1
ATOM 2537 N N . ASN A 1 329 ? 28.916 -7.054 0.418 1.00 69.62 329 ASN A N 1
ATOM 2538 C CA . ASN A 1 329 ? 29.359 -8.167 1.258 1.00 69.62 329 ASN A CA 1
ATOM 2539 C C . ASN A 1 329 ? 29.422 -9.478 0.461 1.00 69.62 329 ASN A C 1
ATOM 2541 O O . ASN A 1 329 ? 30.372 -10.243 0.603 1.00 69.62 329 ASN A O 1
ATOM 2545 N N . TRP A 1 330 ? 28.469 -9.705 -0.445 1.00 69.00 330 TRP A N 1
ATOM 2546 C CA . TRP A 1 330 ? 28.493 -10.855 -1.347 1.00 69.00 330 TRP A CA 1
ATOM 2547 C C . TRP A 1 330 ? 29.643 -10.775 -2.361 1.00 69.00 330 TRP A C 1
ATOM 2549 O O . TRP A 1 330 ? 30.408 -11.725 -2.491 1.00 69.00 330 TRP A O 1
ATOM 2559 N N . VAL A 1 331 ? 29.834 -9.631 -3.030 1.00 66.19 331 VAL A N 1
ATOM 2560 C CA . VAL A 1 331 ? 30.934 -9.435 -3.994 1.00 66.19 331 VAL A CA 1
ATOM 2561 C C . VAL A 1 331 ? 32.295 -9.532 -3.310 1.00 66.19 331 VAL A C 1
ATOM 2563 O O . VAL A 1 331 ? 33.210 -10.128 -3.873 1.00 66.19 331 VAL A O 1
ATOM 2566 N N . SER A 1 332 ? 32.448 -8.978 -2.104 1.00 61.56 332 SER A N 1
ATOM 2567 C CA . SER A 1 332 ? 33.695 -9.120 -1.347 1.00 61.56 332 SER A CA 1
ATOM 2568 C C . SER A 1 332 ? 33.944 -10.576 -0.943 1.00 61.56 332 SER A C 1
ATOM 2570 O O . SER A 1 332 ? 35.069 -11.034 -1.119 1.00 61.56 332 SER A O 1
ATOM 2572 N N . GLY A 1 333 ? 32.905 -11.324 -0.551 1.00 64.25 333 GLY A N 1
ATOM 2573 C CA . GLY A 1 333 ? 32.968 -12.768 -0.285 1.00 64.25 333 GLY A CA 1
ATOM 2574 C C . GLY A 1 333 ? 33.319 -13.626 -1.511 1.00 64.25 333 GLY A C 1
ATOM 2575 O O . GLY A 1 333 ? 34.125 -14.554 -1.423 1.00 64.25 333 GLY A O 1
ATOM 2576 N N . VAL A 1 334 ? 32.776 -13.297 -2.687 1.00 63.22 334 VAL A N 1
ATOM 2577 C CA . VAL A 1 334 ? 33.108 -13.972 -3.956 1.00 63.22 334 VAL A CA 1
ATOM 2578 C C . VAL A 1 334 ? 34.526 -13.618 -4.417 1.00 63.22 334 VAL A C 1
ATOM 2580 O O . VAL A 1 334 ? 35.264 -14.486 -4.881 1.00 63.22 334 VAL A O 1
ATOM 2583 N N . ALA A 1 335 ? 34.948 -12.363 -4.246 1.00 54.72 335 ALA A N 1
ATOM 2584 C CA . ALA A 1 335 ? 36.300 -11.918 -4.575 1.00 54.72 335 ALA A CA 1
ATOM 2585 C C . ALA A 1 335 ? 37.366 -12.552 -3.665 1.00 54.72 335 ALA A C 1
ATOM 2587 O O . ALA A 1 335 ? 38.452 -12.873 -4.148 1.00 54.72 335 ALA A O 1
ATOM 2588 N N . THR A 1 336 ? 37.060 -12.784 -2.382 1.00 57.03 336 THR A N 1
ATOM 2589 C CA . THR A 1 336 ? 37.942 -13.535 -1.473 1.00 57.03 336 THR A CA 1
ATOM 2590 C C . THR A 1 336 ? 38.034 -15.015 -1.833 1.00 57.03 336 THR A C 1
ATOM 2592 O O . THR A 1 336 ? 39.103 -15.594 -1.669 1.00 57.03 336 THR A O 1
ATOM 2595 N N . ASN A 1 337 ? 36.970 -15.610 -2.383 1.00 56.09 337 ASN A N 1
ATOM 2596 C CA . ASN A 1 337 ? 36.970 -17.017 -2.799 1.00 56.09 337 ASN A CA 1
ATOM 2597 C C . ASN A 1 337 ? 37.694 -17.275 -4.132 1.00 56.09 337 ASN A C 1
ATOM 2599 O O . ASN A 1 337 ? 38.238 -18.359 -4.310 1.00 56.09 337 ASN A O 1
ATOM 2603 N N . ASN A 1 338 ? 37.744 -16.303 -5.052 1.00 50.41 338 ASN A N 1
ATOM 2604 C CA . ASN A 1 338 ? 38.305 -16.507 -6.398 1.00 50.41 338 ASN A CA 1
ATOM 2605 C C . ASN A 1 338 ? 39.713 -15.918 -6.621 1.00 50.41 338 ASN A C 1
ATOM 2607 O O . ASN A 1 338 ? 40.192 -15.914 -7.752 1.00 50.41 338 ASN A O 1
ATOM 2611 N N . GLY A 1 339 ? 40.393 -15.405 -5.589 1.00 50.84 339 GLY A N 1
ATOM 2612 C CA . GLY A 1 339 ? 41.812 -15.017 -5.680 1.00 50.84 339 GLY A CA 1
ATOM 2613 C C . GLY A 1 339 ? 42.157 -13.897 -6.682 1.00 50.84 339 GLY A C 1
ATOM 2614 O O . GLY A 1 339 ? 43.331 -13.684 -6.979 1.00 50.84 339 GLY A O 1
ATOM 2615 N N . VAL A 1 340 ? 41.176 -13.152 -7.208 1.00 46.34 340 VAL A N 1
ATOM 2616 C CA . VAL A 1 340 ? 41.411 -12.062 -8.173 1.00 46.34 340 VAL A CA 1
ATOM 2617 C C . VAL A 1 340 ? 41.733 -10.769 -7.424 1.00 46.34 340 VAL A C 1
ATOM 2619 O O . VAL A 1 340 ? 40.861 -10.116 -6.849 1.00 46.34 340 VAL A O 1
ATOM 2622 N N . SER A 1 341 ? 43.009 -10.389 -7.431 1.00 51.44 341 SER A N 1
ATOM 2623 C CA . SER A 1 341 ? 43.550 -9.291 -6.630 1.00 51.44 341 SER A CA 1
ATOM 2624 C C . SER A 1 341 ? 43.835 -8.021 -7.457 1.00 51.44 341 SER A C 1
ATOM 2626 O O . SER A 1 341 ? 44.369 -8.072 -8.562 1.00 51.44 341 SER A O 1
ATOM 2628 N N . ILE A 1 342 ? 43.512 -6.867 -6.857 1.00 46.72 342 ILE A N 1
ATOM 2629 C CA . ILE A 1 342 ? 44.062 -5.504 -7.065 1.00 46.72 342 ILE A CA 1
ATOM 2630 C C . ILE A 1 342 ? 43.316 -4.508 -7.983 1.00 46.72 342 ILE A C 1
ATOM 2632 O O . ILE A 1 342 ? 43.194 -3.350 -7.573 1.00 46.72 342 ILE A O 1
ATOM 2636 N N . ARG A 1 343 ? 42.743 -4.852 -9.149 1.00 42.78 343 ARG A N 1
ATOM 2637 C CA . ARG A 1 343 ? 42.147 -3.804 -10.033 1.00 42.78 343 ARG A CA 1
ATOM 2638 C C . ARG A 1 343 ? 40.711 -3.392 -9.668 1.00 42.78 343 ARG A C 1
ATOM 2640 O O . ARG A 1 343 ? 40.361 -2.218 -9.770 1.00 42.78 343 ARG A O 1
ATOM 2647 N N . THR A 1 344 ? 39.909 -4.318 -9.150 1.00 46.03 344 THR A N 1
ATOM 2648 C CA . THR A 1 344 ? 38.530 -4.078 -8.676 1.00 46.03 344 THR A CA 1
ATOM 2649 C C . THR A 1 344 ? 38.476 -3.268 -7.379 1.00 46.03 344 THR A C 1
ATOM 2651 O O . THR A 1 344 ? 37.560 -2.469 -7.204 1.00 46.03 344 THR A O 1
ATOM 2654 N N . ARG A 1 345 ? 39.500 -3.372 -6.517 1.00 42.97 345 ARG A N 1
ATOM 2655 C CA . ARG A 1 345 ? 39.571 -2.672 -5.220 1.00 42.97 345 ARG A CA 1
ATOM 2656 C C . ARG A 1 345 ? 39.604 -1.143 -5.360 1.00 42.97 345 ARG A C 1
ATOM 2658 O O . ARG A 1 345 ? 39.043 -0.448 -4.521 1.00 42.97 345 ARG A O 1
ATOM 2665 N N . LYS A 1 346 ? 40.207 -0.591 -6.423 1.00 40.88 346 LYS A N 1
ATOM 2666 C CA . LYS A 1 346 ? 40.213 0.869 -6.669 1.00 40.88 346 LYS A CA 1
ATOM 2667 C C . LYS A 1 346 ? 38.861 1.393 -7.169 1.00 40.88 346 LYS A C 1
ATOM 2669 O O . LYS A 1 346 ? 38.445 2.473 -6.757 1.00 40.88 346 LYS A O 1
ATOM 2674 N N . VAL A 1 347 ? 38.167 0.621 -8.008 1.00 43.53 347 VAL A N 1
ATOM 2675 C CA . VAL A 1 347 ? 36.845 0.989 -8.545 1.00 43.53 347 VAL A CA 1
ATOM 2676 C C . VAL A 1 347 ? 35.788 0.930 -7.443 1.00 43.53 347 VAL A C 1
ATOM 2678 O O . VAL A 1 347 ? 35.035 1.888 -7.275 1.00 43.53 347 VAL A O 1
ATOM 2681 N N . THR A 1 348 ? 35.800 -0.121 -6.616 1.00 44.12 348 THR A N 1
ATOM 2682 C CA . THR A 1 348 ? 34.889 -0.229 -5.469 1.00 44.12 348 THR A CA 1
ATOM 2683 C C . THR A 1 348 ? 35.135 0.882 -4.455 1.00 44.12 348 THR A C 1
ATOM 2685 O O . THR A 1 348 ? 34.175 1.511 -4.039 1.00 44.12 348 THR A O 1
ATOM 2688 N N . THR A 1 349 ? 36.389 1.217 -4.123 1.00 45.84 349 THR A N 1
ATOM 2689 C CA . THR A 1 349 ? 36.704 2.291 -3.154 1.00 45.84 349 THR A CA 1
ATOM 2690 C C . THR A 1 349 ? 36.312 3.686 -3.666 1.00 45.84 349 THR A C 1
ATOM 2692 O O . THR A 1 349 ? 35.809 4.515 -2.906 1.00 45.84 349 THR A O 1
ATOM 2695 N N . SER A 1 350 ? 36.477 3.949 -4.968 1.00 44.00 350 SER A N 1
ATOM 2696 C CA . SER A 1 350 ? 36.078 5.219 -5.593 1.00 44.00 350 SER A CA 1
ATOM 2697 C C . SER A 1 350 ? 34.551 5.383 -5.641 1.00 44.00 350 SER A C 1
ATOM 2699 O O . SER A 1 350 ? 34.036 6.416 -5.201 1.00 44.00 350 SER A O 1
ATOM 2701 N N . MET A 1 351 ? 33.820 4.339 -6.059 1.00 38.75 351 MET A N 1
ATOM 2702 C CA . MET A 1 351 ? 32.349 4.320 -6.070 1.00 38.75 351 MET A CA 1
ATOM 2703 C C . MET A 1 351 ? 31.756 4.366 -4.656 1.00 38.75 351 MET A C 1
ATOM 2705 O O . MET A 1 351 ? 30.778 5.078 -4.427 1.00 38.75 351 MET A O 1
ATOM 2709 N N . HIS A 1 352 ? 32.395 3.698 -3.690 1.00 42.09 352 HIS A N 1
ATOM 2710 C CA . HIS A 1 352 ? 32.041 3.757 -2.273 1.00 42.09 352 HIS A CA 1
ATOM 2711 C C . HIS A 1 352 ? 32.123 5.193 -1.744 1.00 42.09 352 HIS A C 1
ATOM 2713 O O . HIS A 1 352 ? 31.196 5.624 -1.077 1.00 42.09 352 HIS A O 1
ATOM 2719 N N . SER A 1 353 ? 33.154 5.974 -2.103 1.00 45.69 353 SER A N 1
ATOM 2720 C CA . SER A 1 353 ? 33.302 7.375 -1.660 1.00 45.69 353 SER A CA 1
ATOM 2721 C C . SER A 1 353 ? 32.297 8.351 -2.296 1.00 45.69 353 SER A C 1
ATOM 2723 O O . SER A 1 353 ? 31.894 9.333 -1.666 1.00 45.69 353 SER A O 1
ATOM 2725 N N . LEU A 1 354 ? 31.885 8.085 -3.540 1.00 41.62 354 LEU A N 1
ATOM 2726 C CA . LEU A 1 354 ? 30.950 8.916 -4.304 1.00 41.62 354 LEU A CA 1
ATOM 2727 C C . LEU A 1 354 ? 29.498 8.661 -3.888 1.00 41.62 354 LEU A C 1
ATOM 2729 O O . LEU A 1 354 ? 28.771 9.614 -3.622 1.00 41.62 354 LEU A O 1
ATOM 2733 N N . PHE A 1 355 ? 29.088 7.397 -3.751 1.00 37.88 355 PHE A N 1
ATOM 2734 C CA . PHE A 1 355 ? 27.720 7.047 -3.352 1.00 37.88 355 PHE A CA 1
ATOM 2735 C C . PHE A 1 355 ? 27.483 7.288 -1.848 1.00 37.88 355 PHE A C 1
ATOM 2737 O O . PHE A 1 355 ? 26.432 7.804 -1.473 1.00 37.88 355 PHE A O 1
ATOM 2744 N N . ALA A 1 356 ? 28.495 7.060 -0.997 1.00 41.97 356 ALA A N 1
ATOM 2745 C CA . ALA A 1 356 ? 28.507 7.431 0.427 1.00 41.97 356 ALA A CA 1
ATOM 2746 C C . ALA A 1 356 ? 28.177 8.909 0.682 1.00 41.97 356 ALA A C 1
ATOM 2748 O O . ALA A 1 356 ? 27.385 9.236 1.568 1.00 41.97 356 ALA A O 1
ATOM 2749 N N . LYS A 1 357 ? 28.753 9.811 -0.127 1.00 46.28 357 LYS A N 1
ATOM 2750 C CA . LYS A 1 357 ? 28.486 11.259 -0.065 1.00 46.28 357 LYS A CA 1
ATOM 2751 C C . LYS A 1 357 ? 27.042 11.619 -0.441 1.00 46.28 357 LYS A C 1
ATOM 2753 O O . LYS A 1 357 ? 26.568 12.696 -0.057 1.00 46.28 357 LYS A O 1
ATOM 2758 N N . ILE A 1 358 ? 26.355 10.742 -1.175 1.00 41.69 358 ILE A N 1
ATOM 2759 C CA . ILE A 1 358 ? 25.026 10.975 -1.751 1.00 41.69 358 ILE A CA 1
ATOM 2760 C C . ILE A 1 358 ? 23.912 10.316 -0.912 1.00 41.69 358 ILE A C 1
ATOM 2762 O O . ILE A 1 358 ? 22.859 10.933 -0.762 1.00 41.69 358 ILE A O 1
ATOM 2766 N N . THR A 1 359 ? 24.121 9.135 -0.308 1.00 42.12 359 THR A N 1
ATOM 2767 C CA . THR A 1 359 ? 23.020 8.324 0.273 1.00 42.12 359 THR A CA 1
ATOM 2768 C C . THR A 1 359 ? 23.078 8.036 1.782 1.00 42.12 359 THR A C 1
ATOM 2770 O O . THR A 1 359 ? 22.073 7.593 2.341 1.00 42.12 359 THR A O 1
ATOM 2773 N N . GLY A 1 360 ? 24.188 8.305 2.480 1.00 46.75 360 GLY A N 1
ATOM 2774 C CA . GLY A 1 360 ? 24.276 8.118 3.937 1.00 46.75 360 GLY A CA 1
ATOM 2775 C C . GLY A 1 360 ? 23.469 9.147 4.755 1.00 46.75 360 GLY A C 1
ATOM 2776 O O . GLY A 1 360 ? 23.290 10.282 4.301 1.00 46.75 360 GLY A O 1
ATOM 2777 N N . PRO A 1 361 ? 23.015 8.818 5.985 1.00 49.19 361 PRO A N 1
ATOM 2778 C CA . PRO A 1 361 ? 22.525 9.806 6.933 1.00 49.19 361 PRO A CA 1
ATOM 2779 C C . PRO A 1 361 ? 23.669 10.776 7.211 1.00 49.19 361 PRO A C 1
ATOM 2781 O O . PRO A 1 361 ? 24.688 10.412 7.789 1.00 49.19 361 PRO A O 1
ATOM 2784 N N . LYS A 1 362 ? 23.516 12.028 6.783 1.00 57.66 362 LYS A N 1
ATOM 2785 C CA . LYS A 1 362 ? 24.530 13.072 6.998 1.00 57.66 362 LYS A CA 1
ATOM 2786 C C . LYS A 1 362 ? 24.530 13.617 8.434 1.00 57.66 362 LYS A C 1
ATOM 2788 O O . LYS A 1 362 ? 25.256 14.564 8.718 1.00 57.66 362 LYS A O 1
ATOM 2793 N N . ARG A 1 363 ? 23.673 13.085 9.313 1.00 74.12 363 ARG A N 1
ATOM 2794 C CA . ARG A 1 363 ? 23.397 13.605 10.659 1.00 74.12 363 ARG A CA 1
ATOM 2795 C C . ARG A 1 363 ? 23.340 12.467 11.673 1.00 74.12 363 ARG A C 1
ATOM 2797 O O . ARG A 1 363 ? 22.957 11.353 11.312 1.00 74.12 363 ARG A O 1
ATOM 2804 N N . VAL A 1 364 ? 23.706 12.775 12.916 1.00 81.50 364 VAL A N 1
ATOM 2805 C CA . VAL A 1 364 ? 23.514 11.889 14.068 1.00 81.50 364 VAL A CA 1
ATOM 2806 C C . VAL A 1 364 ? 22.045 11.485 14.177 1.00 81.50 364 VAL A C 1
ATOM 2808 O O . VAL A 1 364 ? 21.147 12.308 13.987 1.00 81.50 364 VAL A O 1
ATOM 2811 N N . LYS A 1 365 ? 21.801 10.203 14.450 1.00 85.25 365 LYS A N 1
ATOM 2812 C CA . LYS A 1 365 ? 20.457 9.648 14.627 1.00 85.25 365 LYS A CA 1
ATOM 2813 C C . LYS A 1 365 ? 20.444 8.766 15.863 1.00 85.25 365 LYS A C 1
ATOM 2815 O O . LYS A 1 365 ? 21.270 7.867 15.977 1.00 85.25 365 LYS A O 1
ATOM 2820 N N . ILE A 1 366 ? 19.482 9.005 16.743 1.00 89.94 366 ILE A N 1
ATOM 2821 C CA . ILE A 1 366 ? 19.238 8.197 17.939 1.00 89.94 366 ILE A CA 1
ATOM 2822 C C . ILE A 1 366 ? 17.887 7.512 17.759 1.00 89.94 366 ILE A C 1
ATOM 2824 O O . ILE A 1 366 ? 16.937 8.127 17.263 1.00 89.94 366 ILE A O 1
ATOM 2828 N N . ARG A 1 367 ? 17.798 6.239 18.131 1.00 89.38 367 ARG A N 1
ATOM 2829 C CA . ARG A 1 367 ? 16.560 5.459 18.141 1.00 89.38 367 ARG A CA 1
ATOM 2830 C C . ARG A 1 367 ? 16.482 4.654 19.432 1.00 89.38 367 ARG A C 1
ATOM 2832 O O . ARG A 1 367 ? 17.429 3.960 19.785 1.00 89.38 367 ARG A O 1
ATOM 2839 N N . ILE A 1 368 ? 15.339 4.721 20.100 1.00 91.00 368 ILE A N 1
ATOM 2840 C CA . ILE A 1 368 ? 15.022 3.895 21.265 1.00 91.00 368 ILE A CA 1
ATOM 2841 C C . ILE A 1 368 ? 14.187 2.719 20.756 1.00 91.00 368 ILE A C 1
ATOM 2843 O O . ILE A 1 368 ? 13.210 2.920 20.035 1.00 91.00 368 ILE A O 1
ATOM 2847 N N . LYS A 1 369 ? 14.591 1.492 21.078 1.00 91.38 369 LYS A N 1
ATOM 2848 C CA . LYS A 1 369 ? 13.911 0.266 20.658 1.00 91.38 369 LYS A CA 1
ATOM 2849 C C . LYS A 1 369 ? 13.613 -0.595 21.891 1.00 91.38 369 LYS A C 1
ATOM 2851 O O . LYS A 1 369 ? 14.445 -1.433 22.237 1.00 91.38 369 LYS A O 1
ATOM 2856 N N . PRO A 1 370 ? 12.485 -0.370 22.585 1.00 91.00 370 PRO A N 1
ATOM 2857 C CA . PRO A 1 370 ? 12.050 -1.268 23.648 1.00 91.00 370 PRO A CA 1
ATOM 2858 C C . PRO A 1 370 ? 11.684 -2.648 23.075 1.00 91.00 370 PRO A C 1
ATOM 2860 O O . PRO A 1 370 ? 11.300 -2.743 21.907 1.00 91.00 370 PRO A O 1
ATOM 2863 N N . ASP A 1 371 ? 11.807 -3.704 23.883 1.00 88.62 371 ASP A N 1
ATOM 2864 C CA . ASP A 1 371 ? 11.353 -5.055 23.512 1.00 88.62 371 ASP A CA 1
ATOM 2865 C C . ASP A 1 371 ? 9.826 -5.069 23.344 1.00 88.62 371 ASP A C 1
ATOM 2867 O O . ASP A 1 371 ? 9.306 -5.578 22.353 1.00 88.62 371 ASP A O 1
ATOM 2871 N N . TYR A 1 372 ? 9.136 -4.407 24.279 1.00 88.12 372 TYR A N 1
ATOM 2872 C CA . TYR A 1 372 ? 7.717 -4.068 24.229 1.00 88.12 372 TYR A CA 1
ATOM 2873 C C . TYR A 1 372 ? 7.545 -2.610 24.655 1.00 88.12 372 TYR A C 1
ATOM 2875 O O . TYR A 1 372 ? 8.129 -2.170 25.644 1.00 88.12 372 TYR A O 1
ATOM 2883 N N . ASP A 1 373 ? 6.728 -1.848 23.936 1.00 88.56 373 ASP A N 1
ATOM 2884 C CA . ASP A 1 373 ? 6.387 -0.461 24.277 1.00 88.56 373 ASP A CA 1
ATOM 2885 C C . ASP A 1 373 ? 5.185 -0.366 25.240 1.00 88.56 373 ASP A C 1
ATOM 2887 O O . ASP A 1 373 ? 4.518 0.667 25.345 1.00 88.56 373 ASP A O 1
ATOM 2891 N N . TYR A 1 374 ? 4.927 -1.446 25.975 1.00 91.25 374 TYR A N 1
ATOM 2892 C CA . TYR A 1 374 ? 3.941 -1.540 27.040 1.00 91.25 374 TYR A CA 1
ATOM 2893 C C . TYR A 1 374 ? 4.439 -2.449 28.170 1.00 91.25 374 TYR A C 1
ATOM 2895 O O . TYR A 1 374 ? 5.300 -3.304 27.970 1.00 91.25 374 TYR A O 1
ATOM 2903 N N . VAL A 1 375 ? 3.892 -2.248 29.366 1.00 90.94 375 VAL A N 1
ATOM 2904 C CA . VAL A 1 375 ? 4.221 -2.984 30.592 1.00 90.94 375 VAL A CA 1
ATOM 2905 C C . VAL A 1 375 ? 2.923 -3.309 31.321 1.00 90.94 375 VAL A C 1
ATOM 2907 O O . VAL A 1 375 ? 2.083 -2.427 31.483 1.00 90.94 375 VAL A O 1
ATOM 2910 N N . PHE A 1 376 ? 2.768 -4.550 31.770 1.00 88.19 376 PHE A N 1
ATOM 2911 C CA . PHE A 1 376 ? 1.652 -5.008 32.585 1.00 88.19 376 PHE A CA 1
ATOM 2912 C C . PHE A 1 376 ? 2.009 -4.982 34.069 1.00 88.19 376 PHE A C 1
ATOM 2914 O O . PHE A 1 376 ? 2.992 -5.576 34.506 1.00 88.19 376 PHE A O 1
ATOM 2921 N N . LEU A 1 377 ? 1.161 -4.323 34.847 1.00 88.38 377 LEU A N 1
ATOM 2922 C CA . LEU A 1 377 ? 1.146 -4.384 36.301 1.00 88.38 377 LEU A CA 1
ATOM 2923 C C . LEU A 1 377 ? -0.125 -5.126 36.726 1.00 88.38 377 LEU A C 1
ATOM 2925 O O . LEU A 1 377 ? -1.192 -4.939 36.135 1.00 88.38 377 LEU A O 1
ATOM 2929 N N . THR A 1 378 ? -0.029 -5.984 37.733 1.00 81.69 378 THR A N 1
ATOM 2930 C CA . THR A 1 378 ? -1.169 -6.751 38.258 1.00 81.69 378 THR A CA 1
ATOM 2931 C C . THR A 1 378 ? -1.599 -6.180 39.601 1.00 81.69 378 THR A C 1
ATOM 2933 O O . THR A 1 378 ? -0.749 -5.921 40.444 1.00 81.69 378 THR A O 1
ATOM 2936 N N . GLY A 1 379 ? -2.902 -5.977 39.806 1.00 76.00 379 GLY A N 1
ATOM 2937 C CA . GLY A 1 379 ? -3.473 -5.562 41.092 1.00 76.00 379 GLY A CA 1
ATOM 2938 C C . GLY A 1 379 ? -3.136 -4.137 41.543 1.00 76.00 379 GLY A C 1
ATOM 2939 O O . GLY A 1 379 ? -2.538 -3.357 40.806 1.00 76.00 379 GLY A O 1
ATOM 2940 N N . TYR A 1 380 ? -3.552 -3.783 42.761 1.00 75.62 380 TYR A N 1
ATOM 2941 C CA . TYR A 1 380 ? -3.344 -2.468 43.383 1.00 75.62 380 TYR A CA 1
ATOM 2942 C C . TYR A 1 380 ? -2.748 -2.622 44.790 1.00 75.62 380 TYR A C 1
ATOM 2944 O O . TYR A 1 380 ? -2.891 -3.658 45.436 1.00 75.62 380 TYR A O 1
ATOM 2952 N N . GLY A 1 381 ? -2.074 -1.577 45.282 1.00 73.00 381 GLY A N 1
ATOM 2953 C CA . GLY A 1 381 ? -1.531 -1.551 46.643 1.00 73.00 381 GLY A CA 1
ATOM 2954 C C . GLY A 1 381 ? -0.528 -2.690 46.916 1.00 73.00 381 GLY A C 1
ATOM 2955 O O . GLY A 1 381 ? 0.457 -2.793 46.184 1.00 73.00 381 GLY A O 1
ATOM 2956 N N . PRO A 1 382 ? -0.727 -3.524 47.956 1.00 68.50 382 PRO A N 1
ATOM 2957 C CA . PRO A 1 382 ? 0.224 -4.572 48.347 1.00 68.50 382 PRO A CA 1
ATOM 2958 C C . PRO A 1 382 ? 0.316 -5.736 47.349 1.00 68.50 382 PRO A C 1
ATOM 2960 O O . PRO A 1 382 ? 1.319 -6.444 47.338 1.00 68.50 382 PRO A O 1
ATOM 2963 N N . GLU A 1 383 ? -0.693 -5.924 46.496 1.00 71.38 383 GLU A N 1
ATOM 2964 C CA . GLU A 1 383 ? -0.708 -6.970 45.463 1.00 71.38 383 GLU A CA 1
ATOM 2965 C C . GLU A 1 383 ? -0.003 -6.531 44.172 1.00 71.38 383 GLU A C 1
ATOM 2967 O O . GLU A 1 383 ? 0.148 -7.324 43.244 1.00 71.38 383 GLU A O 1
ATOM 2972 N N . ALA A 1 384 ? 0.435 -5.270 44.112 1.00 78.75 384 ALA A N 1
ATOM 2973 C CA . ALA A 1 384 ? 0.968 -4.671 42.908 1.00 78.75 384 ALA A CA 1
ATOM 2974 C C . ALA A 1 384 ? 2.336 -5.255 42.526 1.00 78.75 384 ALA A C 1
ATOM 2976 O O . ALA A 1 384 ? 3.362 -4.910 43.122 1.00 78.75 384 ALA A O 1
ATOM 2977 N N . GLN A 1 385 ? 2.377 -6.098 41.493 1.00 81.12 385 GLN A N 1
ATOM 2978 C CA . GLN A 1 385 ? 3.638 -6.649 40.986 1.00 81.12 385 GLN A CA 1
ATOM 2979 C C . GLN A 1 385 ? 4.232 -5.753 39.899 1.00 81.12 385 GLN A C 1
ATOM 2981 O O . GLN A 1 385 ? 3.544 -5.292 38.989 1.00 81.12 385 GLN A O 1
ATOM 2986 N N . GLY A 1 386 ? 5.531 -5.483 40.029 1.00 85.38 386 GLY A N 1
ATOM 2987 C CA . GLY A 1 386 ? 6.306 -4.748 39.038 1.00 85.38 386 GLY A CA 1
ATOM 2988 C C . GLY A 1 386 ? 6.775 -5.633 37.887 1.00 85.38 386 GLY A C 1
ATOM 2989 O O . GLY A 1 386 ? 6.873 -6.851 38.026 1.00 85.38 386 GLY A O 1
ATOM 2990 N N . GLN A 1 387 ? 7.131 -5.014 36.767 1.00 90.69 387 GLN A N 1
ATOM 2991 C CA . GLN A 1 387 ? 7.654 -5.711 35.594 1.00 90.69 387 GLN A CA 1
ATOM 2992 C C . GLN A 1 387 ? 8.854 -4.954 35.010 1.00 90.69 387 GLN A C 1
ATOM 2994 O O . GLN A 1 387 ? 8.967 -3.731 35.111 1.00 90.69 387 GLN A O 1
ATOM 2999 N N . TYR A 1 388 ? 9.783 -5.694 34.404 1.00 91.00 388 TYR A N 1
ATOM 3000 C CA . TYR A 1 388 ? 10.934 -5.116 33.720 1.00 91.00 388 TYR A CA 1
ATOM 3001 C C . TYR A 1 388 ? 10.544 -4.524 32.362 1.00 91.00 388 TYR A C 1
ATOM 3003 O O . TYR A 1 388 ? 10.026 -5.227 31.496 1.00 91.00 388 TYR A O 1
ATOM 3011 N N . LEU A 1 389 ? 10.888 -3.256 32.158 1.00 92.94 389 LEU A N 1
ATOM 3012 C CA . LEU A 1 389 ? 10.972 -2.610 30.856 1.00 92.94 389 LEU A CA 1
ATOM 3013 C C . LEU A 1 389 ? 12.400 -2.777 30.329 1.00 92.94 389 LEU A C 1
ATOM 3015 O O . LEU A 1 389 ? 13.353 -2.302 30.950 1.00 92.94 389 LEU A O 1
ATOM 3019 N N . ARG A 1 390 ? 12.551 -3.458 29.194 1.00 93.75 390 ARG A N 1
ATOM 3020 C CA . ARG A 1 390 ? 13.847 -3.746 28.566 1.00 93.75 390 ARG A CA 1
ATOM 3021 C C . ARG A 1 390 ? 13.870 -3.274 27.124 1.00 93.75 390 ARG A C 1
ATOM 3023 O O . ARG A 1 390 ? 12.825 -3.121 26.489 1.00 93.75 390 ARG A O 1
ATOM 3030 N N . GLY A 1 391 ? 15.068 -3.023 26.618 1.00 92.88 391 GLY A N 1
ATOM 3031 C CA . GLY A 1 391 ? 15.254 -2.648 25.231 1.00 92.88 391 GLY A CA 1
ATOM 3032 C C . GLY A 1 391 ? 16.679 -2.267 24.899 1.00 92.88 391 GLY A C 1
ATOM 3033 O O . GLY A 1 391 ? 17.622 -2.516 25.649 1.00 92.88 391 GLY A O 1
ATOM 3034 N N . LYS A 1 392 ? 16.819 -1.644 23.734 1.00 93.38 392 LYS A N 1
ATOM 3035 C CA . LYS A 1 392 ? 18.093 -1.223 23.166 1.00 93.38 392 LYS A CA 1
ATOM 3036 C C . LYS A 1 392 ? 18.034 0.231 22.729 1.00 93.38 392 LYS A C 1
ATOM 3038 O O . LYS A 1 392 ? 17.066 0.679 22.114 1.00 93.38 392 LYS A O 1
ATOM 3043 N N . LEU A 1 393 ? 19.098 0.961 23.018 1.00 92.75 393 LEU A N 1
ATOM 3044 C CA . LEU A 1 393 ? 19.347 2.312 22.549 1.00 92.75 393 LEU A CA 1
ATOM 3045 C C . LEU A 1 393 ? 20.342 2.247 21.392 1.00 92.75 393 LEU A C 1
ATOM 3047 O O . LEU A 1 393 ? 21.443 1.726 21.548 1.00 92.75 393 LEU A O 1
ATOM 3051 N N . LEU A 1 394 ? 19.944 2.768 20.236 1.00 91.19 394 LEU A N 1
ATOM 3052 C CA . LEU A 1 394 ? 20.724 2.746 19.005 1.00 91.19 394 LEU A CA 1
ATOM 3053 C C . LEU A 1 394 ? 21.163 4.166 18.655 1.00 91.19 394 LEU A C 1
ATOM 3055 O O . LEU A 1 394 ? 20.328 5.063 18.515 1.00 91.19 394 LEU A O 1
ATOM 3059 N N . LEU A 1 395 ? 22.463 4.364 18.462 1.00 90.88 395 LEU A N 1
ATOM 3060 C CA . LEU A 1 395 ? 23.045 5.630 18.027 1.00 90.88 395 LEU A CA 1
ATOM 3061 C C . LEU A 1 395 ? 23.849 5.417 16.750 1.00 90.88 395 LEU A C 1
ATOM 3063 O O . LEU A 1 395 ? 24.777 4.618 16.713 1.00 90.88 395 LEU A O 1
ATOM 3067 N N . PHE A 1 396 ? 23.555 6.217 15.733 1.00 87.19 396 PHE A N 1
ATOM 3068 C CA . PHE A 1 396 ? 24.373 6.338 14.536 1.00 87.19 396 PHE A CA 1
ATOM 3069 C C . PHE A 1 396 ? 25.099 7.685 14.534 1.00 87.19 396 PHE A C 1
ATOM 3071 O O . PHE A 1 396 ? 24.456 8.738 14.582 1.00 87.19 396 PHE A O 1
ATOM 3078 N N . VAL A 1 397 ? 26.428 7.649 14.426 1.00 86.88 397 VAL A N 1
ATOM 3079 C CA . VAL A 1 397 ? 27.301 8.828 14.366 1.00 86.88 397 VAL A CA 1
ATOM 3080 C C . VAL A 1 397 ? 28.040 8.860 13.023 1.00 86.88 397 VAL A C 1
ATOM 3082 O O . VAL A 1 397 ? 28.837 7.961 12.760 1.00 86.88 397 VAL A O 1
ATOM 3085 N N . PRO A 1 398 ? 27.828 9.875 12.166 1.00 83.69 398 PRO A N 1
ATOM 3086 C CA . PRO A 1 398 ? 28.575 10.021 10.916 1.00 83.69 398 PRO A CA 1
ATOM 3087 C C . PRO A 1 398 ? 30.087 10.201 11.138 1.00 83.69 398 PRO A C 1
ATOM 3089 O O . PRO A 1 398 ? 30.483 10.824 12.116 1.00 83.69 398 PRO A O 1
ATOM 3092 N N . GLU A 1 399 ? 30.937 9.774 10.193 1.00 79.19 399 GLU A N 1
ATOM 3093 C CA . GLU A 1 399 ? 32.419 9.822 10.313 1.00 79.19 399 GLU A CA 1
ATOM 3094 C C . GLU A 1 399 ? 33.012 11.190 10.707 1.00 79.19 399 GLU A C 1
ATOM 3096 O O . GLU A 1 399 ? 34.074 11.254 11.318 1.00 79.19 399 GLU A O 1
ATOM 3101 N N . LYS A 1 400 ? 32.346 12.292 10.344 1.00 77.19 400 LYS A N 1
ATOM 3102 C CA . LYS A 1 400 ? 32.808 13.670 10.601 1.00 77.19 400 LYS A CA 1
ATOM 3103 C C . LYS A 1 400 ? 32.185 14.317 11.837 1.00 77.19 400 LYS A C 1
ATOM 3105 O O . LYS A 1 400 ? 32.378 15.510 12.056 1.00 77.19 400 LYS A O 1
ATOM 3110 N N . GLN A 1 401 ? 31.373 13.583 12.585 1.00 81.00 401 GLN A N 1
ATOM 3111 C CA . GLN A 1 401 ? 30.700 14.085 13.775 1.00 81.00 401 GLN A CA 1
ATOM 3112 C C . GLN A 1 401 ? 31.130 13.271 14.984 1.00 81.00 401 GLN A C 1
ATOM 3114 O O . GLN A 1 401 ? 31.529 12.115 14.874 1.00 81.00 401 GLN A O 1
ATOM 3119 N N . HIS A 1 402 ? 31.062 13.906 16.145 1.00 82.50 402 HIS A N 1
ATOM 3120 C CA . HIS A 1 402 ? 31.420 13.282 17.400 1.00 82.50 402 HIS A CA 1
ATOM 3121 C C . HIS A 1 402 ? 30.275 13.461 18.386 1.00 82.50 402 HIS A C 1
ATOM 3123 O O . HIS A 1 402 ? 29.783 14.570 18.588 1.00 82.50 402 HIS A O 1
ATOM 3129 N N . VAL A 1 403 ? 29.878 12.354 19.001 1.00 86.12 403 VAL A N 1
ATOM 3130 C CA . VAL A 1 403 ? 28.932 12.305 20.113 1.00 86.12 403 VAL A CA 1
ATOM 3131 C C . VAL A 1 403 ? 29.692 11.715 21.288 1.00 86.12 403 VAL A C 1
ATOM 3133 O O . VAL A 1 403 ? 30.331 10.674 21.140 1.00 86.12 403 VAL A O 1
ATOM 3136 N N . GLN A 1 404 ? 29.668 12.399 22.426 1.00 88.31 404 GLN A N 1
ATOM 3137 C CA . GLN A 1 404 ? 30.357 11.969 23.642 1.00 88.31 404 GLN A CA 1
ATOM 3138 C C . GLN A 1 404 ? 29.509 10.969 24.425 1.00 88.31 404 GLN A C 1
ATOM 3140 O O . GLN A 1 404 ? 30.002 9.921 24.841 1.00 88.31 404 GLN A O 1
ATOM 3145 N N . SER A 1 405 ? 28.229 11.284 24.603 1.00 90.44 405 SER A N 1
ATOM 3146 C CA . SER A 1 405 ? 27.316 10.488 25.412 1.00 90.44 405 SER A CA 1
ATOM 3147 C C . SER A 1 405 ? 25.881 10.576 24.895 1.00 90.44 405 SER A C 1
ATOM 3149 O O . SER A 1 405 ? 25.499 11.520 24.194 1.00 90.44 405 SER A O 1
ATOM 3151 N N . VAL A 1 406 ? 25.087 9.567 25.247 1.00 92.19 406 VAL A N 1
ATOM 3152 C CA . VAL A 1 406 ? 23.629 9.585 25.133 1.00 92.19 406 VAL A CA 1
ATOM 3153 C C . VAL A 1 406 ? 23.038 9.533 26.536 1.00 92.19 406 VAL A C 1
ATOM 3155 O O . VAL A 1 406 ? 23.385 8.663 27.330 1.00 92.19 406 VAL A O 1
ATOM 3158 N N . HIS A 1 407 ? 22.136 10.452 26.844 1.00 94.75 407 HIS A N 1
ATOM 3159 C CA . HIS A 1 407 ? 21.356 10.463 28.071 1.00 94.75 407 HIS A CA 1
ATOM 3160 C C . HIS A 1 407 ? 20.002 9.834 27.782 1.00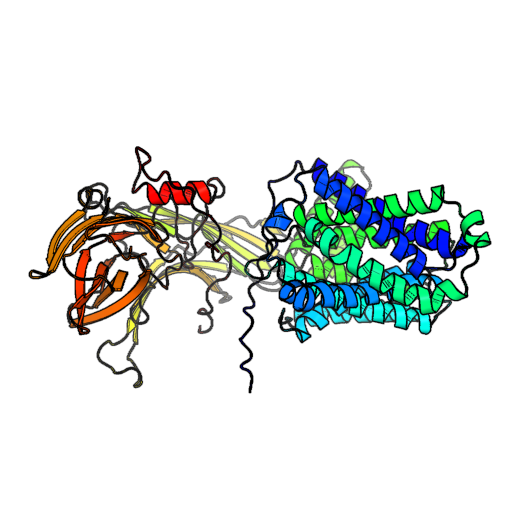 94.75 407 HIS A C 1
ATOM 3162 O O . HIS A 1 407 ? 19.309 10.274 26.869 1.00 94.75 407 HIS A O 1
ATOM 3168 N N . LEU A 1 408 ? 19.627 8.816 28.551 1.00 95.44 408 LEU A N 1
ATOM 3169 C CA . LEU A 1 408 ? 18.293 8.227 28.516 1.00 95.44 408 LEU A CA 1
ATOM 3170 C C . LEU A 1 408 ? 17.582 8.580 29.818 1.00 95.44 408 LEU A C 1
ATOM 3172 O O . LEU A 1 408 ? 18.154 8.432 30.902 1.00 95.44 408 LEU A O 1
ATOM 3176 N N . LYS A 1 409 ? 16.330 9.011 29.713 1.00 95.81 409 LYS A N 1
ATOM 3177 C CA . LYS A 1 409 ? 15.443 9.253 30.852 1.00 95.81 409 LYS A CA 1
ATOM 3178 C C . LYS A 1 409 ? 14.072 8.646 30.598 1.00 95.81 409 LYS A C 1
ATOM 3180 O O . LYS A 1 409 ? 13.607 8.584 29.463 1.00 95.81 409 LYS A O 1
ATOM 3185 N N . PHE A 1 410 ? 13.439 8.192 31.668 1.00 95.88 410 PHE A N 1
ATOM 3186 C CA . PHE A 1 410 ? 12.059 7.741 31.688 1.00 95.88 410 PHE A CA 1
ATOM 3187 C C . PHE A 1 410 ? 11.238 8.786 32.436 1.00 95.88 410 PHE A C 1
ATOM 3189 O O . PHE A 1 410 ? 11.436 8.998 33.637 1.00 95.88 410 PHE A O 1
ATOM 3196 N N . THR A 1 411 ? 10.367 9.481 31.711 1.00 93.56 411 THR A N 1
ATOM 3197 C CA . THR A 1 411 ? 9.595 10.620 32.210 1.00 93.56 411 THR A CA 1
ATOM 3198 C C . THR A 1 411 ? 8.102 10.316 32.194 1.00 93.56 411 THR A C 1
ATOM 3200 O O . THR A 1 411 ? 7.581 9.692 31.271 1.00 93.56 411 THR A O 1
ATOM 3203 N N . SER A 1 412 ? 7.414 10.754 33.243 1.00 91.56 412 SER A N 1
ATOM 3204 C CA . SER A 1 412 ? 5.961 10.854 33.318 1.00 91.56 412 SER A CA 1
ATOM 3205 C C . SER A 1 412 ? 5.561 12.287 32.987 1.00 91.56 412 SER A C 1
ATOM 3207 O O . SER A 1 412 ? 6.171 13.240 33.477 1.00 91.56 412 SER A O 1
ATOM 3209 N N . ARG A 1 413 ? 4.532 12.439 32.157 1.00 88.94 413 ARG A N 1
ATOM 3210 C CA . ARG A 1 413 ? 3.858 13.710 31.895 1.00 88.94 413 ARG A CA 1
ATOM 3211 C C . ARG A 1 413 ? 2.389 13.557 32.223 1.00 88.94 413 ARG A C 1
ATOM 3213 O O . ARG A 1 413 ? 1.684 12.793 31.556 1.00 88.94 413 ARG A O 1
ATOM 3220 N N . MET A 1 414 ? 1.956 14.308 33.224 1.00 83.00 414 MET A N 1
ATOM 3221 C CA . MET A 1 414 ? 0.569 14.437 33.628 1.00 83.00 414 MET A CA 1
ATOM 3222 C C . MET A 1 414 ? 0.036 15.799 33.191 1.00 83.00 414 MET A C 1
ATOM 3224 O O . MET A 1 414 ? 0.651 16.837 33.445 1.00 83.00 414 MET A O 1
ATOM 3228 N N . TRP A 1 415 ? -1.125 15.776 32.553 1.00 77.62 415 TRP A N 1
ATOM 3229 C CA . TRP A 1 415 ? -1.869 16.955 32.139 1.00 77.62 415 TRP A CA 1
ATOM 3230 C C . TRP A 1 415 ? -3.200 16.967 32.874 1.00 77.62 415 TRP A C 1
ATOM 3232 O O . TRP A 1 415 ? -3.938 15.985 32.793 1.00 77.62 415 TRP A O 1
ATOM 3242 N N . LEU A 1 416 ? -3.490 18.069 33.566 1.00 70.69 416 LEU A N 1
ATOM 3243 C CA . LEU A 1 416 ? -4.761 18.322 34.240 1.00 70.69 416 LEU A CA 1
ATOM 3244 C C . LEU A 1 416 ? -5.296 19.688 33.785 1.00 70.69 416 LEU A C 1
ATOM 3246 O O . LEU A 1 416 ? -4.674 20.724 34.029 1.00 70.69 416 LEU A O 1
ATOM 3250 N N . GLY A 1 417 ? -6.414 19.690 33.067 1.00 63.84 417 GLY A N 1
ATOM 3251 C CA . GLY A 1 417 ? -7.125 20.898 32.658 1.00 63.84 417 GLY A CA 1
ATOM 3252 C C . GLY A 1 417 ? -8.095 21.369 33.741 1.00 63.84 417 GLY A C 1
ATOM 3253 O O . GLY A 1 417 ? -8.693 20.552 34.433 1.00 63.84 417 GLY A O 1
ATOM 3254 N N . ASP A 1 418 ? -8.273 22.685 33.876 1.00 57.56 418 ASP A N 1
ATOM 3255 C CA . ASP A 1 418 ? -9.269 23.258 34.787 1.00 57.56 418 ASP A CA 1
ATOM 3256 C C . ASP A 1 418 ? -10.693 22.829 34.376 1.00 57.56 418 ASP A C 1
ATOM 3258 O O . ASP A 1 418 ? -11.095 22.951 33.212 1.00 57.56 418 ASP A O 1
ATOM 3262 N N . HIS A 1 419 ? -11.453 22.291 35.328 1.00 52.22 419 HIS A N 1
ATOM 3263 C CA . HIS A 1 419 ? -12.816 21.798 35.135 1.00 52.22 419 HIS A CA 1
ATOM 3264 C C . HIS A 1 419 ? -13.894 22.868 35.397 1.00 52.22 419 HIS A C 1
ATOM 3266 O O . HIS A 1 419 ? -15.050 22.643 35.043 1.00 52.22 419 HIS A O 1
ATOM 3272 N N . ALA A 1 420 ? -13.532 24.041 35.937 1.00 46.44 420 ALA A N 1
ATOM 3273 C CA . ALA A 1 420 ? -14.474 25.102 36.311 1.00 46.44 420 ALA A CA 1
ATOM 3274 C C . ALA A 1 420 ? -14.813 26.104 35.184 1.00 46.44 420 ALA A C 1
ATOM 3276 O O . ALA A 1 420 ? -15.767 26.870 35.314 1.00 46.44 420 ALA A O 1
ATOM 3277 N N . ALA A 1 421 ? -14.061 26.125 34.078 1.00 44.88 421 ALA A N 1
ATOM 3278 C CA . ALA A 1 421 ? -14.261 27.101 33.004 1.00 44.88 421 ALA A CA 1
ATOM 3279 C C . ALA A 1 421 ? -15.189 26.576 31.880 1.00 44.88 421 ALA A C 1
ATOM 3281 O O . ALA A 1 421 ? -14.955 25.470 31.362 1.00 44.88 421 ALA A O 1
ATOM 3282 N N . PRO A 1 422 ? -16.204 27.357 31.445 1.00 45.47 422 PRO A N 1
ATOM 3283 C CA . PRO A 1 422 ? -16.918 27.088 30.204 1.00 45.47 422 PRO A CA 1
ATOM 3284 C C . PRO A 1 422 ? -15.948 27.180 29.019 1.00 45.47 422 PRO A C 1
ATOM 3286 O O . PRO A 1 422 ? -14.996 27.958 29.023 1.00 45.47 422 PRO A O 1
ATOM 3289 N N . THR A 1 423 ? -16.207 26.345 28.018 1.00 47.47 423 THR A N 1
ATOM 3290 C CA . THR A 1 423 ? -15.357 25.887 26.902 1.00 47.47 423 THR A CA 1
ATOM 3291 C C . THR A 1 423 ? -14.644 26.935 26.032 1.00 47.47 423 THR A C 1
ATOM 3293 O O . THR A 1 423 ? -13.972 26.544 25.084 1.00 47.47 423 THR A O 1
ATOM 3296 N N . GLU A 1 424 ? -14.728 28.232 26.327 1.00 44.84 424 GLU A N 1
ATOM 3297 C CA . GLU A 1 424 ? -14.225 29.302 25.453 1.00 44.84 424 GLU A CA 1
ATOM 3298 C C . GLU A 1 424 ? -13.296 30.330 26.123 1.00 44.84 424 GLU A C 1
ATOM 3300 O O . GLU A 1 424 ? -12.792 31.216 25.436 1.00 44.84 424 GLU A O 1
ATOM 3305 N N . GLN A 1 425 ? -12.990 30.224 27.423 1.00 39.84 425 GLN A N 1
ATOM 3306 C CA . GLN A 1 425 ? -12.019 31.123 28.066 1.00 39.84 425 GLN A CA 1
ATOM 3307 C C . GLN A 1 425 ? -10.834 30.360 28.664 1.00 39.84 425 GLN A C 1
ATOM 3309 O O . GLN A 1 425 ? -10.995 29.348 29.338 1.00 39.84 425 GLN A O 1
ATOM 3314 N N . ALA A 1 426 ? -9.634 30.853 28.339 1.00 42.09 426 ALA A N 1
ATOM 3315 C CA . ALA A 1 426 ? -8.332 30.210 28.484 1.00 42.09 426 ALA A CA 1
ATOM 3316 C C . ALA A 1 426 ? -8.152 29.413 29.792 1.00 42.09 426 ALA A C 1
ATOM 3318 O O . ALA A 1 426 ? -7.870 29.964 30.856 1.00 42.09 426 ALA A O 1
ATOM 3319 N N . THR A 1 427 ? -8.258 28.089 29.677 1.00 48.69 427 THR A N 1
ATOM 3320 C CA . THR A 1 427 ? -7.934 27.102 30.713 1.00 48.69 427 THR A CA 1
ATOM 3321 C C . THR A 1 427 ? -6.486 27.256 31.182 1.00 48.69 427 THR A C 1
ATOM 3323 O O . THR A 1 427 ? -5.555 27.128 30.382 1.00 48.69 427 THR A O 1
ATOM 3326 N N . LYS A 1 428 ? -6.276 27.455 32.491 1.00 50.94 428 LYS A N 1
ATOM 3327 C CA . LYS A 1 428 ? -4.982 27.179 33.131 1.00 50.94 428 LYS A CA 1
ATOM 3328 C C . LYS A 1 428 ? -4.780 25.665 33.136 1.00 50.94 428 LYS A C 1
ATOM 3330 O O . LYS A 1 428 ? -5.396 24.953 33.920 1.00 50.94 428 LYS A O 1
ATOM 3335 N N . TRP A 1 429 ? -3.927 25.172 32.250 1.00 59.19 429 TRP A N 1
ATOM 3336 C CA . TRP A 1 429 ? -3.485 23.782 32.271 1.00 59.19 429 TRP A CA 1
ATOM 3337 C C . TRP A 1 429 ? -2.404 23.611 33.339 1.00 59.19 429 TRP A C 1
ATOM 3339 O O . TRP A 1 429 ? -1.418 24.350 33.348 1.00 59.19 429 TRP A O 1
ATOM 3349 N N . GLN A 1 430 ? -2.571 22.642 34.238 1.00 64.75 430 GLN A N 1
ATOM 3350 C CA . GLN A 1 430 ? -1.487 22.190 35.102 1.00 64.75 430 GLN A CA 1
ATOM 3351 C C . GLN A 1 430 ? -0.763 21.036 34.411 1.00 64.75 430 GLN A C 1
ATOM 3353 O O . GLN A 1 430 ? -1.288 19.930 34.281 1.00 64.75 430 GLN A O 1
ATOM 3358 N N . GLN A 1 431 ? 0.457 21.310 33.961 1.00 74.56 431 GLN A N 1
ATOM 3359 C CA . GLN A 1 431 ? 1.374 20.302 33.446 1.00 74.56 431 GLN A CA 1
ATOM 3360 C C . GLN A 1 431 ? 2.341 19.908 34.565 1.00 74.56 431 GLN A C 1
ATOM 3362 O O . GLN A 1 431 ? 3.033 20.759 35.126 1.00 74.56 431 GLN A O 1
ATOM 3367 N N . ARG A 1 432 ? 2.398 18.616 34.893 1.00 80.56 432 ARG A N 1
ATOM 3368 C CA . ARG A 1 432 ? 3.403 18.049 35.800 1.00 80.56 432 ARG A CA 1
ATOM 3369 C C . ARG A 1 432 ? 4.259 17.065 35.019 1.00 80.56 432 ARG A C 1
ATOM 3371 O O . ARG A 1 432 ? 3.761 16.057 34.528 1.00 80.56 432 ARG A O 1
ATOM 3378 N N . GLU A 1 433 ? 5.545 17.363 34.903 1.00 86.81 433 GLU A N 1
ATOM 3379 C CA . GLU A 1 433 ? 6.534 16.455 34.327 1.00 86.81 433 GLU A CA 1
ATOM 3380 C C . GLU A 1 433 ? 7.451 15.950 35.439 1.00 86.81 433 GLU A C 1
ATOM 3382 O O . GLU A 1 433 ? 8.010 16.735 36.205 1.00 86.81 433 GLU A O 1
ATOM 3387 N N . GLN A 1 434 ? 7.590 14.632 35.541 1.00 90.00 434 GLN A N 1
ATOM 3388 C CA . GLN A 1 434 ? 8.413 13.980 36.551 1.00 90.00 434 GLN A CA 1
ATOM 3389 C C . GLN A 1 434 ? 9.377 13.010 35.876 1.00 90.00 434 GLN A C 1
ATOM 3391 O O . GLN A 1 434 ? 8.968 12.127 35.126 1.00 90.00 434 GLN A O 1
ATOM 3396 N N . THR A 1 435 ? 10.668 13.131 36.179 1.00 92.38 435 THR A N 1
ATOM 3397 C CA . THR A 1 435 ? 11.645 12.108 35.786 1.00 92.38 435 THR A CA 1
ATOM 3398 C C . THR A 1 435 ? 11.590 10.971 36.796 1.00 92.38 435 THR A C 1
ATOM 3400 O O . THR A 1 435 ? 11.931 11.157 37.960 1.00 92.38 435 THR A O 1
ATOM 3403 N N . ILE A 1 436 ? 11.138 9.802 36.352 1.00 92.50 436 ILE A N 1
ATOM 3404 C CA . ILE A 1 436 ? 11.000 8.599 37.184 1.00 92.50 436 ILE A CA 1
ATOM 3405 C C . ILE A 1 436 ? 12.355 7.912 37.307 1.00 92.50 436 ILE A C 1
ATOM 3407 O O . ILE A 1 436 ? 12.743 7.459 38.382 1.00 92.50 436 ILE A O 1
ATOM 3411 N N . HIS A 1 437 ? 13.085 7.841 36.196 1.00 94.94 437 HIS A N 1
ATOM 3412 C CA . HIS A 1 437 ? 14.407 7.247 36.163 1.00 94.94 437 HIS A CA 1
ATOM 3413 C C . HIS A 1 437 ? 15.296 7.961 35.150 1.00 94.94 437 HIS A C 1
ATOM 3415 O O . HIS A 1 437 ? 14.841 8.356 34.077 1.00 94.94 437 HIS A O 1
ATOM 3421 N N . SER A 1 438 ? 16.572 8.105 35.487 1.00 95.38 438 SER A N 1
ATOM 3422 C CA . SER A 1 438 ? 17.611 8.578 34.579 1.00 95.38 438 SER A CA 1
ATOM 3423 C C . SER A 1 438 ? 18.746 7.572 34.622 1.00 95.38 438 SER A C 1
ATOM 3425 O O . SER A 1 438 ? 19.280 7.299 35.698 1.00 95.38 438 SER A O 1
ATOM 3427 N N . TRP A 1 439 ? 19.109 7.031 33.463 1.00 94.62 439 TRP A N 1
ATOM 3428 C CA . TRP A 1 439 ? 20.259 6.140 33.362 1.00 94.62 439 TRP A CA 1
ATOM 3429 C C . TRP A 1 439 ? 21.551 6.951 33.458 1.00 94.62 439 TRP A C 1
ATOM 3431 O O . TRP A 1 439 ? 21.571 8.155 33.173 1.00 94.62 439 TRP A O 1
ATOM 3441 N N . SER A 1 440 ? 22.642 6.288 33.844 1.00 92.12 440 SER A N 1
ATOM 3442 C CA . SER A 1 440 ? 23.971 6.870 33.686 1.00 92.12 440 SER A CA 1
ATOM 3443 C C . SER A 1 440 ? 24.233 7.162 32.198 1.00 92.12 440 SER A C 1
ATOM 3445 O O . SER A 1 440 ? 23.763 6.413 31.337 1.00 92.12 440 SER A O 1
ATOM 3447 N N . PRO A 1 441 ? 24.956 8.247 31.861 1.00 91.44 441 PRO A N 1
ATOM 3448 C CA . PRO A 1 441 ? 25.189 8.608 30.467 1.00 91.44 441 PRO A CA 1
ATOM 3449 C C . PRO A 1 441 ? 25.897 7.480 29.710 1.00 91.44 441 PRO A C 1
ATOM 3451 O O . PRO A 1 441 ? 26.983 7.045 30.099 1.00 91.44 441 PRO A O 1
ATOM 3454 N N . PHE A 1 442 ? 25.308 7.039 28.602 1.00 90.62 442 PHE A N 1
ATOM 3455 C CA . PHE A 1 442 ? 25.880 6.022 27.726 1.00 90.62 442 PHE A CA 1
ATOM 3456 C C . PHE A 1 442 ? 27.004 6.648 26.903 1.00 90.62 442 PHE A C 1
ATOM 3458 O O . PHE A 1 442 ? 26.761 7.316 25.896 1.00 90.62 442 PHE A O 1
ATOM 3465 N N . ARG A 1 443 ? 28.245 6.489 27.362 1.00 88.81 443 ARG A N 1
ATOM 3466 C CA . ARG A 1 443 ? 29.428 7.068 26.716 1.00 88.81 443 ARG A CA 1
ATOM 3467 C C . ARG A 1 443 ? 29.848 6.245 25.504 1.00 88.81 443 ARG A C 1
ATOM 3469 O O . ARG A 1 443 ? 29.915 5.019 25.556 1.00 88.81 443 ARG A O 1
ATOM 3476 N N . THR A 1 444 ? 30.193 6.933 24.420 1.00 84.88 444 THR A N 1
ATOM 3477 C CA . THR A 1 444 ? 30.695 6.298 23.188 1.00 84.88 444 THR A CA 1
ATOM 3478 C C . THR A 1 444 ? 32.108 5.736 23.341 1.00 84.88 444 THR A C 1
ATOM 3480 O O . THR A 1 444 ? 32.489 4.841 22.596 1.00 84.88 444 THR A O 1
ATOM 3483 N N . VAL A 1 445 ? 32.879 6.232 24.312 1.00 81.06 445 VAL A N 1
ATOM 3484 C CA . VAL A 1 445 ? 34.259 5.795 24.586 1.00 81.06 445 VAL A CA 1
ATOM 3485 C C . VAL A 1 445 ? 34.304 4.428 25.274 1.00 81.06 445 VAL A C 1
ATOM 3487 O O . VAL A 1 445 ? 35.218 3.646 25.028 1.00 81.06 445 VAL A O 1
ATOM 3490 N N . ASP A 1 446 ? 33.296 4.125 26.092 1.00 77.25 446 ASP A N 1
ATOM 3491 C CA . ASP A 1 446 ? 33.295 2.959 26.981 1.00 77.25 446 ASP A CA 1
ATOM 3492 C C . ASP A 1 446 ? 32.666 1.713 26.332 1.00 77.25 446 ASP A C 1
ATOM 3494 O O . ASP A 1 446 ? 32.660 0.637 26.927 1.00 77.25 446 ASP A O 1
ATOM 3498 N N . HIS A 1 447 ? 32.128 1.836 25.112 1.00 76.38 447 HIS A N 1
ATOM 3499 C CA . HIS A 1 447 ? 31.381 0.770 24.446 1.00 76.38 447 HIS A CA 1
ATOM 3500 C C . HIS A 1 447 ? 31.904 0.504 23.028 1.00 76.38 447 HIS A C 1
ATOM 3502 O O . HIS A 1 447 ? 32.141 1.452 22.273 1.00 76.38 447 HIS A O 1
ATOM 3508 N N . PRO A 1 448 ? 32.055 -0.768 22.610 1.00 76.62 448 PRO A N 1
ATOM 3509 C CA . PRO A 1 448 ? 32.498 -1.089 21.260 1.00 76.62 448 PRO A CA 1
ATOM 3510 C C . PRO A 1 448 ? 31.517 -0.537 20.219 1.00 76.62 448 PRO A C 1
ATOM 3512 O O . PRO A 1 448 ? 30.318 -0.820 20.259 1.00 76.62 448 PRO A O 1
ATOM 3515 N N . SER A 1 449 ? 32.041 0.241 19.271 1.00 80.19 449 SER A N 1
ATOM 3516 C CA . SER A 1 449 ? 31.292 0.700 18.102 1.00 80.19 449 SER A CA 1
ATOM 3517 C C . SER A 1 449 ? 31.350 -0.334 16.984 1.00 80.19 449 SER A C 1
ATOM 3519 O O . SER A 1 449 ? 32.430 -0.841 16.664 1.00 80.19 449 SER A O 1
ATOM 3521 N N . LYS A 1 450 ? 30.234 -0.563 16.300 1.00 81.06 450 LYS A N 1
ATOM 3522 C CA . LYS A 1 450 ? 30.219 -1.270 15.020 1.00 81.06 450 LYS A CA 1
ATOM 3523 C C . LYS A 1 450 ? 30.525 -0.271 13.906 1.00 81.06 450 LYS A C 1
ATOM 3525 O O . LYS A 1 450 ? 29.837 0.737 13.758 1.00 81.06 450 LYS A O 1
ATOM 3530 N N . ASN A 1 451 ? 31.565 -0.535 13.118 1.00 77.12 451 ASN A N 1
ATOM 3531 C CA . ASN A 1 451 ? 31.849 0.274 11.933 1.00 77.12 451 ASN A CA 1
ATOM 3532 C C . ASN A 1 451 ? 30.807 -0.046 10.855 1.00 77.12 451 ASN A C 1
ATOM 3534 O O . ASN A 1 451 ? 30.659 -1.203 10.457 1.00 77.12 451 ASN A O 1
ATOM 3538 N N . VAL A 1 452 ? 30.089 0.976 10.394 1.00 69.88 452 VAL A N 1
ATOM 3539 C CA . VAL A 1 452 ? 29.036 0.870 9.375 1.00 69.88 452 VAL A CA 1
ATOM 3540 C C . VAL A 1 452 ? 29.364 1.849 8.249 1.00 69.88 452 VAL A C 1
ATOM 3542 O O . VAL A 1 452 ? 30.127 2.797 8.437 1.00 69.88 452 VAL A O 1
ATOM 3545 N N . LEU A 1 453 ? 28.811 1.647 7.051 1.00 58.19 453 LEU A N 1
ATOM 3546 C CA . LEU A 1 453 ? 29.000 2.597 5.956 1.00 58.19 453 LEU A CA 1
ATOM 3547 C C . LEU A 1 453 ? 28.651 4.025 6.417 1.00 58.19 453 LEU A C 1
ATOM 3549 O O . LEU A 1 453 ? 27.524 4.274 6.841 1.00 58.19 453 LEU A O 1
ATOM 3553 N N . ASN A 1 454 ? 29.589 4.966 6.283 1.00 64.56 454 ASN A N 1
ATOM 3554 C CA . ASN A 1 454 ? 29.442 6.397 6.596 1.00 64.56 454 ASN A CA 1
ATOM 3555 C C . ASN A 1 454 ? 29.416 6.773 8.085 1.00 64.56 454 ASN A C 1
ATOM 3557 O O . ASN A 1 454 ? 29.080 7.921 8.395 1.00 64.56 454 ASN A O 1
ATOM 3561 N N . GLY A 1 455 ? 29.750 5.866 9.006 1.00 79.75 455 GLY A N 1
ATOM 3562 C CA . GLY A 1 455 ? 29.764 6.210 10.423 1.00 79.75 455 GLY A CA 1
ATOM 3563 C C . GLY A 1 455 ? 30.024 5.053 11.380 1.00 79.75 455 GLY A C 1
ATOM 3564 O O . GLY A 1 455 ? 30.393 3.945 11.002 1.00 79.75 455 GLY A O 1
ATOM 3565 N N . LYS A 1 456 ? 29.807 5.338 12.657 1.00 86.00 456 LYS A N 1
ATOM 3566 C CA . LYS A 1 456 ? 29.865 4.377 13.754 1.00 86.00 456 LYS A CA 1
ATOM 3567 C C . LYS A 1 456 ? 28.464 4.166 14.302 1.00 86.00 456 LYS A C 1
ATOM 3569 O O . LYS A 1 456 ? 27.738 5.134 14.529 1.00 86.00 456 LYS A O 1
ATOM 3574 N N . GLU A 1 457 ? 28.098 2.912 14.511 1.00 87.06 457 GLU A N 1
ATOM 3575 C CA . GLU A 1 457 ? 26.866 2.530 15.189 1.00 87.06 457 GLU A CA 1
ATOM 3576 C C . GLU A 1 457 ? 27.196 2.026 16.595 1.00 87.06 457 GLU A C 1
ATOM 3578 O O . GLU A 1 457 ? 28.134 1.249 16.786 1.00 87.06 457 GLU A O 1
ATOM 3583 N N . TYR A 1 458 ? 26.434 2.493 17.576 1.00 90.81 458 TYR A N 1
ATOM 3584 C CA . TYR A 1 458 ? 26.533 2.088 18.970 1.00 90.81 458 TYR A CA 1
ATOM 3585 C C . TYR A 1 458 ? 25.184 1.534 19.414 1.00 90.81 458 TYR A C 1
ATOM 3587 O O . TYR A 1 458 ? 24.132 2.075 19.061 1.00 90.81 458 TYR A O 1
ATOM 3595 N N . GLU A 1 459 ? 25.229 0.460 20.190 1.00 91.06 459 GLU A N 1
ATOM 3596 C CA . GLU A 1 459 ? 24.058 -0.220 20.727 1.00 91.06 459 GLU A CA 1
ATOM 3597 C C . GLU A 1 459 ? 24.272 -0.430 22.222 1.00 91.06 459 GLU A C 1
ATOM 3599 O O . GLU A 1 459 ? 25.248 -1.071 22.605 1.00 91.06 459 GLU A O 1
ATOM 3604 N N . TRP A 1 460 ? 23.361 0.082 23.048 1.00 93.88 460 TRP A N 1
ATOM 3605 C CA . TRP A 1 460 ? 23.372 -0.145 24.493 1.00 93.88 460 TRP A CA 1
ATOM 3606 C C . TRP A 1 460 ? 22.069 -0.802 24.937 1.00 93.88 460 TRP A C 1
ATOM 3608 O O . TRP A 1 460 ? 20.998 -0.278 24.622 1.00 93.88 460 TRP A O 1
ATOM 3618 N N . PRO A 1 461 ? 22.114 -1.921 25.674 1.00 94.00 461 PRO A N 1
ATOM 3619 C CA . PRO A 1 461 ? 20.928 -2.427 26.341 1.00 94.00 461 PRO A CA 1
ATOM 3620 C C . PRO A 1 461 ? 20.543 -1.488 27.491 1.00 94.00 461 PRO A C 1
ATOM 3622 O O . PRO A 1 461 ? 21.408 -0.947 28.182 1.00 94.00 461 PRO A O 1
ATOM 3625 N N . PHE A 1 462 ? 19.246 -1.316 27.714 1.00 94.38 462 PHE A N 1
ATOM 3626 C CA . PHE A 1 462 ? 18.724 -0.681 28.917 1.00 94.38 462 PHE A CA 1
ATOM 3627 C C . PHE A 1 462 ? 17.709 -1.601 29.585 1.00 94.38 462 PHE A C 1
ATOM 3629 O O . PHE A 1 462 ? 16.965 -2.334 28.928 1.00 94.38 462 PHE A O 1
ATOM 3636 N N . GLU A 1 463 ? 17.664 -1.525 30.907 1.00 94.38 463 GLU A N 1
ATOM 3637 C CA . GLU A 1 463 ? 16.641 -2.163 31.717 1.00 94.38 463 GLU A CA 1
ATOM 3638 C C . GLU A 1 463 ? 16.183 -1.214 32.821 1.00 94.38 463 GLU A C 1
ATOM 3640 O O . GLU A 1 463 ? 16.965 -0.415 33.342 1.00 94.38 463 GLU A O 1
ATOM 3645 N N . LEU A 1 464 ? 14.897 -1.290 33.148 1.00 94.88 464 LEU A N 1
ATOM 3646 C CA . LEU A 1 464 ? 14.281 -0.580 34.257 1.00 94.88 464 LEU A CA 1
ATOM 3647 C C . LEU A 1 464 ? 13.196 -1.458 34.865 1.00 94.88 464 LEU A C 1
ATOM 3649 O O . LEU A 1 464 ? 12.288 -1.909 34.171 1.00 94.88 464 LEU A O 1
ATOM 3653 N N . PHE A 1 465 ? 13.266 -1.678 36.173 1.00 93.75 465 PHE A N 1
ATOM 3654 C CA . PHE A 1 465 ? 12.185 -2.322 36.906 1.00 93.75 465 PHE A CA 1
ATOM 3655 C C . PHE A 1 465 ? 11.089 -1.295 37.216 1.00 93.75 465 PHE A C 1
ATOM 3657 O O . PHE A 1 465 ? 11.285 -0.397 38.040 1.00 93.75 465 PHE A O 1
ATOM 3664 N N . ILE A 1 466 ? 9.942 -1.413 36.545 1.00 93.25 466 ILE A N 1
ATOM 3665 C CA . ILE A 1 466 ? 8.765 -0.587 36.819 1.00 93.25 466 ILE A CA 1
ATOM 3666 C C . ILE A 1 466 ? 8.099 -1.136 38.074 1.00 93.25 466 ILE A C 1
ATOM 3668 O O . ILE A 1 466 ? 7.668 -2.287 38.102 1.00 93.25 466 ILE A O 1
ATOM 3672 N N . LYS A 1 467 ? 8.033 -0.320 39.127 1.00 90.44 467 LYS A N 1
ATOM 3673 C CA . LYS A 1 467 ? 7.416 -0.713 40.397 1.00 90.44 467 LYS A CA 1
ATOM 3674 C C . LYS A 1 467 ? 5.918 -0.963 40.202 1.00 90.44 467 LYS A C 1
ATOM 3676 O O . LYS A 1 467 ? 5.261 -0.226 39.474 1.00 90.44 467 LYS A O 1
ATOM 3681 N N . GLY A 1 468 ? 5.359 -1.951 40.902 1.00 86.38 468 GLY A N 1
ATOM 3682 C CA . GLY A 1 468 ? 3.930 -2.275 40.804 1.00 86.38 468 GLY A CA 1
ATOM 3683 C C . GLY A 1 468 ? 3.003 -1.120 41.197 1.00 86.38 468 GLY A C 1
ATOM 3684 O O . GLY A 1 468 ? 1.907 -0.985 40.655 1.00 86.38 468 GLY A O 1
ATOM 3685 N N . ASN A 1 469 ? 3.450 -0.230 42.085 1.00 86.56 469 ASN A N 1
ATOM 3686 C CA . ASN A 1 469 ? 2.701 0.956 42.503 1.00 86.56 469 ASN A CA 1
ATOM 3687 C C . ASN A 1 469 ? 2.779 2.136 41.514 1.00 86.56 469 ASN A C 1
ATOM 3689 O O . ASN A 1 469 ? 2.278 3.207 41.834 1.00 86.56 469 ASN A O 1
ATOM 3693 N N . GLN A 1 470 ? 3.418 1.973 40.351 1.00 90.00 470 GLN A N 1
ATOM 3694 C CA . GLN A 1 470 ? 3.500 3.025 39.340 1.00 90.00 470 GLN A CA 1
ATOM 3695 C C . GLN A 1 470 ? 2.135 3.275 38.691 1.00 90.00 470 GLN A C 1
ATOM 3697 O O . GLN A 1 470 ? 1.470 2.327 38.281 1.00 90.00 470 GLN A O 1
ATOM 3702 N N . ASP A 1 471 ? 1.731 4.535 38.543 1.00 87.25 471 ASP A N 1
ATOM 3703 C CA . ASP A 1 471 ? 0.420 4.866 37.972 1.00 87.25 471 ASP A CA 1
ATOM 3704 C C . ASP A 1 471 ? 0.256 4.325 36.545 1.00 87.25 471 ASP A C 1
ATOM 3706 O O . ASP A 1 471 ? 1.206 4.282 35.758 1.00 87.25 471 ASP A O 1
ATOM 3710 N N . GLU A 1 472 ? -0.953 3.924 36.176 1.00 88.44 472 GLU A N 1
ATOM 3711 C CA . GLU A 1 472 ? -1.202 3.445 34.819 1.00 88.44 472 GLU A CA 1
ATOM 3712 C C . GLU A 1 472 ? -1.294 4.593 33.802 1.00 88.44 472 GLU A C 1
ATOM 3714 O O . GLU A 1 472 ? -1.466 5.767 34.131 1.00 88.44 472 GLU A O 1
ATOM 3719 N N . THR A 1 473 ? -1.135 4.263 32.521 1.00 89.06 473 THR A N 1
ATOM 3720 C CA . THR A 1 473 ? -1.187 5.244 31.432 1.00 89.06 473 THR A CA 1
ATOM 3721 C C . THR A 1 473 ? -2.620 5.571 31.046 1.00 89.06 473 THR A C 1
ATOM 3723 O O . THR A 1 473 ? -3.354 4.722 30.529 1.00 89.06 473 THR A O 1
ATOM 3726 N N . PHE A 1 474 ? -2.964 6.852 31.134 1.00 81.19 474 PHE A N 1
ATOM 3727 C CA . PHE A 1 474 ? -4.308 7.348 30.889 1.00 81.19 474 PHE A CA 1
ATOM 3728 C C . PHE A 1 474 ? -4.343 8.417 29.779 1.00 81.19 474 PHE A C 1
ATOM 3730 O O . PHE A 1 474 ? -3.598 9.390 29.819 1.00 81.19 474 PHE A O 1
ATOM 3737 N N . LYS A 1 475 ? -5.201 8.245 28.761 1.00 71.88 475 LYS A N 1
ATOM 3738 C CA . LYS A 1 475 ? -5.382 9.193 27.630 1.00 71.88 475 LYS A CA 1
ATOM 3739 C C . LYS A 1 475 ? -6.855 9.359 27.197 1.00 71.88 475 LYS A C 1
ATOM 3741 O O . LYS A 1 475 ? -7.124 9.856 26.107 1.00 71.88 475 LYS A O 1
ATOM 3746 N N . GLY A 1 476 ? -7.800 8.879 28.004 1.00 59.97 476 GLY A N 1
ATOM 3747 C CA . GLY A 1 476 ? -9.201 8.691 27.612 1.00 59.97 476 GLY A CA 1
ATOM 3748 C C . GLY A 1 476 ? -10.099 9.929 27.706 1.00 59.97 476 GLY A C 1
ATOM 3749 O O . GLY A 1 476 ? -11.159 9.966 27.080 1.00 59.97 476 GLY A O 1
ATOM 3750 N N . CYS A 1 477 ? -9.671 10.958 28.445 1.00 63.50 477 CYS A N 1
ATOM 3751 C CA . CYS A 1 477 ? -10.403 12.208 28.656 1.00 63.50 477 CYS A CA 1
ATOM 3752 C C . CYS A 1 477 ? -9.674 13.384 27.987 1.00 63.50 477 CYS A C 1
ATOM 3754 O O . CYS A 1 477 ? -8.452 13.477 28.038 1.00 63.50 477 CYS A O 1
ATOM 3756 N N . ASN A 1 478 ? -10.422 14.328 27.402 1.00 61.06 478 ASN A N 1
ATOM 3757 C CA . ASN A 1 478 ? -9.848 15.523 26.763 1.00 61.06 478 ASN A CA 1
ATOM 3758 C C . ASN A 1 478 ? -9.182 16.495 27.757 1.00 61.06 478 ASN A C 1
ATOM 3760 O O . ASN A 1 478 ? -8.473 17.397 27.323 1.00 61.06 478 ASN A O 1
ATOM 3764 N N . ARG A 1 479 ? -9.434 16.353 29.067 1.00 65.44 479 ARG A N 1
ATOM 3765 C CA . ARG A 1 479 ? -8.933 17.268 30.107 1.00 65.44 479 ARG A CA 1
ATOM 3766 C C . ARG A 1 479 ? -7.861 16.659 31.011 1.00 65.44 479 ARG A C 1
ATOM 3768 O O . ARG A 1 479 ? -7.111 17.415 31.616 1.00 65.44 479 ARG A O 1
ATOM 3775 N N . CYS A 1 480 ? -7.744 15.332 31.066 1.00 71.44 480 CYS A N 1
ATOM 3776 C CA . CYS A 1 480 ? -6.804 14.645 31.953 1.00 71.44 480 CYS A CA 1
ATOM 3777 C C . CYS A 1 480 ? -6.024 13.579 31.178 1.00 71.44 480 CYS A C 1
ATOM 3779 O O . CYS A 1 480 ? -6.622 12.782 30.454 1.00 71.44 480 CYS A O 1
ATOM 3781 N N . SER A 1 481 ? -4.700 13.527 31.334 1.00 81.12 481 SER A N 1
ATOM 3782 C CA . SER A 1 481 ? -3.891 12.430 30.788 1.00 81.12 481 SER A CA 1
ATOM 3783 C C . SER A 1 481 ? -2.622 12.184 31.598 1.00 81.12 481 SER A C 1
ATOM 3785 O O . SER A 1 481 ? -2.036 13.115 32.141 1.00 81.12 481 SER A O 1
ATOM 3787 N N . ILE A 1 482 ? -2.190 10.926 31.656 1.00 86.69 482 ILE A N 1
ATOM 3788 C CA . ILE A 1 482 ? -0.913 10.478 32.212 1.00 86.69 482 ILE A CA 1
ATOM 3789 C C . ILE A 1 482 ? -0.205 9.686 31.119 1.00 86.69 482 ILE A C 1
ATOM 3791 O O . ILE A 1 482 ? -0.730 8.696 30.604 1.00 86.69 482 ILE A O 1
ATOM 3795 N N . THR A 1 483 ? 0.993 10.125 30.749 1.00 89.62 483 THR A N 1
ATOM 3796 C CA . THR A 1 483 ? 1.775 9.530 29.662 1.00 89.62 483 THR A CA 1
ATOM 3797 C C . THR A 1 483 ? 3.204 9.275 30.101 1.00 89.62 483 THR A C 1
ATOM 3799 O O . THR A 1 483 ? 3.777 10.083 30.826 1.00 89.62 483 THR A O 1
ATOM 3802 N N . TYR A 1 484 ? 3.783 8.168 29.642 1.00 93.56 484 TYR A N 1
ATOM 3803 C CA . TYR A 1 484 ? 5.165 7.810 29.939 1.00 93.56 484 TYR A CA 1
ATOM 3804 C C . TYR A 1 484 ? 5.998 7.824 28.665 1.00 93.56 484 TYR A C 1
ATOM 3806 O O . TYR A 1 484 ? 5.563 7.327 27.623 1.00 93.56 484 TYR A O 1
ATOM 3814 N N . LEU A 1 485 ? 7.193 8.400 28.746 1.00 93.94 485 LEU A N 1
ATOM 3815 C CA . LEU A 1 485 ? 8.104 8.571 27.622 1.00 93.94 485 LEU A CA 1
ATOM 3816 C C . LEU A 1 485 ? 9.497 8.077 28.013 1.00 93.94 485 LEU A C 1
ATOM 3818 O O . LEU A 1 485 ? 10.046 8.465 29.042 1.00 93.94 485 LEU A O 1
ATOM 3822 N N . LEU A 1 486 ? 10.090 7.246 27.162 1.00 95.19 486 LEU A N 1
ATOM 3823 C CA . LEU A 1 486 ? 11.540 7.116 27.097 1.00 95.19 486 LEU A CA 1
ATOM 3824 C C . LEU A 1 486 ? 12.054 8.249 26.221 1.00 95.19 486 LEU A C 1
ATOM 3826 O O . LEU A 1 486 ? 11.653 8.348 25.065 1.00 95.19 486 LEU A O 1
ATOM 3830 N N . GLU A 1 487 ? 12.933 9.086 26.750 1.00 93.88 487 GLU A N 1
ATOM 3831 C CA . GLU A 1 487 ? 13.523 10.205 26.025 1.00 93.88 487 GLU A CA 1
ATOM 3832 C C . GLU A 1 487 ? 15.037 10.049 26.010 1.00 93.88 487 GLU A C 1
ATOM 3834 O O . GLU A 1 487 ? 15.671 9.906 27.055 1.00 93.88 487 GLU A O 1
ATOM 3839 N N . ALA A 1 488 ? 15.610 10.081 24.814 1.00 93.75 488 ALA A N 1
ATOM 3840 C CA . ALA A 1 488 ? 17.038 10.024 24.590 1.00 93.75 488 ALA A CA 1
ATOM 3841 C C . ALA A 1 488 ? 17.522 11.355 24.018 1.00 93.75 488 ALA A C 1
ATOM 3843 O O . ALA A 1 488 ? 16.939 11.863 23.056 1.00 93.75 488 ALA A O 1
ATOM 3844 N N . SER A 1 489 ? 18.603 11.891 24.573 1.00 93.25 489 SER A N 1
ATOM 3845 C CA . SER A 1 489 ? 19.298 13.069 24.056 1.00 93.25 489 SER A CA 1
ATOM 3846 C C . SER A 1 489 ? 20.794 12.807 23.938 1.00 93.25 489 SER A C 1
ATOM 3848 O O . SER A 1 489 ? 21.362 12.045 24.717 1.00 93.25 489 SER A O 1
ATOM 3850 N N . THR A 1 490 ? 21.457 13.414 22.958 1.00 91.50 490 THR A N 1
ATOM 3851 C CA . THR A 1 490 ? 22.922 13.337 22.831 1.00 91.50 490 THR A CA 1
ATOM 3852 C C . THR A 1 490 ? 23.630 14.564 23.386 1.00 91.50 490 THR A C 1
ATOM 3854 O O . THR A 1 490 ? 23.048 15.635 23.523 1.00 91.50 490 THR A O 1
ATOM 3857 N N . GLU A 1 491 ? 24.920 14.406 23.668 1.00 87.44 491 GLU A N 1
ATOM 3858 C CA . GLU A 1 491 ? 25.845 15.488 24.005 1.00 87.44 491 GLU A CA 1
ATOM 3859 C C . GLU A 1 491 ? 27.112 15.358 23.134 1.00 87.44 491 GLU A C 1
ATOM 3861 O O . GLU A 1 491 ? 27.586 14.235 22.913 1.00 87.44 491 GLU A O 1
ATOM 3866 N N . PRO A 1 492 ? 27.684 16.448 22.579 1.00 76.88 492 PRO A N 1
ATOM 3867 C CA . PRO A 1 492 ? 27.291 17.862 22.701 1.00 76.88 492 PRO A CA 1
ATOM 3868 C C . PRO A 1 492 ? 26.187 18.308 21.725 1.00 76.88 492 PRO A C 1
ATOM 3870 O O . PRO A 1 492 ? 25.722 19.442 21.788 1.00 76.88 492 PRO A O 1
ATOM 3873 N N . GLN A 1 493 ? 25.784 17.455 20.783 1.00 76.50 493 GLN A N 1
ATOM 3874 C CA . GLN A 1 493 ? 24.689 17.765 19.861 1.00 76.50 493 GLN A CA 1
ATOM 3875 C C . GLN A 1 493 ? 23.351 17.438 20.526 1.00 76.50 493 GLN A C 1
ATOM 3877 O O . GLN A 1 493 ? 23.132 16.275 20.828 1.00 76.50 493 GLN A O 1
ATOM 3882 N N . ASP A 1 494 ? 22.433 18.394 20.681 1.00 82.00 494 ASP A N 1
ATOM 3883 C CA . ASP A 1 494 ? 21.098 18.150 21.265 1.00 82.00 494 ASP A CA 1
ATOM 3884 C C . ASP A 1 494 ? 20.133 17.496 20.252 1.00 82.00 494 ASP A C 1
ATOM 3886 O O . ASP A 1 494 ? 19.109 18.052 19.855 1.00 82.00 494 ASP A O 1
ATOM 3890 N N . VAL A 1 495 ? 20.497 16.310 19.756 1.00 84.56 495 VAL A N 1
ATOM 3891 C CA . VAL A 1 495 ? 19.583 15.455 18.994 1.00 84.56 495 VAL A CA 1
ATOM 3892 C C . VAL A 1 495 ? 18.722 14.709 19.997 1.00 84.56 495 VAL A C 1
ATOM 3894 O O . VAL A 1 495 ? 19.248 14.075 20.909 1.00 84.56 495 VAL A O 1
ATOM 3897 N N . ARG A 1 496 ? 17.402 14.761 19.814 1.00 89.25 496 ARG A N 1
ATOM 3898 C CA . ARG A 1 496 ? 16.435 14.114 20.702 1.00 89.25 496 ARG A CA 1
ATOM 3899 C C . ARG A 1 496 ? 15.649 13.034 19.974 1.00 89.25 496 ARG A C 1
ATOM 3901 O O . ARG A 1 496 ? 15.353 13.144 18.785 1.00 89.25 496 ARG A O 1
ATOM 3908 N N . SER A 1 497 ? 15.302 11.986 20.702 1.00 88.94 497 SER A N 1
ATOM 3909 C CA . SER A 1 497 ? 14.395 10.926 20.273 1.00 88.94 497 SER A CA 1
ATOM 3910 C C . SER A 1 497 ? 13.519 10.542 21.454 1.00 88.94 497 SER A C 1
ATOM 3912 O O . SER A 1 497 ? 13.980 10.580 22.591 1.00 88.94 497 SER A O 1
ATOM 3914 N N . PHE A 1 498 ? 12.269 10.172 21.203 1.00 90.62 498 PHE A N 1
ATOM 3915 C CA . PHE A 1 498 ? 11.391 9.682 22.254 1.00 90.62 498 PHE A CA 1
ATOM 3916 C C . PHE A 1 498 ? 10.602 8.461 21.794 1.00 90.62 498 PHE A C 1
ATOM 3918 O O . PHE A 1 498 ? 10.388 8.239 20.601 1.00 90.62 498 PHE A O 1
ATOM 3925 N N . THR A 1 499 ? 10.176 7.643 22.747 1.00 91.19 499 THR A N 1
ATOM 3926 C CA . THR A 1 499 ? 9.295 6.497 22.521 1.00 91.19 499 THR A CA 1
ATOM 3927 C C . THR A 1 499 ? 8.303 6.412 23.675 1.00 91.19 499 THR A C 1
ATOM 3929 O O . THR A 1 499 ? 8.734 6.306 24.824 1.00 91.19 499 THR A O 1
ATOM 3932 N N . PRO A 1 500 ? 6.989 6.504 23.410 1.00 92.25 500 PRO A N 1
ATOM 3933 C CA . PRO A 1 500 ? 5.993 6.373 24.457 1.00 92.25 500 PRO A CA 1
ATOM 3934 C C . PRO A 1 500 ? 5.919 4.933 24.955 1.00 92.25 500 PRO A C 1
ATOM 3936 O O . PRO A 1 500 ? 6.030 3.999 24.166 1.00 92.25 500 PRO A O 1
ATOM 3939 N N . ILE A 1 501 ? 5.706 4.774 26.257 1.00 93.44 501 ILE A N 1
ATOM 3940 C CA . ILE A 1 501 ? 5.500 3.484 26.917 1.00 93.44 501 ILE A CA 1
ATOM 3941 C C . ILE A 1 501 ? 4.115 3.490 27.557 1.00 93.44 501 ILE A C 1
ATOM 3943 O O . ILE A 1 501 ? 3.734 4.467 28.203 1.00 93.44 501 ILE A O 1
ATOM 3947 N N . ARG A 1 502 ? 3.350 2.410 27.382 1.00 91.62 502 ARG A N 1
ATOM 3948 C CA . ARG A 1 502 ? 2.052 2.243 28.045 1.00 91.62 502 ARG A CA 1
ATOM 3949 C C . ARG A 1 502 ? 2.181 1.341 29.266 1.00 91.62 502 ARG A C 1
ATOM 3951 O O . ARG A 1 502 ? 2.393 0.145 29.141 1.00 91.62 502 ARG A O 1
ATOM 3958 N N . ILE A 1 503 ? 1.993 1.903 30.447 1.00 92.06 503 ILE A N 1
ATOM 3959 C CA . ILE A 1 503 ? 1.775 1.137 31.674 1.00 92.06 503 ILE A CA 1
ATOM 3960 C C . ILE A 1 503 ? 0.299 0.744 31.720 1.00 92.06 503 ILE A C 1
ATOM 3962 O O . ILE A 1 503 ? -0.575 1.612 31.715 1.00 92.06 503 ILE A O 1
ATOM 3966 N N . ILE A 1 504 ? 0.032 -0.555 31.717 1.00 89.69 504 ILE A N 1
ATOM 3967 C CA . ILE A 1 504 ? -1.297 -1.157 31.741 1.00 89.69 504 ILE A CA 1
ATOM 3968 C C . ILE A 1 504 ? -1.458 -1.860 33.078 1.00 89.69 504 ILE A C 1
ATOM 3970 O O . ILE A 1 504 ? -0.617 -2.682 33.440 1.00 89.69 504 ILE A O 1
ATOM 3974 N N . ARG A 1 505 ? -2.548 -1.588 33.790 1.00 86.06 505 ARG A N 1
ATOM 3975 C CA . ARG A 1 505 ? -2.903 -2.353 34.978 1.00 86.06 505 ARG A CA 1
ATOM 3976 C C . ARG A 1 505 ? -3.990 -3.362 34.648 1.00 86.06 505 ARG A C 1
ATOM 3978 O O . ARG A 1 505 ? -4.929 -3.071 33.912 1.00 86.06 505 ARG A O 1
ATOM 3985 N N . THR A 1 506 ? -3.838 -4.559 35.189 1.00 83.12 506 THR A N 1
ATOM 3986 C CA . THR A 1 506 ? -4.825 -5.636 35.096 1.00 83.12 506 THR A CA 1
ATOM 3987 C C . THR A 1 506 ? -5.440 -5.881 36.471 1.00 83.12 506 THR A C 1
ATOM 3989 O O . THR A 1 506 ? -4.746 -5.686 37.479 1.00 83.12 506 THR A O 1
ATOM 3992 N N . PRO A 1 507 ? -6.724 -6.286 36.536 1.00 78.44 507 PRO A N 1
ATOM 3993 C CA . PRO A 1 507 ? -7.351 -6.689 37.788 1.00 78.44 507 PRO A CA 1
ATOM 3994 C C . PRO A 1 507 ? -6.495 -7.722 38.526 1.00 78.44 507 PRO A C 1
ATOM 3996 O O . PRO A 1 507 ? -5.826 -8.549 37.901 1.00 78.44 507 PRO A O 1
ATOM 3999 N N . ALA A 1 508 ? -6.487 -7.657 39.855 1.00 73.19 508 ALA A N 1
ATOM 4000 C CA . ALA A 1 508 ? -5.780 -8.645 40.655 1.00 73.19 508 ALA A CA 1
ATOM 4001 C C . ALA A 1 508 ? -6.458 -10.014 40.538 1.00 73.19 508 ALA A C 1
ATOM 4003 O O . ALA A 1 508 ? -7.663 -10.101 40.306 1.00 73.19 508 ALA A O 1
ATOM 4004 N N . PHE A 1 509 ? -5.710 -11.086 40.807 1.00 66.75 509 PHE A N 1
ATOM 4005 C CA . PHE A 1 509 ? -6.302 -12.419 40.944 1.00 66.75 509 PHE A CA 1
ATOM 4006 C C . PHE A 1 509 ? -7.379 -12.457 42.032 1.00 66.75 509 PHE A C 1
ATOM 4008 O O . PHE A 1 509 ? -8.350 -13.174 41.881 1.00 66.75 509 PHE A O 1
ATOM 4015 N N . SER A 1 510 ? -7.251 -11.649 43.088 1.00 66.69 510 SER A N 1
ATOM 4016 C CA . SER A 1 510 ? -8.235 -11.518 44.169 1.00 66.69 510 SER A CA 1
ATOM 4017 C C . SER A 1 510 ? -9.573 -10.907 43.722 1.00 66.69 510 SER A C 1
ATOM 4019 O O . SER A 1 510 ? -10.565 -11.043 44.433 1.00 66.69 510 SER A O 1
ATOM 4021 N N . SER A 1 511 ? -9.648 -10.286 42.538 1.00 70.38 511 SER A N 1
ATOM 4022 C CA . SER A 1 511 ? -10.864 -9.664 41.987 1.00 70.38 511 SER A CA 1
ATOM 4023 C C . SER A 1 511 ? -11.831 -10.678 41.346 1.00 70.38 511 SER A C 1
ATOM 4025 O O . SER A 1 511 ? -12.473 -10.370 40.341 1.00 70.38 511 SER A O 1
ATOM 4027 N N . TYR A 1 512 ? -11.944 -11.885 41.915 1.00 64.44 512 TYR A N 1
ATOM 4028 C CA . TYR A 1 512 ? -12.819 -12.955 41.415 1.00 64.44 512 TYR A CA 1
ATOM 4029 C C . TYR A 1 512 ? -14.292 -12.537 41.346 1.00 64.44 512 TYR A C 1
ATOM 4031 O O . TYR A 1 512 ? -14.996 -12.980 40.448 1.00 64.44 512 TYR A O 1
ATOM 4039 N N . GLU A 1 513 ? -14.736 -11.619 42.209 1.00 68.56 513 GLU A N 1
ATOM 4040 C CA . GLU A 1 513 ? -16.102 -11.068 42.189 1.00 68.56 513 GLU A CA 1
ATOM 4041 C C . GLU A 1 513 ? -16.466 -10.406 40.847 1.00 68.56 513 GLU A C 1
ATOM 4043 O O . GLU A 1 513 ? -17.638 -10.290 40.493 1.00 68.56 513 GLU A O 1
ATOM 4048 N N . LEU A 1 514 ? -15.473 -9.960 40.065 1.00 72.19 514 LEU A N 1
ATOM 4049 C CA . LEU A 1 514 ? -15.713 -9.410 38.730 1.00 72.19 514 LEU A CA 1
ATOM 4050 C C . LEU A 1 514 ? -15.987 -10.493 37.677 1.00 72.19 514 LEU A C 1
ATOM 4052 O O . LEU A 1 514 ? -16.463 -10.171 36.587 1.00 72.19 514 LEU A O 1
ATOM 4056 N N . MET A 1 515 ? -15.681 -11.752 37.983 1.00 69.62 515 MET A N 1
ATOM 4057 C CA . MET A 1 515 ? -15.960 -12.908 37.130 1.00 69.62 515 MET A CA 1
ATOM 4058 C C . MET A 1 515 ? -17.341 -13.505 37.393 1.00 69.62 515 MET A C 1
ATOM 4060 O O . MET A 1 515 ? -17.826 -14.271 36.563 1.00 69.62 515 MET A O 1
ATOM 4064 N N . ASP A 1 516 ? -17.982 -13.134 38.502 1.00 74.06 516 ASP A N 1
ATOM 4065 C CA . ASP A 1 516 ? -19.315 -13.616 38.829 1.00 74.06 516 ASP A CA 1
ATOM 4066 C C . ASP A 1 516 ? -20.370 -13.025 37.876 1.00 74.06 516 ASP A C 1
ATOM 4068 O O . ASP A 1 516 ? -20.307 -11.839 37.509 1.00 74.06 516 ASP A O 1
ATOM 4072 N N . PRO A 1 517 ? -21.375 -13.827 37.480 1.00 74.31 517 PRO A N 1
ATOM 4073 C CA . PRO A 1 517 ? -22.491 -13.334 36.698 1.00 74.31 517 PRO A CA 1
ATOM 4074 C C . PRO A 1 517 ? -23.287 -12.313 37.501 1.00 74.31 517 PRO A C 1
ATOM 4076 O O . PRO A 1 517 ? -23.654 -12.515 38.657 1.00 74.31 517 PRO A O 1
ATOM 4079 N N . SER A 1 518 ? -23.594 -11.202 36.848 1.00 83.19 518 SER A N 1
ATOM 4080 C CA . SER A 1 518 ? -24.394 -10.127 37.408 1.00 83.19 518 SER A CA 1
ATOM 4081 C C . SER A 1 518 ? -25.768 -10.170 36.776 1.00 83.19 518 SER A C 1
ATOM 4083 O O . SER A 1 518 ? -25.879 -10.044 35.561 1.00 83.19 518 SER A O 1
ATOM 4085 N N . SER A 1 519 ? -26.811 -10.323 37.585 1.00 87.44 519 SER A N 1
ATOM 4086 C CA . SER A 1 519 ? -28.193 -10.224 37.122 1.00 87.44 519 SER A CA 1
ATOM 4087 C C . SER A 1 519 ? -28.940 -9.134 37.875 1.00 87.44 519 SER A C 1
ATOM 4089 O O . SER A 1 519 ? -28.737 -8.924 39.071 1.00 87.44 519 SER A O 1
ATOM 4091 N N . VAL A 1 520 ? -29.793 -8.422 37.151 1.00 88.62 520 VAL A N 1
ATOM 4092 C CA . VAL A 1 520 ? -30.697 -7.406 37.668 1.00 88.62 520 VAL A CA 1
ATOM 4093 C C . VAL A 1 520 ? -32.089 -7.783 37.194 1.00 88.62 520 VAL A C 1
ATOM 4095 O O . VAL A 1 520 ? -32.358 -7.831 35.994 1.00 88.62 520 VAL A O 1
ATOM 4098 N N . HIS A 1 521 ? -32.971 -8.060 38.145 1.00 91.31 521 HIS A N 1
ATOM 4099 C CA . HIS A 1 521 ? -34.376 -8.335 37.891 1.00 91.31 521 HIS A CA 1
ATOM 4100 C C . HIS A 1 521 ? -35.231 -7.315 38.631 1.00 91.31 521 HIS A C 1
ATOM 4102 O O . HIS A 1 521 ? -34.847 -6.801 39.684 1.00 91.31 521 HIS A O 1
ATOM 4108 N N . GLY A 1 522 ? -36.390 -7.003 38.072 1.00 89.56 522 GLY A N 1
ATOM 4109 C CA . GLY A 1 522 ? -37.281 -6.025 38.664 1.00 89.56 522 GLY A CA 1
ATOM 4110 C C . GLY A 1 522 ? -38.538 -5.818 37.845 1.00 89.56 522 GLY A C 1
ATOM 4111 O O . GLY A 1 522 ? -38.834 -6.555 36.904 1.00 89.56 522 GLY A O 1
ATOM 4112 N N . LYS A 1 523 ? -39.290 -4.792 38.231 1.00 88.44 523 LYS A N 1
ATOM 4113 C CA . LYS A 1 523 ? -40.533 -4.419 37.571 1.00 88.44 523 LYS A CA 1
ATOM 4114 C C . LYS A 1 523 ? -40.543 -2.925 37.298 1.00 88.44 523 LYS A C 1
ATOM 4116 O O . LYS A 1 523 ? -40.412 -2.124 38.223 1.00 88.44 523 LYS A O 1
ATOM 4121 N N . TRP A 1 524 ? -40.723 -2.553 36.036 1.00 86.62 524 TRP A N 1
ATOM 4122 C CA . TRP A 1 524 ? -41.003 -1.175 35.655 1.00 86.62 524 TRP A CA 1
ATOM 4123 C C . TRP A 1 524 ? -42.485 -0.904 35.868 1.00 86.62 524 TRP A C 1
ATOM 4125 O O . TRP A 1 524 ? -43.333 -1.251 35.038 1.00 86.62 524 TRP A O 1
ATOM 4135 N N . SER A 1 525 ? -42.803 -0.270 36.996 1.00 76.31 525 SER A N 1
ATOM 4136 C CA . SER A 1 525 ? -44.173 0.074 37.394 1.00 76.31 525 SER A CA 1
ATOM 4137 C C . SER A 1 525 ? -45.123 -1.144 37.361 1.00 76.31 525 SER A C 1
ATOM 4139 O O . SER A 1 525 ? -44.763 -2.229 37.808 1.00 76.31 525 SER A O 1
ATOM 4141 N N . THR A 1 526 ? -46.352 -1.000 36.862 1.00 69.50 526 THR A N 1
ATOM 4142 C CA . THR A 1 526 ? -47.283 -2.118 36.621 1.00 69.50 526 THR A CA 1
ATOM 4143 C C . THR A 1 526 ? -47.182 -2.688 35.203 1.00 69.50 526 THR A C 1
ATOM 4145 O O . THR A 1 526 ? -47.909 -3.623 34.882 1.00 69.50 526 THR A O 1
ATOM 4148 N N . LYS A 1 527 ? -46.302 -2.139 34.355 1.00 70.62 527 LYS A N 1
ATOM 4149 C CA . LYS A 1 527 ? -46.326 -2.341 32.897 1.00 70.62 527 LYS A CA 1
ATOM 4150 C C . LYS A 1 527 ? -45.472 -3.505 32.401 1.00 70.62 527 LYS A C 1
ATOM 4152 O O . LYS A 1 527 ? -45.848 -4.138 31.413 1.00 70.62 527 LYS A O 1
ATOM 4157 N N . ALA A 1 528 ? -44.326 -3.760 33.036 1.00 84.81 528 ALA A N 1
ATOM 4158 C CA . ALA A 1 528 ? -43.393 -4.784 32.575 1.00 84.81 528 ALA A CA 1
ATOM 4159 C C . ALA A 1 528 ? -42.469 -5.311 33.681 1.00 84.81 528 ALA A C 1
ATOM 4161 O O . ALA A 1 528 ? -41.998 -4.551 34.525 1.00 84.81 528 ALA A O 1
ATOM 4162 N N . GLU A 1 529 ? -42.181 -6.607 33.640 1.00 89.62 529 GLU A N 1
ATOM 4163 C CA . GLU A 1 529 ? -41.145 -7.277 34.429 1.00 89.62 529 GLU A CA 1
ATOM 4164 C C . GLU A 1 529 ? -39.920 -7.510 33.551 1.00 89.62 529 GLU A C 1
ATOM 4166 O O . GLU A 1 529 ? -40.048 -7.887 32.387 1.00 89.62 529 GLU A O 1
ATOM 4171 N N . TYR A 1 530 ? -38.731 -7.267 34.092 1.00 91.38 530 TYR A N 1
ATOM 4172 C CA . TYR A 1 530 ? -37.477 -7.426 33.367 1.00 91.38 530 TYR A CA 1
ATOM 4173 C C . TYR A 1 530 ? -36.501 -8.298 34.151 1.00 91.38 530 TYR A C 1
ATOM 4175 O O . TYR A 1 530 ? -36.471 -8.294 35.384 1.00 91.38 530 TYR A O 1
ATOM 4183 N N . ASN A 1 531 ? -35.674 -9.026 33.415 1.00 91.44 531 ASN A N 1
ATOM 4184 C CA . ASN A 1 531 ? -34.551 -9.787 33.929 1.00 91.44 531 ASN A CA 1
ATOM 4185 C C . ASN A 1 531 ? -33.389 -9.638 32.952 1.00 91.44 531 ASN A C 1
ATOM 4187 O O . ASN A 1 531 ? -33.500 -10.021 31.792 1.00 91.44 531 ASN A O 1
ATOM 4191 N N . ILE A 1 532 ? -32.293 -9.049 33.403 1.00 91.31 532 ILE A N 1
ATOM 4192 C CA . ILE A 1 532 ? -31.115 -8.789 32.581 1.00 91.31 532 ILE A CA 1
ATOM 4193 C C . ILE A 1 532 ? -29.931 -9.386 33.299 1.00 91.31 532 ILE A C 1
ATOM 4195 O O . ILE A 1 532 ? -29.744 -9.156 34.490 1.00 91.31 532 ILE A O 1
ATOM 4199 N N . SER A 1 533 ? -29.097 -10.110 32.577 1.00 85.75 533 SER A N 1
ATOM 4200 C CA . SER A 1 533 ? -27.869 -10.659 33.109 1.00 85.75 533 SER A CA 1
ATOM 4201 C C . SER A 1 533 ? -26.698 -10.427 32.167 1.00 85.75 533 SER A C 1
ATOM 4203 O O . SER A 1 533 ? -26.817 -10.490 30.943 1.00 85.75 533 SER A O 1
ATOM 4205 N N . VAL A 1 534 ? -25.552 -10.137 32.769 1.00 85.81 534 VAL A N 1
ATOM 4206 C CA . VAL A 1 534 ? -24.238 -10.146 32.135 1.00 85.81 534 VAL A CA 1
ATOM 4207 C C . VAL A 1 534 ? -23.433 -11.248 32.799 1.00 85.81 534 VAL A C 1
ATOM 4209 O O . VAL A 1 534 ? -23.404 -11.358 34.024 1.00 85.81 534 VAL A O 1
ATOM 4212 N N . ARG A 1 535 ? -22.771 -12.075 31.991 1.00 73.50 535 ARG A N 1
ATOM 4213 C CA . ARG A 1 535 ? -22.097 -13.280 32.496 1.00 73.50 535 ARG A CA 1
ATOM 4214 C C . ARG A 1 535 ? -20.871 -12.996 33.369 1.00 73.50 535 ARG A C 1
ATOM 4216 O O . ARG A 1 535 ? -20.566 -13.820 34.215 1.00 73.50 535 ARG A O 1
ATOM 4223 N N . HIS A 1 536 ? -20.190 -11.868 33.167 1.00 77.12 536 HIS A N 1
ATOM 4224 C CA . HIS A 1 536 ? -19.059 -11.413 33.982 1.00 77.12 536 HIS A CA 1
ATOM 4225 C C . HIS A 1 536 ? -18.946 -9.881 33.929 1.00 77.12 536 HIS A C 1
ATOM 4227 O O . HIS A 1 536 ? -19.138 -9.268 32.877 1.00 77.12 536 HIS A O 1
ATOM 4233 N N . ARG A 1 537 ? -18.626 -9.241 35.058 1.00 81.00 537 ARG A N 1
ATOM 4234 C CA . ARG A 1 537 ? -18.508 -7.774 35.162 1.00 81.00 537 ARG A CA 1
ATOM 4235 C C . ARG A 1 537 ? -17.188 -7.238 34.609 1.00 81.00 537 ARG A C 1
ATOM 4237 O O . ARG A 1 537 ? -17.166 -6.107 34.135 1.00 81.00 537 ARG A O 1
ATOM 4244 N N . ALA A 1 538 ? -16.106 -8.017 34.650 1.00 82.94 538 ALA A N 1
ATOM 4245 C CA . ALA A 1 538 ? -14.828 -7.653 34.040 1.00 82.94 538 ALA A CA 1
ATOM 4246 C C . ALA A 1 538 ? -14.852 -7.930 32.535 1.00 82.94 538 ALA A C 1
ATOM 4248 O O . ALA A 1 538 ? -14.942 -9.083 32.118 1.00 82.94 538 ALA A O 1
ATOM 4249 N N . ILE A 1 539 ? -14.734 -6.894 31.707 1.00 83.38 539 ILE A N 1
ATOM 4250 C CA . ILE A 1 539 ? -14.750 -7.035 30.247 1.00 83.38 539 ILE A CA 1
ATOM 4251 C C . ILE A 1 539 ? -13.468 -6.444 29.663 1.00 83.38 539 ILE A C 1
ATOM 4253 O O . ILE A 1 539 ? -13.065 -5.323 29.979 1.00 83.38 539 ILE A O 1
ATOM 4257 N N . ALA A 1 540 ? -12.815 -7.214 28.794 1.00 81.50 540 ALA A N 1
ATOM 4258 C CA . ALA A 1 540 ? -11.628 -6.754 28.094 1.00 81.50 540 ALA A CA 1
ATOM 4259 C C . ALA A 1 540 ? -11.998 -5.693 27.044 1.00 81.50 540 ALA A C 1
ATOM 4261 O O . ALA A 1 540 ? -12.919 -5.874 26.246 1.00 81.50 540 ALA A O 1
ATOM 4262 N N . LEU A 1 541 ? -11.253 -4.592 27.015 1.00 82.00 541 LEU A N 1
ATOM 4263 C CA . LEU A 1 541 ? -11.433 -3.511 26.052 1.00 82.00 541 LEU A CA 1
ATOM 4264 C C . LEU A 1 541 ? -11.199 -4.028 24.626 1.00 82.00 541 LEU A C 1
ATOM 4266 O O . LEU A 1 541 ? -10.239 -4.754 24.373 1.00 82.00 541 LEU A O 1
ATOM 4270 N N . GLY A 1 542 ? -12.092 -3.671 23.700 1.00 72.12 542 GLY A N 1
ATOM 4271 C CA . GLY A 1 542 ? -12.129 -4.249 22.350 1.00 72.12 542 GLY A CA 1
ATOM 4272 C C . GLY A 1 542 ? -12.751 -5.653 22.266 1.00 72.12 542 GLY A C 1
ATOM 4273 O O . GLY A 1 542 ? -12.800 -6.224 21.176 1.00 72.12 542 GLY A O 1
ATOM 4274 N N . GLY A 1 543 ? -13.218 -6.204 23.392 1.00 77.38 543 GLY A N 1
ATOM 4275 C CA . GLY A 1 543 ? -13.928 -7.478 23.485 1.00 77.38 543 GLY A CA 1
ATOM 4276 C C . GLY A 1 543 ? -15.449 -7.359 23.334 1.00 77.38 543 GLY A C 1
ATOM 4277 O O . GLY A 1 543 ? -15.972 -6.419 22.727 1.00 77.38 543 GLY A O 1
ATOM 4278 N N . LEU A 1 544 ? -16.157 -8.348 23.885 1.00 80.94 544 LEU A N 1
ATOM 4279 C CA . LEU A 1 544 ? -17.611 -8.494 23.798 1.00 80.94 544 LEU A CA 1
ATOM 4280 C C . LEU A 1 544 ? -18.250 -8.496 25.188 1.00 80.94 544 LEU A C 1
ATOM 4282 O O . LEU A 1 544 ? -17.692 -9.067 26.121 1.00 80.94 544 LEU A O 1
ATOM 4286 N N . ILE A 1 545 ? -19.449 -7.924 25.305 1.00 84.31 545 ILE A N 1
ATOM 4287 C CA . ILE A 1 545 ? -20.293 -8.022 26.500 1.00 84.31 545 ILE A CA 1
ATOM 4288 C C . ILE A 1 545 ? -21.382 -9.069 26.238 1.00 84.31 545 ILE A C 1
ATOM 4290 O O . ILE A 1 545 ? -22.317 -8.783 25.486 1.00 84.31 545 ILE A O 1
ATOM 4294 N N . PRO A 1 546 ? -21.291 -10.280 26.806 1.00 80.38 546 PRO A N 1
ATOM 4295 C CA . PRO A 1 546 ? -22.355 -11.268 26.687 1.00 80.38 546 PRO A CA 1
ATOM 4296 C C . PRO A 1 546 ? -23.544 -10.861 27.562 1.00 80.38 546 PRO A C 1
ATOM 4298 O O . PRO A 1 546 ? -23.414 -10.781 28.787 1.00 80.38 546 PRO A O 1
ATOM 4301 N N . ILE A 1 547 ? -24.696 -10.632 26.932 1.00 85.75 547 ILE A N 1
ATOM 4302 C CA . ILE A 1 547 ? -25.943 -10.271 27.609 1.00 85.75 547 ILE A CA 1
ATOM 4303 C C . ILE A 1 547 ? -27.034 -11.316 27.366 1.00 85.75 547 ILE A C 1
ATOM 4305 O O . ILE A 1 547 ? -27.158 -11.868 26.269 1.00 85.75 547 ILE A O 1
ATOM 4309 N N . ASP A 1 548 ? -27.847 -11.540 28.392 1.00 86.19 548 ASP A N 1
ATOM 4310 C CA . ASP A 1 548 ? -29.154 -12.190 28.300 1.00 86.19 548 ASP A CA 1
ATOM 4311 C C . ASP A 1 548 ? -30.175 -11.265 28.960 1.00 86.19 548 ASP A C 1
ATOM 4313 O O . ASP A 1 548 ? -30.044 -10.928 30.137 1.00 86.19 548 ASP A O 1
ATOM 4317 N N . ALA A 1 549 ? -31.144 -10.793 28.185 1.00 89.62 549 ALA A N 1
ATOM 4318 C CA . ALA A 1 549 ? -32.160 -9.858 28.629 1.00 89.62 549 ALA A CA 1
ATOM 4319 C C . ALA A 1 549 ? -33.546 -10.369 28.259 1.00 89.62 549 ALA A C 1
ATOM 4321 O O . ALA A 1 549 ? -33.809 -10.730 27.114 1.00 89.62 549 ALA A O 1
ATOM 4322 N N . GLN A 1 550 ? -34.450 -10.354 29.225 1.00 90.44 550 GLN A N 1
ATOM 4323 C CA . GLN A 1 550 ? -35.835 -10.764 29.080 1.00 90.44 550 GLN A CA 1
ATOM 4324 C C . GLN A 1 550 ? -36.735 -9.666 29.628 1.00 90.44 550 GLN A C 1
ATOM 4326 O O . GLN A 1 550 ? -36.495 -9.138 30.713 1.00 90.44 550 GLN A O 1
ATOM 4331 N N . VAL A 1 551 ? -37.771 -9.319 28.873 1.00 91.12 551 VAL A N 1
ATOM 4332 C CA . VAL A 1 551 ? -38.788 -8.350 29.280 1.00 91.12 551 VAL A CA 1
ATOM 4333 C C . VAL A 1 551 ? -40.155 -8.952 28.998 1.00 91.12 551 VAL A C 1
ATOM 4335 O O . VAL A 1 551 ? -40.484 -9.250 27.851 1.00 91.12 551 VAL A O 1
ATOM 4338 N N . CYS A 1 552 ? -40.946 -9.123 30.049 1.00 89.69 552 CYS A N 1
ATOM 4339 C CA . CYS A 1 552 ? -42.345 -9.517 29.986 1.00 89.69 552 CYS A CA 1
ATOM 4340 C C . CYS A 1 552 ? -43.196 -8.260 30.167 1.00 89.69 552 CYS A C 1
ATOM 4342 O O . CYS A 1 552 ? -43.201 -7.671 31.248 1.00 89.69 552 CYS A O 1
ATOM 4344 N N . ALA A 1 553 ? -43.873 -7.811 29.113 1.00 85.38 553 ALA A N 1
ATOM 4345 C CA . ALA A 1 553 ? -44.599 -6.546 29.110 1.00 85.38 553 ALA A CA 1
ATOM 4346 C C . ALA A 1 553 ? -46.063 -6.734 28.714 1.00 85.38 553 ALA A C 1
ATOM 4348 O O . ALA A 1 553 ? -46.372 -7.396 27.727 1.00 85.38 553 ALA A O 1
ATOM 4349 N N . SER A 1 554 ? -46.956 -6.067 29.447 1.00 80.19 554 SER A N 1
ATOM 4350 C CA . SER A 1 554 ? -48.380 -5.969 29.106 1.00 80.19 554 SER A CA 1
ATOM 4351 C C . SER A 1 554 ? -48.671 -4.853 28.092 1.00 80.19 554 SER A C 1
ATOM 4353 O O . SER A 1 554 ? -49.715 -4.854 27.446 1.00 80.19 554 SER A O 1
ATOM 4355 N N . SER A 1 555 ? -47.750 -3.893 27.950 1.00 80.19 555 SER A N 1
ATOM 4356 C CA . SER A 1 555 ? -47.833 -2.776 27.000 1.00 80.19 555 SER A CA 1
ATOM 4357 C C . SER A 1 555 ? -46.925 -3.000 25.788 1.00 80.19 555 SER A C 1
ATOM 4359 O O . SER A 1 555 ? -45.877 -3.638 25.886 1.00 80.19 555 SER A O 1
ATOM 4361 N N . LYS A 1 556 ? -47.277 -2.403 24.642 1.00 84.69 556 LYS A N 1
ATOM 4362 C CA . LYS A 1 556 ? -46.492 -2.511 23.405 1.00 84.69 556 LYS A CA 1
ATOM 4363 C C . LYS A 1 556 ? -45.113 -1.861 23.563 1.00 84.69 556 LYS A C 1
ATOM 4365 O O . LYS A 1 556 ? -45.018 -0.664 23.833 1.00 84.69 556 LYS A O 1
ATOM 4370 N N . ILE A 1 557 ? -44.053 -2.626 23.318 1.00 88.00 557 ILE A N 1
ATOM 4371 C CA . ILE A 1 557 ? -42.675 -2.122 23.251 1.00 88.00 557 ILE A CA 1
ATOM 4372 C C . ILE A 1 557 ? -42.429 -1.548 21.848 1.00 88.00 557 ILE A C 1
ATOM 4374 O O . ILE A 1 557 ? -42.668 -2.223 20.846 1.00 88.00 557 ILE A O 1
ATOM 4378 N N . ALA A 1 558 ? -41.971 -0.297 21.759 1.00 87.56 558 ALA A N 1
ATOM 4379 C CA . ALA A 1 558 ? -41.609 0.345 20.491 1.00 87.56 558 ALA A CA 1
ATOM 4380 C C . ALA A 1 558 ? -40.121 0.219 20.164 1.00 87.56 558 ALA A C 1
ATOM 4382 O O . ALA A 1 558 ? -39.767 0.051 18.998 1.00 87.56 558 ALA A O 1
ATOM 4383 N N . LYS A 1 559 ? -39.261 0.325 21.179 1.00 91.19 559 LYS A N 1
ATOM 4384 C CA . LYS A 1 559 ? -37.806 0.305 21.029 1.00 91.19 559 LYS A CA 1
ATOM 4385 C C . LYS A 1 559 ? -37.177 -0.294 22.279 1.00 91.19 559 LYS A C 1
ATOM 4387 O O . LYS A 1 559 ? -37.657 -0.050 23.380 1.00 91.19 559 LYS A O 1
ATOM 4392 N N . ALA A 1 560 ? -36.101 -1.044 22.098 1.00 91.88 560 ALA A N 1
ATOM 4393 C CA . ALA A 1 560 ? -35.215 -1.452 23.175 1.00 91.88 560 ALA A CA 1
ATOM 4394 C C . ALA A 1 560 ? -33.766 -1.255 22.710 1.00 91.88 560 ALA A C 1
ATOM 4396 O O . ALA A 1 560 ? -33.461 -1.445 21.527 1.00 91.88 560 ALA A O 1
ATOM 4397 N N . ARG A 1 561 ? -32.877 -0.826 23.605 1.00 94.56 561 ARG A N 1
ATOM 4398 C CA . ARG A 1 561 ? -31.443 -0.699 23.315 1.00 94.56 561 ARG A CA 1
ATOM 4399 C C . ARG A 1 561 ? -30.601 -0.907 24.564 1.00 94.56 561 ARG A C 1
ATOM 4401 O O . ARG A 1 561 ? -31.024 -0.589 25.672 1.00 94.56 561 ARG A O 1
ATOM 4408 N N . PHE A 1 562 ? -29.376 -1.363 24.351 1.00 94.56 562 PHE A N 1
ATOM 4409 C CA . PHE A 1 562 ? -28.300 -1.204 25.318 1.00 94.56 562 PHE A CA 1
ATOM 4410 C C . PHE A 1 562 ? -27.449 -0.003 24.935 1.00 94.56 562 PHE A C 1
ATOM 4412 O O . PHE A 1 562 ? -27.239 0.256 23.753 1.00 94.56 562 PHE A O 1
ATOM 4419 N N . TYR A 1 563 ? -26.903 0.708 25.908 1.00 94.25 563 TYR A N 1
ATOM 4420 C CA . TYR A 1 563 ? -25.843 1.671 25.646 1.00 94.25 563 TYR A CA 1
ATOM 4421 C C . TYR A 1 563 ? -24.860 1.712 26.804 1.00 94.25 563 TYR A C 1
ATOM 4423 O O . TYR A 1 563 ? -25.202 1.444 27.955 1.00 94.25 563 TYR A O 1
ATOM 4431 N N . LEU A 1 564 ? -23.610 2.018 26.485 1.00 93.44 564 LEU A N 1
ATOM 4432 C CA . LEU A 1 564 ? -22.541 2.084 27.463 1.00 93.44 564 LEU A CA 1
ATOM 4433 C C . LEU A 1 564 ? -22.260 3.537 27.822 1.00 93.44 564 LEU A C 1
ATOM 4435 O O . LEU A 1 564 ? -21.958 4.345 26.941 1.00 93.44 564 LEU A O 1
ATOM 4439 N N . ARG A 1 565 ? -22.322 3.859 29.111 1.00 91.38 565 ARG A N 1
ATOM 4440 C CA . ARG A 1 565 ? -21.990 5.180 29.637 1.00 91.38 565 ARG A CA 1
ATOM 4441 C C . ARG A 1 565 ? -20.654 5.112 30.362 1.00 91.38 565 ARG A C 1
ATOM 4443 O O . ARG A 1 565 ? -20.438 4.240 31.197 1.00 91.38 565 ARG A O 1
ATOM 4450 N N . GLU A 1 566 ? -19.768 6.036 30.032 1.00 88.94 566 GLU A N 1
ATOM 4451 C CA . GLU A 1 566 ? -18.522 6.267 30.757 1.00 88.94 566 GLU A CA 1
ATOM 4452 C C . GLU A 1 566 ? -18.707 7.517 31.619 1.00 88.94 566 GLU A C 1
ATOM 4454 O O . GLU A 1 566 ? -19.152 8.564 31.132 1.00 88.94 566 GLU A O 1
ATOM 4459 N N . ILE A 1 567 ? -18.401 7.382 32.905 1.00 86.56 567 ILE A N 1
ATOM 4460 C CA . ILE A 1 567 ? -18.519 8.436 33.910 1.00 86.56 567 ILE A CA 1
ATOM 4461 C C . ILE A 1 567 ? -17.112 8.792 34.370 1.00 86.56 567 ILE A C 1
ATOM 4463 O O . ILE A 1 567 ? -16.350 7.919 34.781 1.00 86.56 567 ILE A O 1
ATOM 4467 N N . HIS A 1 568 ? -16.778 10.075 34.288 1.00 80.88 568 HIS A N 1
ATOM 4468 C CA . HIS A 1 568 ? -15.506 10.647 34.703 1.00 80.88 568 HIS A CA 1
ATOM 4469 C C . HIS A 1 568 ? -15.728 11.530 35.919 1.00 80.88 568 HIS A C 1
ATOM 4471 O O . HIS A 1 568 ? -16.361 12.577 35.784 1.00 80.88 568 HIS A O 1
ATOM 4477 N N . THR A 1 569 ? -15.163 11.164 37.066 1.00 79.12 569 THR A N 1
ATOM 4478 C CA . THR A 1 569 ? -15.105 12.059 38.223 1.00 79.12 569 THR A CA 1
ATOM 4479 C C . THR A 1 569 ? -13.683 12.543 38.473 1.00 79.12 569 THR A C 1
ATOM 4481 O O . THR A 1 569 ? -12.718 11.809 38.255 1.00 79.12 569 THR A O 1
ATOM 4484 N N . VAL A 1 570 ? -13.545 13.810 38.867 1.00 74.44 570 VAL A N 1
ATOM 4485 C CA . VAL A 1 570 ? -12.263 14.419 39.253 1.00 74.44 570 VAL A CA 1
ATOM 4486 C C . VAL A 1 570 ? -12.426 15.091 40.613 1.00 74.44 570 VAL A C 1
ATOM 4488 O O . VAL A 1 570 ? -13.258 15.989 40.759 1.00 74.44 570 VAL A O 1
ATOM 4491 N N . ASP A 1 571 ? -11.656 14.622 41.595 1.00 71.75 571 ASP A N 1
ATOM 4492 C CA . ASP A 1 571 ? -11.651 15.034 43.007 1.00 71.75 571 ASP A CA 1
ATOM 4493 C C . ASP A 1 571 ? -13.051 15.069 43.651 1.00 71.75 571 ASP A C 1
ATOM 4495 O O . ASP A 1 571 ? -13.294 15.840 44.574 1.00 71.75 571 ASP A O 1
ATOM 4499 N N . ASP A 1 572 ? -13.993 14.272 43.131 1.00 68.31 572 ASP A N 1
ATOM 4500 C CA . ASP A 1 572 ? -15.423 14.260 43.491 1.00 68.31 572 ASP A CA 1
ATOM 4501 C C . ASP A 1 572 ? -16.147 15.620 43.363 1.00 68.31 572 ASP A C 1
ATOM 4503 O O . ASP A 1 572 ? -17.299 15.767 43.769 1.00 68.31 572 ASP A O 1
ATOM 4507 N N . VAL A 1 573 ? -15.501 16.619 42.756 1.00 65.94 573 VAL A N 1
ATOM 4508 C CA . VAL A 1 573 ? -16.059 17.962 42.524 1.00 65.94 573 VAL A CA 1
ATOM 4509 C C . VAL A 1 573 ? -16.688 18.062 41.138 1.00 65.94 573 VAL A C 1
ATOM 4511 O O . VAL A 1 573 ? -17.670 18.779 40.944 1.00 65.94 573 VAL A O 1
ATOM 4514 N N . PHE A 1 574 ? -16.120 17.361 40.159 1.00 67.31 574 PHE A N 1
ATOM 4515 C CA . PHE A 1 574 ? -16.578 17.396 38.776 1.00 67.31 574 PHE A CA 1
ATOM 4516 C C . PHE A 1 574 ? -16.984 16.005 38.311 1.00 67.31 574 PHE A C 1
ATOM 4518 O O . PHE A 1 574 ? -16.197 15.071 38.437 1.00 67.31 574 PHE A O 1
ATOM 4525 N N . GLU A 1 575 ? -18.167 15.901 37.706 1.00 74.69 575 GLU A N 1
ATOM 4526 C CA . GLU A 1 575 ? -18.661 14.695 37.047 1.00 74.69 575 GLU A CA 1
ATOM 4527 C C . GLU A 1 575 ? -18.988 15.006 35.580 1.00 74.69 575 GLU A C 1
ATOM 4529 O O . GLU A 1 575 ? -19.817 15.862 35.269 1.00 74.69 575 GLU A O 1
ATOM 4534 N N . GLY A 1 576 ? -18.312 14.317 34.663 1.00 74.50 576 GLY A N 1
ATOM 4535 C CA . GLY A 1 576 ? -18.624 14.312 33.239 1.00 74.50 576 GLY A CA 1
ATOM 4536 C C . GLY A 1 576 ? -19.125 12.937 32.818 1.00 74.50 576 GLY A C 1
ATOM 4537 O O . GLY A 1 576 ? -18.640 11.923 33.309 1.00 74.50 576 GLY A O 1
ATOM 4538 N N . GLN A 1 577 ? -20.067 12.889 31.881 1.00 82.88 577 GLN A N 1
ATOM 4539 C CA . GLN A 1 577 ? -20.591 11.632 31.349 1.00 82.88 577 GLN A CA 1
ATOM 4540 C C . GLN A 1 577 ? -20.544 11.655 29.821 1.00 82.88 577 GLN A C 1
ATOM 4542 O O . GLN A 1 577 ? -20.794 12.693 29.202 1.00 82.88 577 GLN A O 1
ATOM 4547 N N . ARG A 1 578 ? -20.236 10.513 29.198 1.00 84.00 578 ARG A N 1
ATOM 4548 C CA . ARG A 1 578 ? -20.405 10.325 27.749 1.00 84.00 578 ARG A CA 1
ATOM 4549 C C . ARG A 1 578 ? -20.976 8.952 27.429 1.00 84.00 578 ARG A C 1
ATOM 4551 O O . ARG A 1 578 ? -20.656 7.966 28.088 1.00 84.00 578 ARG A O 1
ATOM 4558 N N . VAL A 1 579 ? -21.789 8.888 26.379 1.00 87.69 579 VAL A N 1
ATOM 4559 C CA . VAL A 1 579 ? -22.197 7.615 25.778 1.00 87.69 579 VAL A CA 1
ATOM 4560 C C . VAL A 1 579 ? -21.059 7.140 24.878 1.00 87.69 579 VAL A C 1
ATOM 4562 O O . VAL A 1 579 ? -20.664 7.835 23.943 1.00 87.69 579 VAL A O 1
ATOM 4565 N N . VAL A 1 580 ? -20.499 5.977 25.199 1.00 85.94 580 VAL A N 1
ATOM 4566 C CA . VAL A 1 580 ? -19.379 5.359 24.476 1.00 85.94 580 VAL A CA 1
ATOM 4567 C C . VAL A 1 580 ? -19.869 4.712 23.185 1.00 85.94 580 VAL A C 1
ATOM 4569 O O . VAL A 1 580 ? -19.268 4.886 22.125 1.00 85.94 580 VAL A O 1
ATOM 4572 N N . THR A 1 581 ? -20.947 3.934 23.276 1.00 88.31 581 THR A N 1
ATOM 4573 C CA . THR A 1 581 ? -21.546 3.212 22.151 1.00 88.31 581 THR A CA 1
ATOM 4574 C C . THR A 1 581 ? -22.966 2.758 22.502 1.00 88.31 581 THR A C 1
ATOM 4576 O O . THR A 1 581 ? -23.325 2.692 23.680 1.00 88.31 581 THR A O 1
ATOM 4579 N N . GLU A 1 582 ? -23.767 2.458 21.482 1.00 92.56 582 GLU A N 1
ATOM 4580 C CA . GLU A 1 582 ? -25.175 2.076 21.589 1.00 92.56 582 GLU A CA 1
ATOM 4581 C C . GLU A 1 582 ? -25.453 0.852 20.708 1.00 92.56 582 GLU A C 1
ATOM 4583 O O . GLU A 1 582 ? -24.959 0.762 19.584 1.00 92.56 582 GLU A O 1
ATOM 4588 N N . TRP A 1 583 ? -26.285 -0.064 21.197 1.00 93.44 583 TRP A N 1
ATOM 4589 C CA . TRP A 1 583 ? -26.689 -1.288 20.514 1.00 93.44 583 TRP A CA 1
ATOM 4590 C C . TRP A 1 583 ? -28.221 -1.398 20.513 1.00 93.44 583 TRP A C 1
ATOM 4592 O O . TRP A 1 583 ? -28.812 -1.735 21.545 1.00 93.44 583 TRP A O 1
ATOM 4602 N N . PRO A 1 584 ? -28.893 -1.090 19.389 1.00 91.56 584 PRO A N 1
ATOM 4603 C CA . PRO A 1 584 ? -30.334 -1.287 19.268 1.00 91.56 584 PRO A CA 1
ATOM 4604 C C . PRO A 1 584 ? -30.687 -2.781 19.284 1.00 91.56 584 PRO A C 1
ATOM 4606 O O . PRO A 1 584 ? -29.891 -3.615 18.856 1.00 91.56 584 PRO A O 1
ATOM 4609 N N . LEU A 1 585 ? -31.883 -3.108 19.776 1.00 90.25 585 LEU A N 1
ATOM 4610 C CA . LEU A 1 585 ? -32.402 -4.473 19.856 1.00 90.25 585 LEU A CA 1
ATOM 4611 C C . LEU A 1 585 ? -33.642 -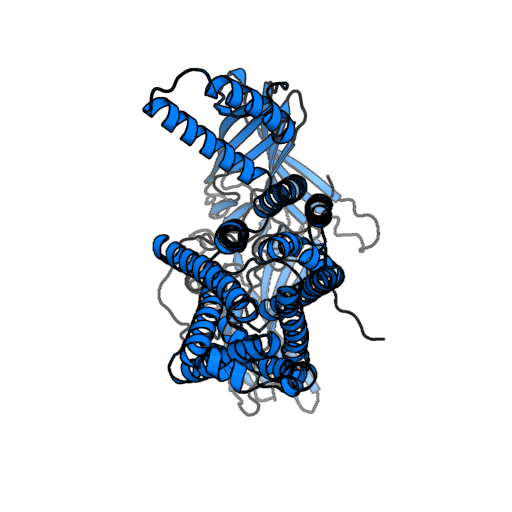4.649 18.985 1.00 90.25 585 LEU A C 1
ATOM 4613 O O . LEU A 1 585 ? -34.503 -3.767 18.919 1.00 90.25 585 LEU A O 1
ATOM 4617 N N . ASP A 1 586 ? -33.766 -5.829 18.384 1.00 85.69 586 ASP A N 1
ATOM 4618 C CA . ASP A 1 586 ? -34.921 -6.187 17.568 1.00 85.69 586 ASP A CA 1
ATOM 4619 C C . ASP A 1 586 ? -36.128 -6.541 18.441 1.00 85.69 586 ASP A C 1
ATOM 4621 O O . ASP A 1 586 ? -36.111 -7.513 19.195 1.00 85.69 586 ASP A O 1
ATOM 4625 N N . VAL A 1 587 ? -37.208 -5.767 18.326 1.00 86.62 587 VAL A N 1
ATOM 4626 C CA . VAL A 1 587 ? -38.446 -5.979 19.091 1.00 86.62 587 VAL A CA 1
ATOM 4627 C C . VAL A 1 587 ? -39.454 -6.772 18.253 1.00 86.62 587 VAL A C 1
ATOM 4629 O O . VAL A 1 587 ? -39.869 -6.334 17.175 1.00 86.62 587 VAL A O 1
ATOM 4632 N N . LYS A 1 588 ? -39.906 -7.929 18.752 1.00 82.88 588 LYS A N 1
ATOM 4633 C CA . LYS A 1 588 ? -40.939 -8.750 18.096 1.00 82.88 588 LYS A CA 1
ATOM 4634 C C . LYS A 1 588 ? -42.320 -8.125 18.310 1.00 82.88 588 LYS A C 1
ATOM 4636 O O . LYS A 1 588 ? -42.728 -7.910 19.445 1.00 82.88 588 LYS A O 1
ATOM 4641 N N . LYS A 1 589 ? -43.068 -7.868 17.233 1.00 69.94 589 LYS A N 1
ATOM 4642 C CA . LYS A 1 589 ? -44.335 -7.105 17.283 1.00 69.94 589 LYS A CA 1
ATOM 4643 C C . LYS A 1 589 ? -45.505 -7.800 18.002 1.00 69.94 589 LYS A C 1
ATOM 4645 O O . LYS A 1 589 ? -46.425 -7.097 18.401 1.00 69.94 589 LYS A O 1
ATOM 4650 N N . GLU A 1 590 ? -45.478 -9.125 18.162 1.00 65.88 590 GLU A N 1
ATOM 4651 C CA . GLU A 1 590 ? -46.627 -9.933 18.629 1.00 65.88 590 GLU A CA 1
ATOM 4652 C C . GLU A 1 590 ? -46.321 -10.814 19.858 1.00 65.88 590 GLU A C 1
ATOM 4654 O O . GLU A 1 590 ? -47.042 -11.769 20.124 1.00 65.88 590 GLU A O 1
ATOM 4659 N N . SER A 1 591 ? -45.256 -10.525 20.616 1.00 70.56 591 SER A N 1
ATOM 4660 C CA . SER A 1 591 ? -44.887 -11.324 21.797 1.00 70.56 591 SER A CA 1
ATOM 4661 C C . SER A 1 591 ? -44.935 -10.495 23.077 1.00 70.56 591 SER A C 1
ATOM 4663 O O . SER A 1 591 ? -44.260 -9.468 23.169 1.00 70.56 591 SER A O 1
ATOM 4665 N N . GLU A 1 592 ? -45.692 -10.968 24.072 1.00 74.19 592 GLU A N 1
ATOM 4666 C CA . GLU A 1 592 ? -45.702 -10.413 25.439 1.00 74.19 592 GLU A CA 1
ATOM 4667 C C . GLU A 1 592 ? -44.348 -10.608 26.139 1.00 74.19 592 GLU A C 1
ATOM 4669 O O . GLU A 1 592 ? -43.923 -9.766 26.928 1.00 74.19 592 GLU A O 1
ATOM 4674 N N . LEU A 1 593 ? -43.632 -11.687 25.796 1.00 86.12 593 LEU A N 1
ATOM 4675 C CA . LEU A 1 593 ? -42.272 -11.953 26.255 1.00 86.12 593 LEU A CA 1
ATOM 4676 C C . LEU A 1 593 ? -41.264 -11.629 25.148 1.00 86.12 593 LEU A C 1
ATOM 4678 O O . LEU A 1 593 ? -41.241 -12.274 24.095 1.00 86.12 593 LEU A O 1
ATOM 4682 N N . GLN A 1 594 ? -40.400 -10.655 25.398 1.00 86.38 594 GLN A N 1
ATOM 4683 C CA . GLN A 1 594 ? -39.220 -10.378 24.587 1.00 86.38 594 GLN A CA 1
ATOM 4684 C C . GLN A 1 594 ? -37.996 -10.994 25.258 1.00 86.38 594 GLN A C 1
ATOM 4686 O O . GLN A 1 594 ? -37.830 -10.880 26.470 1.00 86.38 594 GLN A O 1
ATOM 4691 N N . SER A 1 595 ? -37.136 -11.641 24.477 1.00 86.81 595 SER A N 1
ATOM 4692 C CA . SER A 1 595 ? -35.872 -12.199 24.954 1.00 86.81 595 SER A CA 1
ATOM 4693 C C . SER A 1 595 ? -34.780 -11.921 23.929 1.00 86.81 595 SER A C 1
ATOM 4695 O O . SER A 1 595 ? -34.979 -12.139 22.729 1.00 86.81 595 SER A O 1
ATOM 4697 N N . TRP A 1 596 ? -33.647 -11.430 24.420 1.00 87.69 596 TRP A N 1
ATOM 4698 C CA . TRP A 1 596 ? -32.460 -11.087 23.655 1.00 87.69 596 TRP A CA 1
ATOM 4699 C C . TRP A 1 596 ? -31.250 -11.762 24.274 1.00 87.69 596 TRP A C 1
ATOM 4701 O O . TRP A 1 596 ? -30.893 -11.491 25.417 1.00 87.69 596 TRP A O 1
ATOM 4711 N N . GLN A 1 597 ? -30.585 -12.589 23.479 1.00 83.81 597 GLN A N 1
ATOM 4712 C CA . GLN A 1 597 ? -29.306 -13.181 23.827 1.00 83.81 597 GLN A CA 1
ATOM 4713 C C . GLN A 1 597 ? -28.302 -12.768 22.755 1.00 83.81 597 GLN A C 1
ATOM 4715 O O . GLN A 1 597 ? -28.392 -13.214 21.612 1.00 83.81 597 GLN A O 1
ATOM 4720 N N . GLN A 1 598 ? -27.380 -11.869 23.099 1.00 78.94 598 GLN A N 1
ATOM 4721 C CA . GLN A 1 598 ? -26.413 -11.328 22.141 1.00 78.94 598 GLN A CA 1
ATOM 4722 C C . GLN A 1 598 ? -25.102 -10.904 22.808 1.00 78.94 598 GLN A C 1
ATOM 4724 O O . GLN A 1 598 ? -25.001 -10.781 24.027 1.00 78.94 598 GLN A O 1
ATOM 4729 N N . CYS A 1 599 ? -24.087 -10.657 21.984 1.00 79.81 599 CYS A N 1
ATOM 4730 C CA . CYS A 1 599 ? -22.791 -10.150 22.412 1.00 79.81 599 CYS A CA 1
ATOM 4731 C C . CYS A 1 599 ? -22.616 -8.704 21.933 1.00 79.81 599 CYS A C 1
ATOM 4733 O O . CYS A 1 599 ? -22.541 -8.451 20.732 1.00 79.81 599 CYS A O 1
ATOM 4735 N N . LEU A 1 600 ? -22.547 -7.751 22.864 1.00 84.88 600 LEU A N 1
ATOM 4736 C CA . LEU A 1 600 ? -22.382 -6.328 22.556 1.00 84.88 600 LEU A CA 1
ATOM 4737 C C . LEU A 1 600 ? -20.912 -6.008 22.276 1.00 84.88 600 LEU A C 1
ATOM 4739 O O . LEU A 1 600 ? -20.037 -6.342 23.071 1.00 84.88 600 LEU A O 1
ATOM 4743 N N . HIS A 1 601 ? -20.623 -5.344 21.163 1.00 78.31 601 HIS A N 1
ATOM 4744 C CA . HIS A 1 601 ? -19.251 -5.092 20.721 1.00 78.31 601 HIS A CA 1
ATOM 4745 C C . HIS A 1 601 ? -18.677 -3.785 21.266 1.00 78.31 601 HIS A C 1
ATOM 4747 O O . HIS A 1 601 ? -19.205 -2.715 20.959 1.00 78.31 601 HIS A O 1
ATOM 4753 N N . LEU A 1 602 ? -17.562 -3.852 22.000 1.00 81.94 602 LEU A N 1
ATOM 4754 C CA . LEU A 1 602 ? -16.873 -2.662 22.502 1.00 81.94 602 LEU A CA 1
ATOM 4755 C C . LEU A 1 602 ? -16.028 -1.961 21.420 1.00 81.94 602 LEU A C 1
ATOM 4757 O O . LEU A 1 602 ? -15.452 -2.628 20.554 1.00 81.94 602 LEU A O 1
ATOM 4761 N N . PRO A 1 603 ? -15.876 -0.622 21.480 1.00 76.31 603 PRO A N 1
ATOM 4762 C CA . PRO A 1 603 ? -14.999 0.106 20.569 1.00 76.31 603 PRO A CA 1
ATOM 4763 C C . PRO A 1 603 ? -13.533 -0.347 20.645 1.00 76.31 603 PRO A C 1
ATOM 4765 O O . PRO A 1 603 ? -12.975 -0.558 21.719 1.00 76.31 603 PRO A O 1
ATOM 4768 N N . LEU A 1 604 ? -12.879 -0.404 19.482 1.00 68.00 604 LEU A N 1
ATOM 4769 C CA . LEU A 1 604 ? -11.466 -0.789 19.326 1.00 68.00 604 LEU A CA 1
ATOM 4770 C C . LEU A 1 604 ? -10.490 0.398 19.413 1.00 68.00 604 LEU A C 1
ATOM 4772 O O . LEU A 1 604 ? -9.290 0.237 19.206 1.00 68.00 604 LEU A O 1
ATOM 4776 N N . ALA A 1 605 ? -10.978 1.607 19.678 1.00 67.75 605 ALA A N 1
ATOM 4777 C CA . ALA A 1 605 ? -10.137 2.785 19.838 1.00 67.75 605 ALA A CA 1
ATOM 4778 C C . ALA A 1 605 ? -10.130 3.213 21.305 1.00 67.75 605 ALA A C 1
ATOM 4780 O O . ALA A 1 605 ? -11.157 3.640 21.827 1.00 67.75 605 ALA A O 1
ATOM 4781 N N . VAL A 1 606 ? -8.955 3.195 21.941 1.00 71.25 606 VAL A N 1
ATOM 4782 C CA . VAL A 1 606 ? -8.776 3.590 23.356 1.00 71.25 606 VAL A CA 1
ATOM 4783 C C . VAL A 1 606 ? -9.169 5.054 23.614 1.00 71.25 606 VAL A C 1
ATOM 4785 O O . VAL A 1 606 ? -9.436 5.460 24.737 1.00 71.25 606 VAL A O 1
ATOM 4788 N N . ARG A 1 607 ? -9.230 5.877 22.560 1.00 68.56 607 ARG A N 1
ATOM 4789 C CA . ARG A 1 607 ? -9.744 7.253 22.636 1.00 68.56 607 ARG A CA 1
ATOM 4790 C C . ARG A 1 607 ? -11.275 7.313 22.755 1.00 68.56 607 ARG A C 1
ATOM 4792 O O . ARG A 1 607 ? -11.807 8.267 23.321 1.00 68.56 607 ARG A O 1
ATOM 4799 N N . SER A 1 608 ? -11.963 6.330 22.181 1.00 69.94 608 SER A N 1
ATOM 4800 C CA . SER A 1 608 ? -13.425 6.225 22.175 1.00 69.94 608 SER A CA 1
ATOM 4801 C C . SER A 1 608 ? -13.958 5.523 23.421 1.00 69.94 608 SER A C 1
ATOM 4803 O O . SER A 1 608 ? -15.064 5.830 23.843 1.00 69.94 608 SER A O 1
ATOM 4805 N N . CYS A 1 609 ? -13.182 4.606 24.000 1.00 77.81 609 CYS A N 1
ATOM 4806 C CA . CYS A 1 609 ? -13.520 3.867 25.212 1.00 77.81 609 CYS A CA 1
ATOM 4807 C C . CYS A 1 609 ? -12.246 3.665 26.036 1.00 77.81 609 CYS A C 1
ATOM 4809 O O . CYS A 1 609 ? -11.265 3.124 25.517 1.00 77.81 609 CYS A O 1
ATOM 4811 N N . SER A 1 610 ? -12.245 4.132 27.282 1.00 81.44 610 SER A N 1
ATOM 4812 C CA . SER A 1 610 ? -11.106 4.004 28.199 1.00 81.44 610 SER A CA 1
ATOM 4813 C C . SER A 1 610 ? -11.269 2.754 29.070 1.00 81.44 610 SER A C 1
ATOM 4815 O O . SER A 1 610 ? -12.389 2.290 29.246 1.00 81.44 610 SER A O 1
ATOM 4817 N N . PRO A 1 611 ? -10.194 2.180 29.634 1.00 87.12 611 PRO A N 1
ATOM 4818 C CA . PRO A 1 611 ? -10.355 1.249 30.747 1.00 87.12 611 PRO A CA 1
ATOM 4819 C C . PRO A 1 611 ? -10.849 1.990 32.001 1.00 87.12 611 PRO A C 1
ATOM 4821 O O . PRO A 1 611 ? -10.661 3.206 32.119 1.00 87.12 611 PRO A O 1
ATOM 4824 N N . ASP A 1 612 ? -11.449 1.251 32.931 1.00 87.75 612 ASP A N 1
ATOM 4825 C CA . ASP A 1 612 ? -11.778 1.745 34.265 1.00 87.75 612 ASP A CA 1
ATOM 4826 C C . ASP A 1 612 ? -10.489 2.075 35.018 1.00 87.75 612 ASP A C 1
ATOM 4828 O O . ASP A 1 612 ? -9.512 1.324 34.987 1.00 87.75 612 ASP A O 1
ATOM 4832 N N . LEU A 1 613 ? -10.499 3.216 35.697 1.00 85.31 613 LEU A N 1
ATOM 4833 C CA . LEU A 1 613 ? -9.339 3.786 36.373 1.00 85.31 613 LEU A CA 1
ATOM 4834 C C . LEU A 1 613 ? -9.803 4.460 37.660 1.00 85.31 613 LEU A C 1
ATOM 4836 O O . LEU A 1 613 ? -10.846 5.105 37.687 1.00 85.31 613 LEU A O 1
ATOM 4840 N N . SER A 1 614 ? -8.991 4.393 38.711 1.00 82.62 614 SER A N 1
ATOM 4841 C CA . SER A 1 614 ? -9.173 5.225 39.902 1.00 82.62 614 SER A CA 1
ATOM 4842 C C . SER A 1 614 ? -7.814 5.621 40.471 1.00 82.62 614 SER A C 1
ATOM 4844 O O . SER A 1 614 ? -7.223 4.866 41.244 1.00 82.62 614 SER A O 1
ATOM 4846 N N . MET A 1 615 ? -7.289 6.784 40.075 1.00 77.94 615 MET A N 1
ATOM 4847 C CA . MET A 1 615 ? -5.973 7.281 40.507 1.00 77.94 615 MET A CA 1
ATOM 4848 C C . MET A 1 615 ? -5.923 8.813 40.550 1.00 77.94 615 MET A C 1
ATOM 4850 O O . MET A 1 615 ? -6.478 9.476 39.680 1.00 77.94 615 MET A O 1
ATOM 4854 N N . HIS A 1 616 ? -5.200 9.378 41.527 1.00 72.69 616 HIS A N 1
ATOM 4855 C CA . HIS A 1 616 ? -4.957 10.830 41.668 1.00 72.69 616 HIS A CA 1
ATOM 4856 C C . HIS A 1 616 ? -6.220 11.696 41.565 1.00 72.69 616 HIS A C 1
ATOM 4858 O O . HIS A 1 616 ? -6.237 12.683 40.835 1.00 72.69 616 HIS A O 1
ATOM 4864 N N . GLY A 1 617 ? -7.293 11.283 42.244 1.00 72.31 617 GLY A N 1
ATOM 4865 C CA . GLY A 1 617 ? -8.573 11.991 42.214 1.00 72.31 617 GLY A CA 1
ATOM 4866 C C . GLY A 1 617 ? -9.367 11.807 40.920 1.00 72.31 617 GLY A C 1
ATOM 4867 O O . GLY A 1 617 ? -10.523 12.199 40.872 1.00 72.31 617 GLY A O 1
ATOM 4868 N N . VAL A 1 618 ? -8.804 11.176 39.885 1.00 77.81 618 VAL A N 1
ATOM 4869 C CA . VAL A 1 618 ? -9.506 10.857 38.639 1.00 77.81 618 VAL A CA 1
ATOM 4870 C C . VAL A 1 618 ? -10.076 9.448 38.726 1.00 77.81 618 VAL A C 1
ATOM 4872 O O . VAL A 1 618 ? -9.332 8.476 38.888 1.00 77.81 618 VAL A O 1
ATOM 4875 N N . LYS A 1 619 ? -11.391 9.327 38.564 1.00 84.50 619 LYS A N 1
ATOM 4876 C CA . LYS A 1 619 ? -12.091 8.049 38.478 1.00 84.50 619 LYS A CA 1
ATOM 4877 C C . LYS A 1 619 ? -12.840 7.946 37.160 1.00 84.50 619 LYS A C 1
ATOM 4879 O O . LYS A 1 619 ? -13.507 8.883 36.730 1.00 84.50 619 LYS A O 1
ATOM 4884 N N . ILE A 1 620 ? -12.721 6.788 36.532 1.00 86.31 620 ILE A N 1
ATOM 4885 C CA . ILE A 1 620 ? -13.420 6.411 35.313 1.00 86.31 620 ILE A CA 1
ATOM 4886 C C . ILE A 1 620 ? -14.098 5.094 35.586 1.00 86.31 620 ILE A C 1
ATOM 4888 O O . ILE A 1 620 ? -13.442 4.118 35.944 1.00 86.31 620 ILE A O 1
ATOM 4892 N N . SER A 1 621 ? -15.409 5.093 35.422 1.00 90.38 621 SER A N 1
ATOM 4893 C CA . SER A 1 621 ? -16.233 3.911 35.610 1.00 90.38 621 SER A CA 1
ATOM 4894 C C . SER A 1 621 ? -17.216 3.778 34.470 1.00 90.38 621 SER A C 1
ATOM 4896 O O . SER A 1 621 ? -17.728 4.783 33.964 1.00 90.38 621 SER A O 1
ATOM 4898 N N . HIS A 1 622 ? -17.516 2.536 34.114 1.00 91.69 622 HIS A N 1
ATOM 4899 C CA . HIS A 1 622 ? -18.461 2.230 33.058 1.00 91.69 622 HIS A CA 1
ATOM 4900 C C . HIS A 1 622 ? -19.753 1.631 33.614 1.00 91.69 622 HIS A C 1
ATOM 4902 O O . HIS A 1 622 ? -19.757 0.729 34.454 1.00 91.69 622 HIS A O 1
ATOM 4908 N N . THR A 1 623 ? -20.882 2.120 33.113 1.00 93.25 623 THR A N 1
ATOM 4909 C CA . THR A 1 623 ? -22.208 1.586 33.425 1.00 93.25 623 THR A CA 1
ATOM 4910 C C . THR A 1 623 ? -22.909 1.195 32.133 1.00 93.25 623 THR A C 1
ATOM 4912 O O . THR A 1 623 ? -23.041 1.992 31.203 1.00 93.25 623 THR A O 1
ATOM 4915 N N . LEU A 1 624 ? -23.338 -0.062 32.054 1.00 94.25 624 LEU A N 1
ATOM 4916 C CA . LEU A 1 624 ? -24.172 -0.564 30.972 1.00 94.25 624 LEU A CA 1
ATOM 4917 C C . LEU A 1 624 ? -25.626 -0.221 31.288 1.00 94.25 624 LEU A C 1
ATOM 4919 O O . LEU A 1 624 ? -26.138 -0.609 32.335 1.00 94.25 624 LEU A O 1
ATOM 4923 N N . HIS A 1 625 ? -26.284 0.483 30.381 1.00 94.75 625 HIS A N 1
ATOM 4924 C CA . HIS A 1 625 ? -27.681 0.864 30.507 1.00 94.75 625 HIS A CA 1
ATOM 4925 C C . HIS A 1 625 ? -28.532 0.046 29.544 1.00 94.75 625 HIS A C 1
ATOM 4927 O O . HIS A 1 625 ? -28.143 -0.173 28.395 1.00 94.75 625 HIS A O 1
ATOM 4933 N N . PHE A 1 626 ? -29.691 -0.389 30.020 1.00 94.75 626 PHE A N 1
ATOM 4934 C CA . PHE A 1 626 ? -30.738 -1.003 29.222 1.00 94.75 626 PHE A CA 1
ATOM 4935 C C . PHE A 1 626 ? -31.965 -0.105 29.257 1.00 94.75 626 PHE A C 1
ATOM 4937 O O . PHE A 1 626 ? -32.514 0.155 30.328 1.00 94.75 626 PHE A O 1
ATOM 4944 N N . GLU A 1 627 ? -32.369 0.370 28.087 1.00 94.38 627 GLU A N 1
ATOM 4945 C CA . GLU A 1 627 ? -33.469 1.311 27.915 1.00 94.38 627 GLU A CA 1
ATOM 4946 C C . GLU A 1 627 ? -34.554 0.676 27.046 1.00 94.38 627 GLU A C 1
ATOM 4948 O O . GLU A 1 627 ? -34.269 0.123 25.975 1.00 94.38 627 GLU A O 1
ATOM 4953 N N . VAL A 1 628 ? -35.802 0.773 27.501 1.00 92.31 628 VAL A N 1
ATOM 4954 C CA . VAL A 1 628 ? -36.980 0.267 26.795 1.00 92.31 628 VAL A CA 1
ATOM 4955 C C . VAL A 1 628 ? -38.037 1.361 26.708 1.00 92.31 628 VAL A C 1
ATOM 4957 O O . VAL A 1 628 ? -38.443 1.954 27.706 1.00 92.31 628 VAL A O 1
ATOM 4960 N N . THR A 1 629 ? -38.519 1.609 25.494 1.00 91.38 629 THR A N 1
ATOM 4961 C CA . THR A 1 629 ? -39.594 2.560 25.216 1.00 91.38 629 THR A CA 1
ATOM 4962 C C . THR A 1 629 ? -40.912 1.811 25.051 1.00 91.38 629 THR A C 1
ATOM 4964 O O . THR A 1 629 ? -41.083 1.021 24.115 1.00 91.38 629 THR A O 1
ATOM 4967 N N . PHE A 1 630 ? -41.873 2.098 25.923 1.00 89.38 630 PHE A N 1
ATOM 4968 C CA . PHE A 1 630 ? -43.235 1.570 25.877 1.00 89.38 630 PHE A CA 1
ATOM 4969 C C . PHE A 1 630 ? -44.190 2.568 25.227 1.00 89.38 630 PHE A C 1
ATOM 4971 O O . PHE A 1 630 ? -44.039 3.775 25.391 1.00 89.38 630 PHE A O 1
ATOM 4978 N N . VAL A 1 631 ? -45.214 2.065 24.540 1.00 86.75 631 VAL A N 1
ATOM 4979 C CA . VAL A 1 631 ? -46.309 2.866 23.978 1.00 86.75 631 VAL A CA 1
ATOM 4980 C C . VAL A 1 631 ? -47.617 2.396 24.593 1.00 86.75 631 VAL A C 1
ATOM 4982 O O . VAL A 1 631 ? -48.012 1.245 24.412 1.00 86.75 631 VAL A O 1
ATOM 4985 N N . THR A 1 632 ? -48.290 3.280 25.327 1.00 82.88 632 THR A N 1
ATOM 4986 C CA . THR A 1 632 ? -49.621 3.032 25.910 1.00 82.88 632 THR A CA 1
ATOM 4987 C C . THR A 1 632 ? -50.533 4.188 25.515 1.00 82.88 632 THR A C 1
ATOM 4989 O O . THR A 1 632 ? -50.185 5.338 25.760 1.00 82.88 632 THR A O 1
ATOM 4992 N N . ASP A 1 633 ? -51.649 3.902 24.840 1.00 80.56 633 ASP A N 1
ATOM 4993 C CA . ASP A 1 633 ? -52.638 4.904 24.402 1.00 80.56 633 ASP A CA 1
ATOM 4994 C C . ASP A 1 633 ? -52.049 6.098 23.617 1.00 80.56 633 ASP A C 1
ATOM 4996 O O . ASP A 1 633 ? -52.500 7.234 23.727 1.00 80.56 633 ASP A O 1
ATOM 5000 N N . GLY A 1 634 ? -51.005 5.844 22.820 1.00 77.31 634 GLY A N 1
ATOM 5001 C CA . GLY A 1 634 ? -50.307 6.867 22.028 1.00 77.31 634 GLY A CA 1
ATOM 5002 C C . GLY A 1 634 ? -49.246 7.669 22.792 1.00 77.31 634 GLY A C 1
ATOM 5003 O O . GLY A 1 634 ? -48.531 8.453 22.171 1.00 77.31 634 GLY A O 1
ATOM 5004 N N . ILE A 1 635 ? -49.088 7.447 24.100 1.00 83.25 635 ILE A N 1
ATOM 5005 C CA . ILE A 1 635 ? -48.046 8.062 24.931 1.00 83.25 635 ILE A CA 1
ATOM 5006 C C . ILE A 1 635 ? -46.831 7.129 24.992 1.00 83.25 635 ILE A C 1
ATOM 5008 O O . ILE A 1 635 ? -46.948 5.955 25.354 1.00 83.25 635 ILE A O 1
ATOM 5012 N N . THR A 1 636 ? -45.658 7.660 24.646 1.00 88.06 636 THR A N 1
ATOM 5013 C CA . THR A 1 636 ? -44.364 6.974 24.752 1.00 88.06 636 THR A CA 1
ATOM 5014 C C . THR A 1 636 ? -43.745 7.214 26.129 1.00 88.06 636 THR A C 1
ATOM 5016 O O . THR A 1 636 ? -43.543 8.367 26.508 1.00 88.06 636 THR A O 1
ATOM 5019 N N . THR A 1 637 ? -43.417 6.152 26.866 1.00 88.50 637 THR A N 1
ATOM 5020 C CA . THR A 1 637 ? -42.683 6.225 28.143 1.00 88.50 637 THR A CA 1
ATOM 5021 C C . THR A 1 637 ? -41.372 5.456 28.042 1.00 88.50 637 THR A C 1
ATOM 5023 O O . THR A 1 637 ? -41.383 4.307 27.602 1.00 88.50 637 THR A O 1
ATOM 5026 N N . GLU A 1 638 ? -40.268 6.073 28.452 1.00 90.62 638 GLU A N 1
ATOM 5027 C CA . GLU A 1 638 ? -38.933 5.466 28.478 1.00 90.62 638 GLU A CA 1
ATOM 5028 C C . GLU A 1 638 ? -38.606 5.006 29.898 1.00 90.62 638 GLU A C 1
ATOM 5030 O O . GLU A 1 638 ? -38.736 5.775 30.848 1.00 90.62 638 GLU A O 1
ATOM 5035 N N . GLU A 1 639 ? -38.214 3.744 30.031 1.00 92.00 639 GLU A N 1
ATOM 5036 C CA . GLU A 1 639 ? -37.779 3.141 31.288 1.00 92.00 639 GLU A CA 1
ATOM 5037 C C . GLU A 1 639 ? -36.344 2.640 31.117 1.00 92.00 639 GLU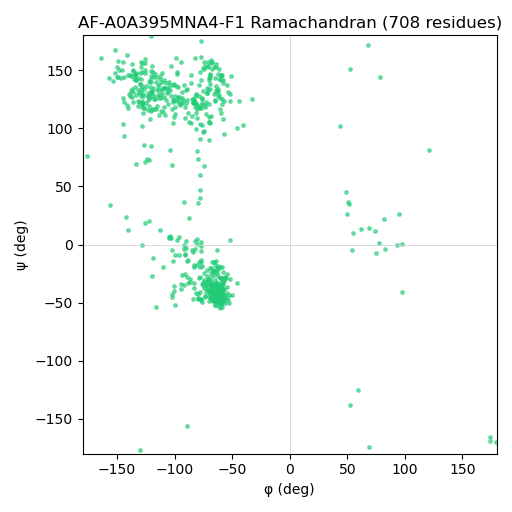 A C 1
ATOM 5039 O O . GLU A 1 639 ? -35.988 2.083 30.074 1.00 92.00 639 GLU A O 1
ATOM 5044 N N . GLU A 1 640 ? -35.517 2.832 32.141 1.00 91.75 640 GLU A N 1
ATOM 5045 C CA . GLU A 1 640 ? -34.089 2.526 32.091 1.00 91.75 640 GLU A CA 1
ATOM 5046 C C . GLU A 1 640 ? -33.641 1.784 33.351 1.00 91.75 640 GLU A C 1
ATOM 5048 O O . GLU A 1 640 ? -34.125 2.034 34.456 1.00 91.75 640 GLU A O 1
ATOM 5053 N N . ILE A 1 641 ? -32.681 0.877 33.189 1.00 93.25 641 ILE A N 1
ATOM 5054 C CA . ILE A 1 641 ? -31.933 0.260 34.284 1.00 93.25 641 ILE A CA 1
ATOM 5055 C C . ILE A 1 641 ? -30.443 0.252 33.951 1.00 93.25 641 ILE A C 1
ATOM 5057 O O . ILE A 1 641 ? -30.054 0.113 32.791 1.00 93.25 641 ILE A O 1
ATOM 5061 N N . SER A 1 642 ? -29.600 0.400 34.970 1.00 92.38 642 SER A N 1
ATOM 5062 C CA . SER A 1 642 ? -28.148 0.422 34.825 1.00 92.38 642 SER A CA 1
ATOM 5063 C C . SER A 1 642 ? -27.485 -0.716 35.596 1.00 92.38 642 SER A C 1
ATOM 5065 O O . SER A 1 642 ? -27.962 -1.160 36.642 1.00 92.38 642 SER A O 1
ATOM 5067 N N . MET A 1 643 ? -26.363 -1.198 35.068 1.00 91.19 643 MET A N 1
ATOM 5068 C CA . MET A 1 643 ? -25.525 -2.213 35.690 1.00 91.19 643 MET A CA 1
ATOM 5069 C C . MET A 1 643 ? -24.049 -1.820 35.542 1.00 91.19 643 MET A C 1
ATOM 5071 O O . MET A 1 643 ? -23.603 -1.556 34.423 1.00 91.19 643 MET A O 1
ATOM 5075 N N . PRO A 1 644 ? -23.271 -1.767 36.635 1.00 91.19 644 PRO A N 1
ATOM 5076 C CA . PRO A 1 644 ? -21.855 -1.433 36.558 1.00 91.19 644 PRO A CA 1
ATOM 5077 C C . PRO A 1 644 ? -21.070 -2.560 35.882 1.00 91.19 644 PRO A C 1
ATOM 5079 O O . PRO A 1 644 ? -21.279 -3.741 36.172 1.00 91.19 644 PRO A O 1
ATOM 5082 N N . ILE A 1 645 ? -20.143 -2.180 35.006 1.00 89.62 645 ILE A N 1
ATOM 5083 C CA . ILE A 1 645 ? -19.173 -3.085 34.390 1.00 89.62 645 ILE A CA 1
ATOM 5084 C C . ILE A 1 645 ? -17.768 -2.510 34.559 1.00 89.62 645 ILE A C 1
ATOM 5086 O O . ILE A 1 645 ? -17.606 -1.300 34.659 1.00 89.62 645 ILE A O 1
ATOM 5090 N N . HIS A 1 646 ? -16.758 -3.371 34.581 1.00 87.56 646 HIS A N 1
ATOM 5091 C CA . HIS A 1 646 ? -15.367 -2.980 34.766 1.00 87.56 646 HIS A CA 1
ATOM 5092 C C . HIS A 1 646 ? -14.568 -3.269 33.495 1.00 87.56 646 HIS A C 1
ATOM 5094 O O . HIS A 1 646 ? -14.323 -4.434 33.157 1.00 87.56 646 HIS A O 1
ATOM 5100 N N . LEU A 1 647 ? -14.128 -2.225 32.795 1.00 88.38 647 LEU A N 1
ATOM 5101 C CA . LEU A 1 647 ? -13.325 -2.375 31.584 1.00 88.38 647 LEU A CA 1
ATOM 5102 C C . LEU A 1 647 ? -11.831 -2.416 31.901 1.00 88.38 647 LEU A C 1
ATOM 5104 O O . LEU A 1 647 ? -11.315 -1.582 32.636 1.00 88.38 647 LEU A O 1
ATOM 5108 N N . PHE A 1 648 ? -11.099 -3.358 31.308 1.00 85.62 648 PHE A N 1
ATOM 5109 C CA . PHE A 1 648 ? -9.642 -3.459 31.471 1.00 85.62 648 PHE A CA 1
ATOM 5110 C C . PHE A 1 648 ? -8.953 -3.851 30.160 1.00 85.62 648 PHE A C 1
ATOM 5112 O O . PHE A 1 648 ? -9.589 -4.344 29.233 1.00 85.62 648 PHE A O 1
ATOM 5119 N N . ILE A 1 649 ? -7.639 -3.650 30.053 1.00 85.94 649 ILE A N 1
ATOM 5120 C CA . ILE A 1 649 ? -6.871 -4.093 28.877 1.00 85.94 649 ILE A CA 1
ATOM 5121 C C . ILE A 1 649 ? -6.303 -5.489 29.147 1.00 85.94 649 ILE A C 1
ATOM 5123 O O . ILE A 1 649 ? -5.584 -5.692 30.124 1.00 85.94 649 ILE A O 1
ATOM 5127 N N . SER A 1 650 ? -6.612 -6.442 28.267 1.00 82.31 650 SER A N 1
ATOM 5128 C CA . SER A 1 650 ? -6.168 -7.833 28.398 1.00 82.31 650 SER A CA 1
ATOM 5129 C C . SER A 1 650 ? -4.697 -8.017 27.989 1.00 82.31 650 SER A C 1
ATOM 5131 O O . SER A 1 650 ? -4.280 -7.452 26.976 1.00 82.31 650 SER A O 1
ATOM 5133 N N . PRO A 1 651 ? -3.921 -8.866 28.692 1.00 78.56 651 PRO A N 1
ATOM 5134 C CA . PRO A 1 651 ? -2.609 -9.332 28.234 1.00 78.56 651 PRO A CA 1
ATOM 5135 C C . PRO A 1 651 ? -2.612 -10.010 26.861 1.00 78.56 651 PRO A C 1
ATOM 5137 O O . PRO A 1 651 ? -1.616 -9.925 26.149 1.00 78.56 651 PRO A O 1
ATOM 5140 N N . GLU A 1 652 ? -3.726 -10.642 26.480 1.00 73.56 652 GLU A N 1
ATOM 5141 C CA . GLU A 1 652 ? -3.882 -11.336 25.189 1.00 73.56 652 GLU A CA 1
ATOM 5142 C C . GLU A 1 652 ? -4.204 -10.372 24.033 1.00 73.56 652 GLU A C 1
ATOM 5144 O O . GLU A 1 652 ? -4.019 -10.705 22.863 1.00 73.56 652 GLU A O 1
ATOM 5149 N N . LEU A 1 653 ? -4.657 -9.155 24.355 1.00 75.94 653 LEU A N 1
ATOM 5150 C CA . LEU A 1 653 ? -4.869 -8.072 23.396 1.00 75.94 653 LEU A CA 1
ATOM 5151 C C . LEU A 1 653 ? -4.262 -6.761 23.942 1.00 75.94 653 LEU A C 1
ATOM 5153 O O . LEU A 1 653 ? -4.993 -5.840 24.329 1.00 75.94 653 LEU A O 1
ATOM 5157 N N . PRO A 1 654 ? -2.920 -6.669 24.014 1.00 80.75 654 PRO A N 1
ATOM 5158 C CA . PRO A 1 654 ? -2.251 -5.520 24.600 1.00 80.75 654 PRO A CA 1
ATOM 5159 C C . PRO A 1 654 ? -2.424 -4.263 23.748 1.00 80.75 654 PRO A C 1
ATOM 5161 O O . PRO A 1 654 ? -2.612 -4.314 22.533 1.00 80.75 654 PRO A O 1
ATOM 5164 N N . VAL A 1 655 ? -2.292 -3.105 24.392 1.00 83.25 655 VAL A N 1
ATOM 5165 C CA . VAL A 1 655 ? -2.265 -1.796 23.731 1.00 83.25 655 VAL A CA 1
ATOM 5166 C C . VAL A 1 655 ? -0.860 -1.221 23.853 1.00 83.25 655 VAL A C 1
ATOM 5168 O O . VAL A 1 655 ? -0.306 -1.146 24.945 1.00 83.25 655 VAL A O 1
ATOM 5171 N N . ASN A 1 656 ? -0.291 -0.764 22.747 1.00 84.75 656 ASN A N 1
ATOM 5172 C CA . ASN A 1 656 ? 1.057 -0.216 22.717 1.00 84.75 656 ASN A CA 1
ATOM 5173 C C . ASN A 1 656 ? 1.152 1.222 23.272 1.00 84.75 656 ASN A C 1
ATOM 5175 O O . ASN A 1 656 ? 0.141 1.871 23.567 1.00 84.75 656 ASN A O 1
ATOM 5179 N N . GLY A 1 657 ? 2.372 1.762 23.369 1.00 82.38 657 GLY A N 1
ATOM 5180 C CA . GLY A 1 657 ? 2.650 3.135 23.831 1.00 82.38 657 GLY A CA 1
ATOM 5181 C C . GLY A 1 657 ? 1.900 4.230 23.058 1.00 82.38 657 GLY A C 1
ATOM 5182 O O . GLY A 1 657 ? 1.603 5.312 23.580 1.00 82.38 657 GLY A O 1
ATOM 5183 N N . TRP A 1 658 ? 1.531 3.928 21.815 1.00 80.69 658 TRP A N 1
ATOM 5184 C CA . TRP A 1 658 ? 0.821 4.819 20.901 1.00 80.69 658 TRP A CA 1
ATOM 5185 C C . TRP A 1 658 ? -0.707 4.717 21.001 1.00 80.69 658 TRP A C 1
ATOM 5187 O O . TRP A 1 658 ? -1.401 5.500 20.354 1.00 80.69 658 TRP A O 1
ATOM 5197 N N . GLY A 1 659 ? -1.242 3.817 21.834 1.00 76.25 659 GLY A N 1
ATOM 5198 C CA . GLY A 1 659 ? -2.687 3.616 21.990 1.00 76.25 659 GLY A CA 1
ATOM 5199 C C . GLY A 1 659 ? -3.310 2.722 20.914 1.00 76.25 659 GLY A C 1
ATOM 5200 O O . GLY A 1 659 ? -4.510 2.817 20.670 1.00 76.25 659 GLY A O 1
ATOM 5201 N N . ILE A 1 660 ? -2.503 1.884 20.258 1.00 77.69 660 ILE A N 1
ATOM 5202 C CA . ILE A 1 660 ? -2.921 0.955 19.203 1.00 77.69 660 ILE A CA 1
ATOM 5203 C C . ILE A 1 660 ? -2.869 -0.470 19.759 1.00 77.69 660 ILE A C 1
ATOM 5205 O O . ILE A 1 660 ? -1.886 -0.854 20.391 1.00 77.69 660 ILE A O 1
ATOM 5209 N N . PHE A 1 661 ? -3.911 -1.260 19.507 1.00 76.75 661 PHE A N 1
ATOM 5210 C CA . PHE A 1 661 ? -3.928 -2.681 19.846 1.00 76.75 661 PHE A CA 1
ATOM 5211 C C . PHE A 1 661 ? -2.862 -3.458 19.065 1.00 76.75 661 PHE A C 1
ATOM 5213 O O . PHE A 1 661 ? -2.744 -3.321 17.845 1.00 76.75 661 PHE A O 1
ATOM 5220 N N . VAL A 1 662 ? -2.086 -4.279 19.768 1.00 70.38 662 VAL A N 1
ATOM 5221 C CA . VAL A 1 662 ? -1.037 -5.125 19.194 1.00 70.38 662 VAL A CA 1
ATOM 5222 C C . VAL A 1 662 ? -1.622 -6.507 18.935 1.00 70.38 662 VAL A C 1
ATOM 5224 O O . VAL A 1 662 ? -2.070 -7.178 19.859 1.00 70.38 662 VAL A O 1
ATOM 5227 N N . GLN A 1 663 ? -1.616 -6.943 17.675 1.00 59.91 663 GLN A N 1
ATOM 5228 C CA . GLN A 1 663 ? -1.927 -8.330 17.333 1.00 59.91 663 GLN A CA 1
ATOM 5229 C C . GLN A 1 663 ? -0.681 -9.194 17.511 1.00 59.91 663 GLN A C 1
ATOM 5231 O O . GLN A 1 663 ? 0.360 -8.913 16.912 1.00 59.91 663 GLN A O 1
ATOM 5236 N N . ASN A 1 664 ? -0.798 -10.248 18.314 1.00 52.22 664 ASN A N 1
ATOM 5237 C CA . ASN A 1 664 ? 0.241 -11.260 18.430 1.00 52.22 664 ASN A CA 1
ATOM 5238 C C . ASN A 1 664 ? 0.256 -12.102 17.142 1.00 52.22 664 ASN A C 1
ATOM 5240 O O . ASN A 1 664 ? -0.797 -12.540 16.688 1.00 52.22 664 ASN A O 1
ATOM 5244 N N . GLN A 1 665 ? 1.426 -12.303 16.523 1.00 41.25 665 GLN A N 1
ATOM 5245 C CA . GLN A 1 665 ? 1.532 -12.978 15.214 1.00 41.25 665 GLN A CA 1
ATOM 5246 C C . GLN A 1 665 ? 1.102 -14.454 15.246 1.00 41.25 665 GLN A C 1
ATOM 5248 O O . GLN A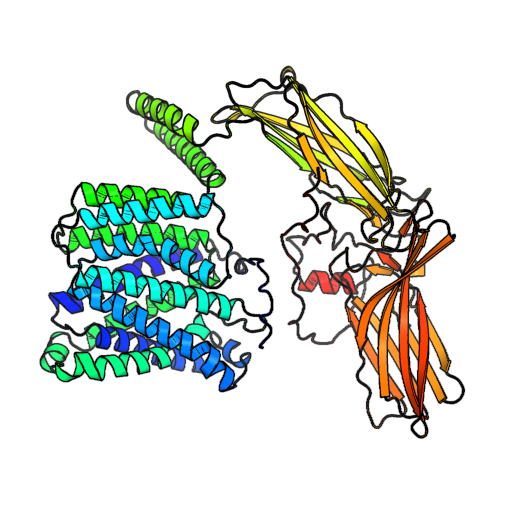 1 665 ? 0.805 -15.016 14.194 1.00 41.25 665 GLN A O 1
ATOM 5253 N N . ASP A 1 666 ? 1.037 -15.045 16.439 1.00 39.38 666 ASP A N 1
ATOM 5254 C CA . ASP A 1 666 ? 0.705 -16.452 16.657 1.00 39.38 666 ASP A CA 1
ATOM 5255 C C . ASP A 1 666 ? -0.796 -16.707 16.876 1.00 39.38 666 ASP A C 1
ATOM 5257 O O . ASP A 1 666 ? -1.207 -17.862 16.908 1.00 39.38 666 ASP A O 1
ATOM 5261 N N . ILE A 1 667 ? -1.621 -15.659 17.014 1.00 41.75 667 ILE A N 1
ATOM 5262 C CA . ILE A 1 667 ? -3.054 -15.786 17.318 1.00 41.75 667 ILE A CA 1
ATOM 5263 C C . ILE A 1 667 ? -3.852 -15.129 16.191 1.00 41.75 667 ILE A C 1
ATOM 5265 O O . ILE A 1 667 ? -3.774 -13.918 15.959 1.00 41.75 667 ILE A O 1
ATOM 5269 N N . THR A 1 668 ? -4.624 -15.925 15.455 1.00 43.03 668 THR A N 1
ATOM 5270 C CA . THR A 1 668 ? -5.479 -15.412 14.379 1.00 43.03 668 THR A CA 1
ATOM 5271 C C . THR A 1 668 ? -6.561 -14.487 14.949 1.00 43.03 668 THR A C 1
ATOM 5273 O O . THR A 1 668 ? -7.012 -14.635 16.082 1.00 43.03 668 THR A O 1
ATOM 5276 N N . SER A 1 669 ? -7.055 -13.522 14.164 1.00 42.75 669 SER A N 1
ATOM 5277 C CA . SER A 1 669 ? -8.093 -12.579 14.626 1.00 42.75 669 SER A CA 1
ATOM 5278 C C . SER A 1 669 ? -9.397 -13.248 15.080 1.00 42.75 669 SER A C 1
ATOM 5280 O O . SER A 1 669 ? -10.200 -12.611 15.758 1.00 42.75 669 SER A O 1
ATOM 5282 N N . LYS A 1 670 ? -9.631 -14.496 14.656 1.00 44.72 670 LYS A N 1
ATOM 5283 C CA . LYS A 1 670 ? -10.772 -15.315 15.071 1.00 44.72 670 LYS A CA 1
ATOM 5284 C C . LYS A 1 670 ? -10.547 -15.854 16.487 1.00 44.72 670 LYS A C 1
ATOM 5286 O O . LYS A 1 670 ? -11.366 -15.597 17.356 1.00 44.72 670 LYS A O 1
ATOM 5291 N N . GLU A 1 671 ? -9.373 -16.432 16.736 1.00 46.50 671 GLU A N 1
ATOM 5292 C CA . GLU A 1 671 ? -8.958 -16.916 18.059 1.00 46.50 671 GLU A CA 1
ATOM 5293 C C . GLU A 1 671 ? -8.882 -15.785 19.095 1.00 46.50 671 GLU A C 1
ATOM 5295 O O . GLU A 1 671 ? -9.326 -15.966 20.218 1.00 46.50 671 GLU A O 1
ATOM 5300 N N . VAL A 1 672 ? -8.414 -14.585 18.724 1.00 49.03 672 VAL A N 1
ATOM 5301 C CA . VAL A 1 672 ? -8.397 -13.421 19.635 1.00 49.03 672 VAL A CA 1
ATOM 5302 C C . VAL A 1 672 ? -9.807 -13.041 20.103 1.00 49.03 672 VAL A C 1
ATOM 5304 O O . VAL A 1 672 ? -9.997 -12.713 21.269 1.00 49.03 672 VAL A O 1
ATOM 5307 N N . LYS A 1 673 ? -10.806 -13.058 19.210 1.00 50.66 673 LYS A N 1
ATOM 5308 C CA . LYS A 1 673 ? -12.194 -12.720 19.570 1.00 50.66 673 LYS A CA 1
ATOM 5309 C C . LYS A 1 673 ? -12.814 -13.769 20.484 1.00 50.66 673 LYS A C 1
ATOM 5311 O O . LYS A 1 673 ? -13.509 -13.391 21.423 1.00 50.66 673 LYS A O 1
ATOM 5316 N N . ASP A 1 674 ? -12.518 -15.039 20.229 1.00 48.78 674 ASP A N 1
ATOM 5317 C CA . ASP A 1 674 ? -12.955 -16.147 21.075 1.00 48.78 674 ASP A CA 1
ATOM 5318 C C . ASP A 1 674 ? -12.308 -16.032 22.470 1.00 48.78 674 ASP A C 1
ATOM 5320 O O . ASP A 1 674 ? -13.012 -16.030 23.473 1.00 48.78 674 ASP A O 1
ATOM 5324 N N . VAL A 1 675 ? -11.003 -15.744 22.544 1.00 50.53 675 VAL A N 1
ATOM 5325 C CA . VAL A 1 675 ? -10.265 -15.500 23.802 1.00 50.53 675 VAL A CA 1
ATOM 5326 C C . VAL A 1 675 ? -10.778 -14.267 24.566 1.00 50.53 675 VAL A C 1
ATOM 5328 O O . VAL A 1 675 ? -10.829 -14.263 25.796 1.00 50.53 675 VAL A O 1
ATOM 5331 N N . LEU A 1 676 ? -11.183 -13.200 23.870 1.00 51.16 676 LEU A N 1
ATOM 5332 C CA . LEU A 1 676 ? -11.757 -11.999 24.498 1.00 51.16 676 LEU A CA 1
ATOM 5333 C C . LEU A 1 676 ? -13.193 -12.204 24.990 1.00 51.16 676 LEU A C 1
ATOM 5335 O O . LEU A 1 676 ? -13.618 -11.500 25.906 1.00 51.16 676 LEU A O 1
ATOM 5339 N N . ALA A 1 677 ? -13.928 -13.150 24.402 1.00 51.16 677 ALA A N 1
ATOM 5340 C CA . ALA A 1 677 ? -15.229 -13.592 24.895 1.00 51.16 677 ALA A CA 1
ATOM 5341 C C . ALA A 1 677 ? -15.110 -14.537 26.110 1.00 51.16 677 ALA A C 1
ATOM 5343 O O . ALA A 1 677 ? -16.101 -14.782 26.793 1.00 51.16 677 ALA A O 1
ATOM 5344 N N . GLU A 1 678 ? -13.907 -15.052 26.385 1.00 50.56 678 GLU A N 1
ATOM 5345 C CA . GLU A 1 678 ? -13.623 -16.098 27.376 1.00 50.56 678 GLU A CA 1
ATOM 5346 C C . GLU A 1 678 ? -13.162 -15.589 28.756 1.00 50.56 678 GLU A C 1
ATOM 5348 O O . GLU A 1 678 ? -12.816 -16.420 29.590 1.00 50.56 678 GLU A O 1
ATOM 5353 N N . GLY A 1 679 ? -13.164 -14.270 29.015 1.00 49.59 679 GLY A N 1
ATOM 5354 C CA . GLY A 1 679 ? -12.984 -13.653 30.344 1.00 49.59 679 GLY A CA 1
ATOM 5355 C C . GLY A 1 679 ? -11.870 -14.245 31.236 1.00 49.59 679 GLY A C 1
ATOM 5356 O O . GLY A 1 679 ? -12.045 -15.265 31.885 1.00 49.59 679 GLY A O 1
ATOM 5357 N N . ILE A 1 680 ? -10.718 -13.569 31.323 1.00 51.81 680 ILE A N 1
ATOM 5358 C CA . ILE A 1 680 ? -9.582 -13.789 32.262 1.00 51.81 680 ILE A CA 1
ATOM 5359 C C . ILE A 1 680 ? -8.945 -15.218 32.332 1.00 51.81 680 ILE A C 1
ATOM 5361 O O . ILE A 1 680 ? -7.853 -15.305 32.889 1.00 51.81 680 ILE A O 1
ATOM 5365 N N . ARG A 1 681 ? -9.465 -16.260 31.637 1.00 43.62 681 ARG A N 1
ATOM 5366 C CA . ARG A 1 681 ? -8.892 -17.614 31.303 1.00 43.62 681 ARG A CA 1
ATOM 5367 C C . ARG A 1 681 ? -9.717 -18.847 31.829 1.00 43.62 681 ARG A C 1
ATOM 5369 O O . ARG A 1 681 ? -9.309 -19.428 32.825 1.00 43.62 681 ARG A O 1
ATOM 5376 N N . VAL A 1 682 ? -10.802 -19.244 31.107 1.00 33.31 682 VAL A N 1
ATOM 5377 C CA . VAL A 1 682 ? -11.353 -20.599 30.654 1.00 33.31 682 VAL A CA 1
ATOM 5378 C C . VAL A 1 682 ? -11.619 -21.800 31.640 1.00 33.31 682 VAL A C 1
ATOM 5380 O O . VAL A 1 682 ? -10.805 -21.933 32.554 1.00 33.31 682 VAL A O 1
ATOM 5383 N N . PRO A 1 683 ? -12.601 -22.782 31.451 1.00 38.19 683 PRO A N 1
ATOM 5384 C CA . PRO A 1 683 ? -13.621 -23.089 30.367 1.00 38.19 683 PRO A CA 1
ATOM 5385 C C . PRO A 1 683 ? -15.120 -23.328 30.804 1.00 38.19 683 PRO A C 1
ATOM 5387 O O . PRO A 1 683 ? -15.378 -23.316 32.007 1.00 38.19 683 PRO A O 1
ATOM 5390 N N . PRO A 1 684 ? -16.110 -23.684 29.909 1.00 39.06 684 PRO A N 1
ATOM 5391 C CA . PRO A 1 684 ? -16.113 -23.842 28.433 1.00 39.06 684 PRO A CA 1
ATOM 5392 C C . PRO A 1 684 ? -17.102 -22.930 27.642 1.00 39.06 684 PRO A C 1
ATOM 5394 O O . PRO A 1 684 ? -17.826 -22.118 28.199 1.00 39.06 684 PRO A O 1
ATOM 5397 N N . ARG A 1 685 ? -17.081 -23.085 26.307 1.00 41.16 685 ARG A N 1
ATOM 5398 C CA . ARG A 1 685 ? -17.795 -22.365 25.226 1.00 41.16 685 ARG A CA 1
ATOM 5399 C C . ARG A 1 685 ? -19.327 -22.300 25.366 1.00 41.16 685 ARG A C 1
ATOM 5401 O O . ARG A 1 685 ? -19.959 -23.343 25.481 1.00 41.16 685 ARG A O 1
ATOM 5408 N N . TYR A 1 686 ? -19.920 -21.105 25.209 1.00 48.19 686 TYR A N 1
ATOM 5409 C CA . TYR A 1 686 ? -21.387 -20.906 25.248 1.00 48.19 686 TYR A CA 1
ATOM 5410 C C . TYR A 1 686 ? -21.943 -19.869 24.248 1.00 48.19 686 TYR A C 1
ATOM 5412 O O . TYR A 1 686 ? -23.007 -19.289 24.490 1.00 48.19 686 TYR A O 1
ATOM 5420 N N . CYS A 1 687 ? -21.233 -19.600 23.149 1.00 37.81 687 CYS A N 1
ATOM 5421 C CA . CYS A 1 687 ? -21.724 -18.757 22.054 1.00 37.81 687 CYS A CA 1
ATOM 5422 C C . CYS A 1 687 ? -21.633 -19.523 20.725 1.00 37.81 687 CYS A C 1
ATOM 5424 O O . CYS A 1 687 ? -20.798 -19.210 19.883 1.00 37.81 687 CYS A O 1
ATOM 5426 N N . ASP A 1 688 ? -22.485 -20.534 20.545 1.00 34.78 688 ASP A N 1
ATOM 5427 C CA . ASP A 1 688 ? -22.727 -21.145 19.232 1.00 34.78 688 ASP A CA 1
ATOM 5428 C C . ASP A 1 688 ? -23.713 -20.267 18.454 1.00 34.78 688 ASP A C 1
ATOM 5430 O O . ASP A 1 688 ? -24.916 -20.518 18.423 1.00 34.78 688 ASP A O 1
ATOM 5434 N N . VAL A 1 689 ? -23.209 -19.190 17.855 1.00 34.78 689 VAL A N 1
ATOM 5435 C CA . VAL A 1 689 ? -23.916 -18.480 16.783 1.00 34.78 689 VAL A CA 1
ATOM 5436 C C . VAL A 1 689 ? -22.893 -18.160 15.701 1.00 34.78 689 VAL A C 1
ATOM 5438 O O . VAL A 1 689 ? -21.875 -17.523 15.973 1.00 34.78 689 VAL A O 1
ATOM 5441 N N . GLU A 1 690 ? -23.152 -18.618 14.475 1.00 33.16 690 GLU A N 1
ATOM 5442 C CA . GLU A 1 690 ? -22.411 -18.220 13.277 1.00 33.16 690 GLU A CA 1
ATOM 5443 C C . GLU A 1 690 ? -22.481 -16.694 13.117 1.00 33.16 690 GLU A C 1
ATOM 5445 O O . GLU A 1 690 ? -23.436 -16.137 12.581 1.00 33.16 690 GLU A O 1
ATOM 5450 N N . LEU A 1 691 ? -21.461 -15.993 13.617 1.00 32.06 691 LEU A N 1
ATOM 5451 C CA . LEU A 1 691 ? -21.277 -14.570 13.369 1.00 32.06 691 LEU A CA 1
ATOM 5452 C C . LEU A 1 691 ? -20.915 -14.360 11.892 1.00 32.06 691 LEU A C 1
ATOM 5454 O O . LEU A 1 691 ? -19.797 -14.658 11.467 1.00 32.06 691 LEU A O 1
ATOM 5458 N N . SER A 1 692 ? -21.831 -13.769 11.126 1.00 27.03 692 SER A N 1
ATOM 5459 C CA . SER A 1 692 ? -21.525 -13.127 9.845 1.00 27.03 692 SER A CA 1
ATOM 5460 C C . SER A 1 692 ? -20.481 -12.020 10.072 1.00 27.03 692 SER A C 1
ATOM 5462 O O . SER A 1 692 ? -20.740 -10.989 10.694 1.00 27.03 692 SER A O 1
ATOM 5464 N N . LEU A 1 693 ? -19.257 -12.284 9.618 1.00 34.22 693 LEU A N 1
ATOM 5465 C CA . LEU A 1 693 ? -17.995 -11.673 10.052 1.00 34.22 693 LEU A CA 1
ATOM 5466 C C . LEU A 1 693 ? -17.557 -10.438 9.231 1.00 34.22 693 LEU A C 1
ATOM 5468 O O . LEU A 1 693 ? -16.362 -10.240 9.011 1.00 34.22 693 LEU A O 1
ATOM 5472 N N . GLU A 1 694 ? -18.474 -9.575 8.786 1.00 28.69 694 GLU A N 1
ATOM 5473 C CA . GLU A 1 694 ? -18.136 -8.529 7.794 1.00 28.69 694 GLU A CA 1
ATOM 5474 C C . GLU A 1 694 ? -17.930 -7.093 8.316 1.00 28.69 694 GLU A C 1
ATOM 5476 O O . GLU A 1 694 ? -17.465 -6.242 7.564 1.00 28.69 694 GLU A O 1
ATOM 5481 N N . GLY A 1 695 ? -18.140 -6.804 9.605 1.00 31.34 695 GLY A N 1
ATOM 5482 C CA . GLY A 1 695 ? -18.091 -5.417 10.117 1.00 31.34 695 GLY A CA 1
ATOM 5483 C C . GLY A 1 695 ? -16.781 -4.916 10.756 1.00 31.34 695 GLY A C 1
ATOM 5484 O O . GLY A 1 695 ? -16.668 -3.733 11.064 1.00 31.34 695 GLY A O 1
ATOM 5485 N N . TYR A 1 696 ? -15.775 -5.764 11.003 1.00 33.62 696 TYR A N 1
ATOM 5486 C CA . TYR A 1 696 ? -14.669 -5.413 11.918 1.00 33.62 696 TYR A CA 1
ATOM 5487 C C . TYR A 1 696 ? -13.369 -5.038 11.201 1.00 33.62 696 TYR A C 1
ATOM 5489 O O . TYR A 1 696 ? -12.432 -5.830 11.097 1.00 33.62 696 TYR A O 1
ATOM 5497 N N . GLY A 1 697 ? -13.284 -3.793 10.735 1.00 31.22 697 GLY A N 1
ATOM 5498 C CA . GLY A 1 697 ? -12.024 -3.186 10.316 1.00 31.22 697 GLY A CA 1
ATOM 5499 C C . GLY A 1 697 ? -11.179 -2.763 11.520 1.00 31.22 697 GLY A C 1
ATOM 5500 O O . GLY A 1 697 ? -11.414 -1.713 12.101 1.00 31.22 697 GLY A O 1
ATOM 5501 N N . LEU A 1 698 ? -10.149 -3.537 11.871 1.00 30.03 698 LEU A N 1
ATOM 5502 C CA . LEU A 1 698 ? -9.088 -3.071 12.773 1.00 30.03 698 LEU A CA 1
ATOM 5503 C C . LEU A 1 698 ? -8.362 -1.862 12.138 1.00 30.03 698 LEU A C 1
ATOM 5505 O O . LEU A 1 698 ? -7.928 -1.972 10.975 1.00 30.03 698 LEU A O 1
ATOM 5509 N N . PRO A 1 699 ? -8.201 -0.727 12.848 1.00 31.23 699 PRO A N 1
ATOM 5510 C CA . PRO A 1 699 ? -7.310 0.346 12.430 1.00 31.23 699 PRO A CA 1
ATOM 5511 C C . PRO A 1 699 ? -5.865 -0.090 12.690 1.00 31.23 699 PRO A C 1
ATOM 5513 O O . PRO A 1 699 ? -5.346 -0.012 13.799 1.00 31.23 699 PRO A O 1
ATOM 5516 N N . VAL A 1 700 ? -5.216 -0.587 11.640 1.00 37.22 700 VAL A N 1
ATOM 5517 C CA . VAL A 1 700 ? -3.793 -0.927 11.643 1.00 37.22 700 VAL A CA 1
ATOM 5518 C C . VAL A 1 700 ? -3.014 0.266 11.092 1.00 37.22 700 VAL A C 1
ATOM 5520 O O . VAL A 1 700 ? -3.205 0.649 9.942 1.00 37.22 700 VAL A O 1
ATOM 5523 N N . GLY A 1 701 ? -2.086 0.801 11.888 1.00 38.34 701 GLY A N 1
ATOM 5524 C CA . GLY A 1 701 ? -0.851 1.358 11.330 1.00 38.34 701 GLY A CA 1
ATOM 5525 C C . GLY A 1 701 ? -0.759 2.858 11.035 1.00 38.34 701 GLY A C 1
ATOM 5526 O O . GLY A 1 701 ? 0.090 3.224 10.227 1.00 38.34 701 GLY A O 1
ATOM 5527 N N . THR A 1 702 ? -1.499 3.741 11.709 1.00 29.41 702 THR A N 1
ATOM 5528 C CA . THR A 1 702 ? -1.129 5.172 11.737 1.00 29.41 702 THR A CA 1
ATOM 5529 C C . THR A 1 702 ? -1.316 5.784 13.122 1.00 29.41 702 THR A C 1
ATOM 5531 O O . THR A 1 702 ? -2.411 5.668 13.676 1.00 29.41 702 THR A O 1
ATOM 5534 N N . PRO A 1 703 ? -0.289 6.448 13.691 1.00 29.80 703 PRO A N 1
ATOM 5535 C CA . PRO A 1 703 ? -0.461 7.217 14.916 1.00 29.80 703 PRO A CA 1
ATOM 5536 C C . PRO A 1 703 ? -1.480 8.346 14.673 1.00 29.80 703 PRO A C 1
ATOM 5538 O O . PRO A 1 703 ? -1.483 8.935 13.587 1.00 29.80 703 PRO A O 1
ATOM 5541 N N . PRO A 1 704 ? -2.348 8.668 15.647 1.00 28.52 704 PRO A N 1
ATOM 5542 C CA . PRO A 1 704 ? -3.235 9.820 15.534 1.00 28.52 704 PRO A CA 1
ATOM 5543 C C . PRO A 1 704 ? -2.415 11.116 15.360 1.00 28.52 704 PRO A C 1
ATOM 5545 O O . PRO A 1 704 ? -1.328 11.233 15.937 1.00 28.52 704 PRO A O 1
ATOM 5548 N N . PRO A 1 705 ? -2.906 12.104 14.588 1.00 31.78 705 PRO A N 1
ATOM 5549 C CA . PRO A 1 705 ? -2.245 13.394 14.434 1.00 31.78 705 PRO A CA 1
ATOM 5550 C C . PRO A 1 705 ? -2.368 14.178 15.747 1.00 31.78 705 PRO A C 1
ATOM 5552 O O . PRO A 1 705 ? -3.358 14.862 15.980 1.00 31.78 705 PRO A O 1
ATOM 5555 N N . ALA A 1 706 ? -1.393 14.009 16.641 1.00 30.58 706 ALA A N 1
ATOM 5556 C CA . ALA A 1 706 ? -1.266 14.775 17.885 1.00 30.58 706 ALA A CA 1
ATOM 5557 C C . ALA A 1 706 ? 0.186 14.810 18.409 1.00 30.58 706 ALA A C 1
ATOM 5559 O O . ALA A 1 706 ? 0.423 14.790 19.611 1.00 30.58 706 ALA A O 1
ATOM 5560 N N . TYR A 1 707 ? 1.170 14.835 17.506 1.00 29.61 707 TYR A N 1
ATOM 5561 C CA . TYR A 1 707 ? 2.578 15.107 17.847 1.00 29.61 707 TYR A CA 1
ATOM 5562 C C . TYR A 1 707 ? 3.138 16.309 17.075 1.00 29.61 707 TYR A C 1
ATOM 5564 O O . TYR A 1 707 ? 4.347 16.460 16.934 1.00 29.61 707 TYR A O 1
ATOM 5572 N N . SER A 1 708 ? 2.259 17.168 16.561 1.00 26.73 708 SER A N 1
ATOM 5573 C CA . SER A 1 708 ? 2.618 18.453 15.966 1.00 26.73 708 SER A CA 1
ATOM 5574 C C . SER A 1 708 ? 2.309 19.564 16.963 1.00 26.73 708 SER A C 1
ATOM 5576 O O . SER A 1 708 ? 1.343 20.285 16.769 1.00 26.73 708 SER A O 1
ATOM 5578 N N . GLU A 1 709 ? 3.061 19.607 18.060 1.00 28.80 709 GLU A N 1
ATOM 5579 C CA . GLU A 1 709 ? 3.336 20.805 18.869 1.00 28.80 709 GLU A CA 1
ATOM 5580 C C . GLU A 1 709 ? 4.321 20.408 19.983 1.00 28.80 709 GLU A C 1
ATOM 5582 O O . GLU A 1 709 ? 3.969 20.143 21.130 1.00 28.80 709 GLU A O 1
ATOM 5587 N N . CYS A 1 710 ? 5.583 20.271 19.575 1.00 26.69 710 CYS A N 1
ATOM 5588 C CA . CYS A 1 710 ? 6.784 20.496 20.376 1.00 26.69 710 CYS A CA 1
ATOM 5589 C C . CYS A 1 710 ? 7.813 21.135 19.447 1.00 26.69 710 CYS A C 1
ATOM 5591 O O . CYS A 1 710 ? 7.998 20.586 18.333 1.00 26.69 710 CYS A O 1
#

Radius of gyration: 32.77 Å; Cα contacts (8 Å, |Δi|>4): 1135; chains: 1; bounding box: 97×57×95 Å

pLDDT: mean 76.42, std 18.35, range [21.75, 95.88]

Secondary structure (DSSP, 8-state):
----PPP----PPPPPPS---HHHHHHHHHHHHHHHHHHHHHHHHHHHTS----HHHHHHHHHHHHHHHHHHHHHH-GGGGGGGGS---HHHIIIIIHHHHHHHHHHHHHHHHGGGTS-HHHHHHHHTTHHHHHHHHHHHTTS----HHHHHHHHHHHHHHHHHHHT-SS--HHHHHHHHHHHHHHHHHHHHHHHHHTSTT----HHHHHHHHHHHHHHHHHHHHHHHTGGG--HHHHHHH-HHHHHHHHHHHHHHHHHHHHHHHHS-HHHHHHHHHHHHHHHHHHHHHHH-PPPPHHHHHHHHHHHHHHHHHHHHHHHHHHHHHHHHHHHHHHHHHTT--SHHHHHHHHHHHHHHHHHS--S-EEEEEES-SEEEEESSGGG-B-EEEEEEEEEEEETT----EEEEEEEEEEEEE-SSS-TTS---EEEEEEEEEEPPPEESSSSPPEEETTEEEEEEEEEEEE-TTSPPPB--SSSEEEEEEEEEEEESS--EEEEEEEEEEE--TT-GGGTS-EEEEEEETTTEEEEEEES-SEEETTSEEEEEEEEEESSEEEEEEEEEEEEEEETTTEEEEEEEEEEEEPPPTT-SEEEEEEEEEPPS-TTTSPPPEEETTEEEEEEEEEEEEEEETTEEEEEEEEEEEEEE--TTS-B-TTS-BPPPTTS-HHHHHHHHHTTTT-------------S-----S---S-----

Mean predicted aligned error: 19.15 Å